Protein 9FW6 (pdb70)

Foldseek 3Di:
DALQEEEEFFWAKEFEDADEPVLCVQQVFDWPAADEDDPSCPVVVVVSVPDPRIDIHTDTLRLLLQLLLLQQLVDARNHEYEFEAEPDDSVVVNVVVSVVSRYHYQYDYDDPWHGKYWYWYHYLQITTIYTHRTRRLVRDVVSCPDVVNVVSLVNYQEYEYELNCLNRPLPSLVVSLVVNVVPLGAYAYELRGLCSLAVVVPSCVVSLLSHQEYEYELVSLQSNCVRVVNPDSDSQVSQLVSQPDHHPDVSHGHWYWYHYQQAWIWIADPNDIDTHGADDDDSVLFDHQANLRSSLSSQLVSVVSVPDDNVNSNVRSSVRSNQCRSDPHSDHDSHDDD/DDALQEEEEFFWAKEFEDADEPVLCVVQVFDWPAADEDDPSCPVVVVVSVPDPRIDIHTDTLRLLLQLLLLLLLVDARNHEYEFEAEPDPSVVVNVVVSVVSRYHYQYDYDDPWHRKYWYWYHYLQITTIYTHRTRRLVRDVVSCPDVVNVVSLVSYQEYEYELNCLNRPLPSLQVSLVVNVVPLGAYAYELRHLCSLAVVVVSCVVSLLSHQEYEYELVSLQSNCVNVVNPDSDVQVSQLVSQPDHHPDVSHGHKYWYHYVQAWIWIADPNDIDTHGADDDDSVQFPHQANLSSQLSSQLVSVVSVVDDNVNSNVRSSVRSNVCRSDDHSD

Radius of gyration: 26.55 Å; Cα contacts (8 Å, |Δi|>4): 1541; chains: 2; bounding box: 66×53×78 Å

Secondary structure (DSSP, 8-state):
-TT-EEEE----EEEEEE--HHHHHHTT--TT-EEE--GGGHHHHHHHHH-TT-EEEE--HHHHHHHHHHHHH-STTSEEEEEEEESSHHHHHHHHHHHHTT-EEEEEEESSSPPPEEEEEEETTEEEEEEE-GGGGG--HHHHHSHHHHHHHHH-SEEEE-GGGGGT-HHHHHHHHHHHHHHT-EEEEE---HHHHHHSHHHHHHHGGG-SEEEEEHHHHHHHHHHHT-----HHHHHHHHHTS--S-SSS--EEEEEETTEEEEEEETTEEEEE---PPPTTT----TTHHHHHHHHHHHHHTTT--HHHHHHHHHHHHHHHTTSSSS---SS---/--TT-EEEE----EEEEEE--HHHHHHHT--TT-EEE--GGGHHHHHHHHH-TT-EEEE--HHHHHHHHHHHHH-STTSEEEEEEEESSHHHHHHHHHHHHTT-EEEEEEESSSPPPEEEEEEETTEEEEEEE-GGGGG--HHHHHSHHHHHHHHH-SEEEE-GGGGGT-HHHHHHHHHHHHHHT-EEEEE---HHHHHHSHHHHHHHGGG-SEEEEEHHHHHHHHHHTT-----HHHHHHHHHTS--S-SSS--EEEEEETTEEEEEEETTEEEEE---PPPGGG----TTHHHHHHHHHHHHHHTT--HHHHHHHHHHHHHHHHTSSS--

Solvent-accessible surface area: 27752 Å² total; per-residue (Å²): 91,98,0,4,0,0,0,0,1,10,0,12,2,6,17,1,2,99,24,84,82,70,27,11,138,132,17,66,16,84,54,75,38,8,38,64,24,82,70,127,1,100,65,0,30,150,69,1,63,88,48,131,93,32,73,79,16,6,0,7,18,3,1,5,0,0,18,0,0,5,12,21,32,63,122,85,69,2,0,1,0,0,0,0,7,4,129,53,102,66,1,85,101,3,86,138,98,2,41,156,49,11,4,28,13,76,31,9,70,15,119,125,65,83,4,0,15,8,0,0,0,4,2,154,8,89,42,2,22,0,15,54,17,23,0,0,38,54,13,87,50,102,26,0,118,131,108,134,11,59,46,40,0,102,114,0,114,28,0,0,0,2,0,44,1,3,29,21,5,39,110,0,0,30,37,0,1,97,29,2,57,148,73,37,27,64,0,0,0,15,0,13,1,25,24,0,1,68,123,35,50,62,34,1,38,115,2,1,35,48,0,11,11,0,2,8,36,48,35,12,0,93,9,2,0,148,40,61,58,34,184,39,137,53,6,78,65,0,0,50,81,0,23,80,33,101,55,60,38,77,96,34,97,8,4,0,0,0,24,20,66,103,77,39,2,0,4,1,56,112,66,144,42,58,87,39,106,38,117,90,39,72,169,159,110,48,69,4,43,6,6,22,39,20,0,6,7,0,0,0,0,0,16,18,21,102,66,90,84,27,50,70,0,0,145,0,0,31,53,0,16,29,20,0,29,51,86,27,0,1,51,55,56,109,171,47,106,86,54,55,97,1,4,0,0,0,0,1,9,0,12,2,6,16,1,2,98,22,86,90,71,27,13,146,133,18,70,21,88,55,73,38,9,45,63,28,38,118,111,3,106,63,0,34,132,70,1,62,86,46,131,99,32,64,78,12,6,0,8,18,2,2,5,0,0,34,8,0,4,110,47,19,57,98,90,68,0,0,0,0,0,0,0,7,4,135,54,101,63,1,72,94,3,84,120,96,1,43,161,52,12,5,26,13,73,33,9,63,14,119,125,65,83,4,0,14,9,0,0,0,4,2,149,7,77,42,2,25,0,16,61,19,22,0,0,74,97,14,87,51,104,7,0,119,96,113,92,4,55,33,26,0,107,84,0,103,29,0,0,0,2,0,42,1,3,29,22,6,39,110,0,0,30,38,0,0,99,30,0,56,149,74,38,26,63,0,0,0,15,0,13,2,26,28,0,1,67,98,53,78,75,33,1,56,76,1,1,36,48,0,11,10,0,3,9,49,49,52,13,0,81,10,2,0,146,38,40,44,34,182,38,131,60,8,98,64,0,0,50,82,0,23,81,32,102,58,61,38,78,96,33,95,7,3,0,0,0,25,24,63,104,78,36,2,4,3,1,34,105,63,107,56,57,104,26,102,39,116,90,47,68,148,154,109,44,68,4,34,7,7,20,40,21,0,6,7,0,0,0,0,0,30,17,20,78,69,86,86,26,30,78,0,0,141,13,0,30,113,0,13,25,28,2,30,65,93,29,0,2,92

Structure (mmCIF, N/CA/C/O backbone):
data_9FW6
#
_entry.id   9FW6
#
_cell.length_a   50.59
_cell.length_b   93.083
_cell.length_c   131.671
_cell.angle_alpha   90
_cell.angle_beta   90
_cell.angle_gamma   90
#
_symmetry.space_group_name_H-M   'P 21 21 21'
#
loop_
_entity.id
_entity.type
_entity.pdbx_description
1 polymer 'Adenosine kinase'
2 non-polymer "ADENOSINE-5'-DIPHOSPHATE"
3 non-polymer ADENOSINE
4 non-polymer 'SODIUM ION'
5 non-polymer 1,2-ETHANEDIOL
6 water water
#
loop_
_atom_site.group_PDB
_atom_site.id
_atom_site.type_symbol
_atom_site.label_atom_id
_atom_site.label_alt_id
_atom_site.label_comp_id
_atom_site.label_asym_id
_atom_site.label_entity_id
_atom_site.label_seq_id
_atom_site.pdbx_PDB_ins_code
_atom_site.Cartn_x
_atom_site.Cartn_y
_atom_site.Cartn_z
_atom_site.occupancy
_atom_site.B_iso_or_equiv
_atom_site.auth_seq_id
_atom_site.auth_comp_id
_atom_site.auth_asym_id
_atom_site.auth_atom_id
_atom_site.pdbx_PDB_model_num
ATOM 1 N N . SER A 1 21 ? 4.025 2.219 -14.796 1 37.44 3 SER A N 1
ATOM 2 C CA . SER A 1 21 ? 2.854 1.607 -15.433 1 37.29 3 SER A CA 1
ATOM 3 C C . SER A 1 21 ? 2.081 2.697 -16.189 1 35.78 3 SER A C 1
ATOM 4 O O . SER A 1 21 ? 0.901 2.916 -15.926 1 35.29 3 SER A O 1
ATOM 11 N N . GLU A 1 22 ? 2.778 3.378 -17.135 1 34.98 4 GLU A N 1
ATOM 12 C CA . GLU A 1 22 ? 2.259 4.494 -17.94 1 34.46 4 GLU A CA 1
ATOM 13 C C . GLU A 1 22 ? 0.991 4.109 -18.7 1 32.8 4 GLU A C 1
ATOM 14 O O . GLU A 1 22 ? 0.987 3.129 -19.428 1 33.17 4 GLU A O 1
ATOM 26 N N . GLY A 1 23 ? -0.049 4.915 -18.559 1 30.69 5 GLY A N 1
ATOM 27 C CA . GLY A 1 23 ? -1.315 4.72 -19.249 1 28.96 5 GLY A CA 1
ATOM 28 C C . GLY A 1 23 ? -1.979 3.371 -19.044 1 26.17 5 GLY A C 1
ATOM 29 O O . GLY A 1 23 ? -2.781 2.98 -19.883 1 25.81 5 GLY A O 1
ATOM 33 N N . VAL A 1 24 ? -1.685 2.663 -17.924 1 23.98 6 VAL A N 1
ATOM 34 C CA . VAL A 1 24 ? -2.268 1.349 -17.632 1 22.25 6 VAL A CA 1
ATOM 35 C C . VAL A 1 24 ? -3.824 1.389 -17.613 1 20.52 6 VAL A C 1
ATOM 36 O O . VAL A 1 24 ? -4.459 0.416 -18.027 1 19.78 6 VAL A O 1
ATOM 49 N N . LEU A 1 25 ? -4.427 2.529 -17.193 1 18.88 7 LEU A N 1
ATOM 50 C CA . LEU A 1 25 ? -5.878 2.681 -17.181 1 18.25 7 LEU A CA 1
ATOM 51 C C . LEU A 1 25 ? -6.309 3.829 -18.105 1 17.67 7 LEU A C 1
ATOM 52 O O . LEU A 1 25 ? -5.826 4.947 -17.962 1 18.37 7 LEU A O 1
ATOM 68 N N . LEU A 1 26 ? -7.242 3.554 -19.019 1 16.83 8 LEU A N 1
ATOM 69 C CA . LEU A 1 26 ? -7.79 4.557 -19.93 1 18.11 8 LEU A CA 1
ATOM 70 C C . LEU A 1 26 ? -9.295 4.705 -19.672 1 16.95 8 LEU A C 1
ATOM 71 O O . LEU A 1 26 ? -9.998 3.7 -19.543 1 17.42 8 LEU A O 1
ATOM 87 N N . GLY A 1 27 ? -9.766 5.946 -19.619 1 14.02 9 GLY A N 1
ATOM 88 C CA . GLY A 1 27 ? -11.185 6.234 -19.521 1 13.89 9 GLY A CA 1
ATOM 89 C C . GLY A 1 27 ? -11.651 7.015 -20.735 1 14.39 9 GLY A C 1
ATOM 90 O O . GLY A 1 27 ? -10.879 7.773 -21.312 1 14.66 9 GLY A O 1
ATOM 94 N N . MET A 1 28 ? -12.903 6.821 -21.148 1 14.19 10 MET A N 1
ATOM 95 C CA . MET A 1 28 ? -13.483 7.542 -22.277 1 14.32 10 MET A CA 1
ATOM 96 C C . MET A 1 28 ? -14.887 7.971 -21.846 1 14.12 10 MET A C 1
ATOM 97 O O . MET A 1 28 ? -15.668 7.132 -21.422 1 13.48 10 MET A O 1
ATOM 111 N N . GLY A 1 29 ? -15.189 9.264 -21.912 1 13.64 11 GLY A N 1
ATOM 112 C CA . GLY A 1 29 ? -16.498 9.75 -21.503 1 14.51 11 GLY A CA 1
ATOM 113 C C . GLY A 1 29 ? -16.829 11.177 -21.911 1 16.26 11 GLY A C 1
ATOM 114 O O . GLY A 1 29 ? -16.277 11.71 -22.881 1 16.07 11 GLY A O 1
ATOM 118 N N . ASN A 1 30 ? -17.736 11.794 -21.146 1 16.73 12 ASN A N 1
ATOM 119 C CA . ASN A 1 30 ? -18.239 13.138 -21.361 1 18.27 12 ASN A CA 1
ATOM 120 C C . ASN A 1 30 ? -17.636 14.112 -20.332 1 19.99 12 ASN A C 1
ATOM 121 O O . ASN A 1 30 ? -18.028 14.07 -19.157 1 19.66 12 ASN A O 1
ATOM 132 N N . PRO A 1 31 ? -16.631 14.941 -20.718 1 20.49 13 PRO A N 1
ATOM 133 C CA . PRO A 1 31 ? -16.045 15.874 -19.732 1 20.54 13 PRO A CA 1
ATOM 134 C C . PRO A 1 31 ? -16.974 17.067 -19.516 1 21.04 13 PRO A C 1
ATOM 135 O O . PRO A 1 31 ? -17.201 17.841 -20.451 1 20.67 13 PRO A O 1
ATOM 146 N N . LEU A 1 32 ? -17.542 17.198 -18.318 1 21.84 14 LEU A N 1
ATOM 147 C CA . LEU A 1 32 ? -18.51 18.253 -18.024 1 23.06 14 LEU A CA 1
ATOM 148 C C . LEU A 1 32 ? -18.104 19.097 -16.843 1 24.23 14 LEU A C 1
ATOM 149 O O . LEU A 1 32 ? -17.563 18.563 -15.885 1 22.82 14 LEU A O 1
ATOM 165 N N . LEU A 1 33 ? -18.413 20.399 -16.876 1 25.91 15 LEU A N 1
ATOM 166 C CA . LEU A 1 33 ? -18.155 21.261 -15.718 1 28.05 15 LEU A CA 1
ATOM 167 C C . LEU A 1 33 ? -19.421 21.24 -14.858 1 28.48 15 LEU A C 1
ATOM 168 O O . LEU A 1 33 ? -20.5 21.57 -15.343 1 28.98 15 LEU A O 1
ATOM 184 N N . ASP A 1 34 ? -19.29 20.849 -13.599 1 28.61 16 ASP A N 1
ATOM 185 C CA . ASP A 1 34 ? -20.422 20.825 -12.681 1 29.57 16 ASP A CA 1
ATOM 186 C C . ASP A 1 34 ? -20.727 22.236 -12.143 1 31.83 16 ASP A C 1
ATOM 187 O O . ASP A 1 34 ? -19.832 22.937 -11.675 1 32.01 16 ASP A O 1
ATOM 196 N N . ILE A 1 35 ? -22 22.631 -12.24 1 33.32 17 ILE A N 1
ATOM 197 C CA . ILE A 1 35 ? -22.554 23.88 -11.736 1 35.45 17 ILE A CA 1
ATOM 198 C C . ILE A 1 35 ? -23.336 23.392 -10.52 1 36.96 17 ILE A C 1
ATOM 199 O O . ILE A 1 35 ? -24.476 22.95 -10.65 1 36.74 17 ILE A O 1
ATOM 215 N N . SER A 1 36 ? -22.674 23.373 -9.366 1 38.46 18 SER A N 1
ATOM 216 C CA . SER A 1 36 ? -23.242 22.831 -8.153 1 40.7 18 SER A CA 1
ATOM 217 C C . SER A 1 36 ? -23.792 23.878 -7.202 1 43.55 18 SER A C 1
ATOM 218 O O . SER A 1 36 ? -23.168 24.908 -6.992 1 44.08 18 SER A O 1
ATOM 226 N N . CYS A 1 37 ? -24.962 23.601 -6.607 1 45.24 19 CYS A N 1
ATOM 227 C CA . CYS A 1 37 ? -25.565 24.515 -5.661 1 47.28 19 CYS A CA 1
ATOM 228 C C . CYS A 1 37 ? -26.435 23.783 -4.646 1 48.26 19 CYS A C 1
ATOM 229 O O . CYS A 1 37 ? -27.19 22.885 -5.004 1 46.99 19 CYS A O 1
ATOM 237 N N . VAL A 1 38 ? -26.371 24.23 -3.392 1 50.31 20 VAL A N 1
ATOM 238 C CA . VAL A 1 38 ? -27.236 23.724 -2.335 1 53.15 20 VAL A CA 1
ATOM 239 C C . VAL A 1 38 ? -28.542 24.482 -2.541 1 55.55 20 VAL A C 1
ATOM 240 O O . VAL A 1 38 ? -28.548 25.71 -2.467 1 56.13 20 VAL A O 1
ATOM 253 N N . VAL A 1 39 ? -29.609 23.76 -2.913 1 56.75 21 VAL A N 1
ATOM 254 C CA . VAL A 1 39 ? -30.95 24.309 -3.147 1 59.03 21 VAL A CA 1
ATOM 255 C C . VAL A 1 39 ? -31.927 23.623 -2.119 1 61.42 21 VAL A C 1
ATOM 256 O O . VAL A 1 39 ? -31.447 23.103 -1.108 1 61.47 21 VAL A O 1
ATOM 269 N N . ASP A 1 40 ? -33.262 23.671 -2.312 1 63.28 22 ASP A N 1
ATOM 270 C CA . ASP A 1 40 ? -34.206 23.05 -1.382 1 65.7 22 ASP A CA 1
ATOM 271 C C . ASP A 1 40 ? -35.23 22.162 -2.159 1 68.03 22 ASP A C 1
ATOM 272 O O . ASP A 1 40 ? -35.079 21.969 -3.37 1 68.25 22 ASP A O 1
ATOM 281 N N . ASP A 1 41 ? -36.229 21.581 -1.462 1 69.31 23 ASP A N 1
ATOM 282 C CA . ASP A 1 41 ? -37.235 20.73 -2.098 1 70.65 23 ASP A CA 1
ATOM 283 C C . ASP A 1 41 ? -38.059 21.492 -3.149 1 71.11 23 ASP A C 1
ATOM 284 O O . ASP A 1 41 ? -38.403 20.914 -4.177 1 71.15 23 ASP A O 1
ATOM 293 N N . ALA A 1 42 ? -38.374 22.776 -2.894 1 71.43 24 ALA A N 1
ATOM 294 C CA . ALA A 1 42 ? -39.15 23.608 -3.819 1 71.82 24 ALA A CA 1
ATOM 295 C C . ALA A 1 42 ? -38.473 23.774 -5.193 1 71.74 24 ALA A C 1
ATOM 296 O O . ALA A 1 42 ? -39.174 23.754 -6.206 1 71.91 24 ALA A O 1
ATOM 303 N N . PHE A 1 43 ? -37.137 23.928 -5.25 1 71.05 25 PHE A N 1
ATOM 304 C CA . PHE A 1 43 ? -36.445 24.102 -6.535 1 70.51 25 PHE A CA 1
ATOM 305 C C . PHE A 1 43 ? -36.532 22.842 -7.417 1 70.24 25 PHE A C 1
ATOM 306 O O . PHE A 1 43 ? -36.657 22.962 -8.64 1 70.2 25 PHE A O 1
ATOM 323 N N . LEU A 1 44 ? -36.477 21.646 -6.805 1 69.81 26 LEU A N 1
ATOM 324 C CA . LEU A 1 44 ? -36.603 20.383 -7.539 1 69.97 26 LEU A CA 1
ATOM 325 C C . LEU A 1 44 ? -38.018 20.235 -8.085 1 70.05 26 LEU A C 1
ATOM 326 O O . LEU A 1 44 ? -38.185 19.809 -9.228 1 69.98 26 LEU A O 1
ATOM 342 N N . GLU A 1 45 ? -39.036 20.582 -7.266 1 70.04 27 GLU A N 1
ATOM 343 C CA . GLU A 1 45 ? -40.445 20.517 -7.66 1 70.17 27 GLU A CA 1
ATOM 344 C C . GLU A 1 45 ? -40.681 21.461 -8.836 1 69.45 27 GLU A C 1
ATOM 345 O O . GLU A 1 45 ? -41.361 21.073 -9.787 1 69.43 27 GLU A O 1
ATOM 357 N N . LYS A 1 46 ? -40.099 22.688 -8.786 1 68.73 28 LYS A N 1
ATOM 358 C CA . LYS A 1 46 ? -40.24 23.675 -9.859 1 68.21 28 LYS A CA 1
ATOM 359 C C . LYS A 1 46 ? -39.849 23.111 -11.236 1 67.56 28 LYS A C 1
ATOM 360 O O . LYS A 1 46 ? -40.609 23.276 -12.187 1 68.18 28 LYS A O 1
ATOM 379 N N . TYR A 1 47 ? -38.679 22.463 -11.357 1 66.21 29 TYR A N 1
ATOM 380 C CA . TYR A 1 47 ? -38.224 21.933 -12.648 1 65.32 29 TYR A CA 1
ATOM 381 C C . TYR A 1 47 ? -38.506 20.412 -12.862 1 63.85 29 TYR A C 1
ATOM 382 O O . TYR A 1 47 ? -37.973 19.836 -13.807 1 63.53 29 TYR A O 1
ATOM 400 N N . GLY A 1 48 ? -39.385 19.813 -12.048 1 62.82 30 GLY A N 1
ATOM 401 C CA . GLY A 1 48 ? -39.777 18.411 -12.183 1 62.05 30 GLY A CA 1
ATOM 402 C C . GLY A 1 48 ? -38.645 17.411 -12.051 1 61 30 GLY A C 1
ATOM 403 O O . GLY A 1 48 ? -38.552 16.462 -12.835 1 61.16 30 GLY A O 1
ATOM 407 N N . LEU A 1 49 ? -37.791 17.601 -11.05 1 59.68 31 LEU A N 1
ATOM 408 C CA . LEU A 1 49 ? -36.645 16.726 -10.844 1 58.85 31 LEU A CA 1
ATOM 409 C C . LEU A 1 49 ? -36.816 15.813 -9.618 1 58.18 31 LEU A C 1
ATOM 410 O O . LEU A 1 49 ? -37.709 16.028 -8.802 1 58.46 31 LEU A O 1
ATOM 426 N N . THR A 1 50 ? -36.003 14.744 -9.559 1 57.28 32 THR A N 1
ATOM 427 C CA . THR A 1 50 ? -36.004 13.703 -8.53 1 56.91 32 THR A CA 1
ATOM 428 C C . THR A 1 50 ? -34.607 13.577 -7.921 1 55.45 32 THR A C 1
ATOM 429 O O . THR A 1 50 ? -33.617 13.574 -8.656 1 55.43 32 THR A O 1
ATOM 440 N N . LEU A 1 51 ? -34.527 13.458 -6.585 1 53.83 3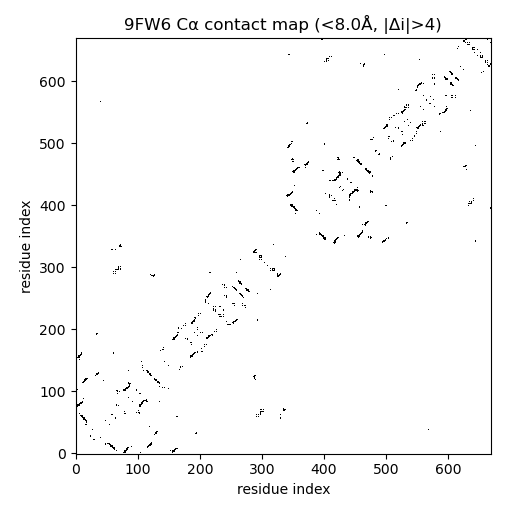3 LEU A N 1
ATOM 441 C CA . LEU A 1 51 ? -33.239 13.255 -5.914 1 52.78 33 LEU A CA 1
ATOM 442 C C . LEU A 1 51 ? -32.662 11.879 -6.281 1 50.9 33 LEU A C 1
ATOM 443 O O . LEU A 1 51 ? -33.413 10.948 -6.576 1 51.33 33 LEU A O 1
ATOM 459 N N . ASN A 1 52 ? -31.335 11.732 -6.22 1 48.75 34 ASN A N 1
ATOM 460 C CA . ASN A 1 52 ? -30.642 10.495 -6.598 1 47.19 34 ASN A CA 1
ATOM 461 C C . ASN A 1 52 ? -30.988 10.078 -8.05 1 44.65 34 ASN A C 1
ATOM 462 O O . ASN A 1 52 ? -31.078 8.878 -8.326 1 44.18 34 ASN A O 1
ATOM 473 N N . ASN A 1 53 ? -31.209 11.069 -8.969 1 42.56 35 ASN A N 1
ATOM 474 C CA . ASN A 1 53 ? -31.518 10.804 -10.373 1 41.29 35 ASN A CA 1
ATOM 475 C C . ASN A 1 53 ? -30.619 11.672 -11.286 1 39.6 35 ASN A C 1
ATOM 476 O O . ASN A 1 53 ? -30.072 12.693 -10.85 1 39.51 35 ASN A O 1
ATOM 487 N N . ALA A 1 54 ? -30.436 11.225 -12.532 1 37.84 36 ALA A N 1
ATOM 488 C CA . ALA A 1 54 ? -29.685 11.959 -13.551 1 36.94 36 ALA A CA 1
ATOM 489 C C . ALA A 1 54 ? -30.497 11.958 -14.828 1 36.39 36 ALA A C 1
ATOM 490 O O . ALA A 1 54 ? -31.063 10.937 -15.185 1 35.93 36 ALA A O 1
ATOM 497 N N . ILE A 1 55 ? -30.61 13.121 -15.487 1 36.61 37 ILE A N 1
ATOM 498 C CA . ILE A 1 55 ? -31.355 13.276 -16.742 1 37.51 37 ILE A CA 1
ATOM 499 C C . ILE A 1 55 ? -30.519 14.102 -17.735 1 38.44 37 ILE A C 1
ATOM 500 O O . ILE A 1 55 ? -29.538 14.734 -17.339 1 38.11 37 ILE A O 1
ATOM 516 N N . LEU A 1 56 ? -30.932 14.138 -19.012 1 39.58 38 LEU A N 1
ATOM 517 C CA . LEU A 1 56 ? -30.33 15.031 -19.997 1 40.87 38 LEU A CA 1
ATOM 518 C C . LEU A 1 56 ? -31.195 16.301 -20.046 1 43.05 38 LEU A C 1
ATOM 519 O O . LEU A 1 56 ? -32.425 16.221 -20.01 1 43.03 38 LEU A O 1
ATOM 535 N N . ALA A 1 57 ? -30.547 17.469 -20.105 1 45.1 39 ALA A N 1
ATOM 536 C CA . ALA A 1 57 ? -31.229 18.758 -20.125 1 47.86 39 ALA A CA 1
ATOM 537 C C . ALA A 1 57 ? -32.209 18.878 -21.268 1 50.36 39 ALA A C 1
ATOM 538 O O . ALA A 1 57 ? -31.953 18.398 -22.369 1 49.91 39 ALA A O 1
ATOM 545 N N . GLU A 1 58 ? -33.34 19.513 -20.982 1 52.99 40 GLU A N 1
ATOM 546 C CA . GLU A 1 58 ? -34.385 19.836 -21.945 1 55.8 40 GLU A CA 1
ATOM 547 C C . GLU A 1 58 ? -34.464 21.377 -22.017 1 57.74 40 GLU A C 1
ATOM 548 O O . GLU A 1 58 ? -33.846 22.07 -21.2 1 57.72 40 GLU A O 1
ATOM 560 N N . ASP A 1 59 ? -35.217 21.929 -22.984 1 59.42 41 ASP A N 1
ATOM 561 C CA . ASP A 1 59 ? -35.381 23.386 -23.092 1 61.02 41 ASP A CA 1
ATOM 562 C C . ASP A 1 59 ? -35.907 24.014 -21.781 1 61.5 41 ASP A C 1
ATOM 563 O O . ASP A 1 59 ? -35.405 25.059 -21.376 1 61.78 41 ASP A O 1
ATOM 572 N N . LYS A 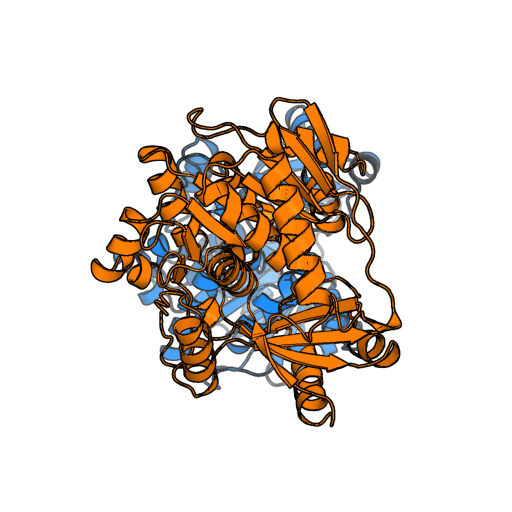1 60 ? -36.863 23.355 -21.092 1 61.53 42 LYS A N 1
ATOM 573 C CA . LYS A 1 60 ? -37.395 23.845 -19.803 1 61.91 42 LYS A CA 1
ATOM 574 C C . LYS A 1 60 ? -36.339 24.039 -18.684 1 61.31 42 LYS A C 1
ATOM 575 O O . LYS A 1 60 ? -36.642 24.681 -17.676 1 61.38 42 LYS A O 1
ATOM 594 N N . HIS A 1 61 ? -35.13 23.474 -18.844 1 60.6 43 HIS A N 1
ATOM 595 C CA . HIS A 1 61 ? -34.065 23.618 -17.86 1 60.55 43 HIS A CA 1
ATOM 596 C C . HIS A 1 61 ? -33.148 24.82 -18.119 1 60.32 43 HIS A C 1
ATOM 597 O O . HIS A 1 61 ? -32.292 25.072 -17.276 1 59.78 43 HIS A O 1
ATOM 611 N N . LEU A 1 62 ? -33.33 25.599 -19.225 1 60.47 44 LEU A N 1
ATOM 612 C CA . LEU A 1 62 ? -32.486 26.781 -19.45 1 60.75 44 LEU A CA 1
ATOM 613 C C . LEU A 1 62 ? -32.731 27.849 -18.343 1 60.36 44 LEU A C 1
ATOM 614 O O . LEU A 1 62 ? -31.742 28.358 -17.799 1 60.72 44 LEU A O 1
ATOM 630 N N . PRO A 1 63 ? -33.99 28.151 -17.906 1 59.31 45 PRO A N 1
ATOM 631 C CA . PRO A 1 63 ? -34.151 29.057 -16.754 1 58.43 45 PRO A CA 1
ATOM 632 C C . PRO A 1 63 ? -33.484 28.525 -15.477 1 56.79 45 PRO A C 1
ATOM 633 O O . PRO A 1 63 ? -33.071 29.319 -14.637 1 57.47 45 PRO A O 1
ATOM 644 N N . MET A 1 64 ? -33.399 27.207 -15.302 1 54.51 46 MET A N 1
ATOM 645 C CA . MET A 1 64 ? -32.753 26.609 -14.133 1 52.85 46 MET A CA 1
ATOM 646 C C . MET A 1 64 ? -31.27 26.959 -14.111 1 51.35 46 MET A C 1
ATOM 647 O O . MET A 1 64 ? -30.778 27.406 -13.079 1 50.93 46 MET A O 1
ATOM 661 N N . TYR A 1 65 ? -30.563 26.788 -15.243 1 50.46 47 TYR A N 1
ATOM 662 C CA . TYR A 1 65 ? -29.141 27.124 -15.307 1 49.87 47 TYR A CA 1
ATOM 663 C C . TYR A 1 65 ? -28.904 28.614 -15.041 1 50.98 47 TYR A C 1
ATOM 664 O O . TYR A 1 65 ? -27.891 28.972 -14.441 1 51.43 47 TYR A O 1
ATOM 682 N N . LYS A 1 66 ? -29.833 29.478 -15.482 1 50.87 48 LYS A N 1
ATOM 683 C CA . LYS A 1 66 ? -29.737 30.905 -15.239 1 52.25 48 LYS A CA 1
ATOM 684 C C . LYS A 1 66 ? -29.895 31.187 -13.739 1 52.9 48 LYS A C 1
ATOM 685 O O . LYS A 1 66 ? -29.148 31.998 -13.195 1 53.51 48 LYS A O 1
ATOM 704 N N . GLU A 1 67 ? -30.866 30.531 -13.078 1 52.79 49 GLU A N 1
ATOM 705 C CA . GLU A 1 67 ? -31.073 30.684 -11.637 1 53.43 49 GLU A CA 1
ATOM 706 C C . GLU A 1 67 ? -29.871 30.185 -10.835 1 53.63 49 GLU A C 1
ATOM 707 O O . GLU A 1 67 ? -29.519 30.804 -9.83 1 54.42 49 GLU A O 1
ATOM 719 N N . LEU A 1 68 ? -29.239 29.078 -11.265 1 52.55 50 LEU A N 1
ATOM 720 C CA . LEU A 1 68 ? -28.06 28.566 -10.569 1 51.92 50 LEU A CA 1
ATOM 721 C C . LEU A 1 68 ? -26.919 29.591 -10.628 1 51.5 50 LEU A C 1
ATOM 722 O O . LEU A 1 68 ? -26.275 29.837 -9.611 1 50.81 50 LEU A O 1
ATOM 738 N N . ALA A 1 69 ? -26.697 30.207 -11.806 1 51.79 51 ALA A N 1
ATOM 739 C CA . ALA A 1 69 ? -25.639 31.2 -11.996 1 52.8 51 ALA A CA 1
ATOM 740 C C . ALA A 1 69 ? -25.767 32.419 -11.066 1 53.49 51 ALA A C 1
ATOM 741 O O . ALA A 1 69 ? -24.746 32.987 -10.692 1 53.09 51 ALA A O 1
ATOM 748 N N . ALA A 1 70 ? -27.005 32.809 -10.688 1 54.28 52 ALA A N 1
ATOM 749 C CA . ALA A 1 70 ? -27.259 33.935 -9.793 1 55.37 52 ALA A CA 1
ATOM 750 C C . ALA A 1 70 ? -27.292 33.561 -8.301 1 55.84 52 ALA A C 1
ATOM 751 O O . ALA A 1 70 ? -27.403 34.462 -7.47 1 55.54 52 ALA A O 1
ATOM 758 N N . ASN A 1 71 ? -27.223 32.266 -7.947 1 56.28 53 ASN A N 1
ATOM 759 C CA . ASN A 1 71 ? -27.293 31.845 -6.551 1 57.4 53 ASN A CA 1
ATOM 760 C C . ASN A 1 71 ? -25.967 32.16 -5.85 1 57.37 53 ASN A C 1
ATOM 761 O O . ASN A 1 71 ? -24.918 31.807 -6.392 1 57.04 53 ASN A O 1
ATOM 772 N N . PRO A 1 72 ? -25.968 32.79 -4.651 1 57.46 54 PRO A N 1
ATOM 773 C CA . PRO A 1 72 ? -24.678 33.131 -4.018 1 57.42 54 PRO A CA 1
ATOM 774 C C . PRO A 1 72 ? -23.785 31.953 -3.612 1 56.44 54 PRO A C 1
ATOM 775 O O . PRO A 1 72 ? -22.573 32.15 -3.536 1 56.81 54 PRO A O 1
ATOM 786 N N . ASP A 1 73 ? -24.349 30.741 -3.395 1 54.44 55 ASP A N 1
ATOM 787 C CA . ASP A 1 73 ? -23.569 29.559 -3.006 1 53.84 55 ASP A CA 1
ATOM 788 C C . ASP A 1 73 ? -23.161 28.646 -4.178 1 51 55 ASP A C 1
ATOM 789 O O . ASP A 1 73 ? -22.625 27.571 -3.918 1 50.97 55 ASP A O 1
ATOM 798 N N . VAL A 1 74 ? -23.384 29.062 -5.442 1 48.4 56 VAL A N 1
ATOM 799 C CA . VAL A 1 74 ? -23.012 28.238 -6.606 1 46.63 56 VAL A CA 1
ATOM 800 C C . VAL A 1 74 ? -21.478 28.013 -6.651 1 45.15 56 VAL A C 1
ATOM 801 O O . VAL A 1 74 ? -20.706 28.895 -6.272 1 46.01 56 VAL A O 1
ATOM 814 N N . GLU A 1 75 ? -21.068 26.787 -7.043 1 43.51 57 GLU A N 1
ATOM 815 C CA . GLU A 1 75 ? -19.686 26.309 -7.128 1 42.13 57 GLU A CA 1
ATOM 816 C C . GLU A 1 75 ? -19.455 25.699 -8.542 1 40.05 57 GLU A C 1
ATOM 817 O O . GLU A 1 75 ? -20.338 25.015 -9.045 1 39.9 57 GLU A O 1
ATOM 829 N N . TYR A 1 76 ? -18.292 25.956 -9.176 1 38.39 58 TYR A N 1
ATOM 830 C CA . TYR A 1 76 ? -17.956 25.402 -10.482 1 37.66 58 TYR A CA 1
ATOM 831 C C . TYR A 1 76 ? -16.806 24.435 -10.211 1 36.92 58 TYR A C 1
ATOM 832 O O . TYR A 1 76 ? -15.773 24.856 -9.679 1 37.77 58 TYR A O 1
ATOM 850 N N . ILE A 1 77 ? -17.046 23.125 -10.464 1 34.59 59 ILE A N 1
ATOM 851 C CA . ILE A 1 77 ? -16.148 22.009 -10.142 1 33.46 59 ILE A CA 1
ATOM 852 C C . ILE A 1 77 ? -16.011 21.114 -11.377 1 31.99 59 ILE A C 1
ATOM 853 O O . ILE A 1 77 ? -17.018 20.83 -12.019 1 31.75 59 ILE A O 1
ATOM 869 N N . ALA A 1 78 ? -14.804 20.593 -11.675 1 30.74 60 ALA A N 1
ATOM 870 C CA . ALA A 1 78 ? -14.638 19.67 -12.804 1 29.04 60 ALA A CA 1
ATOM 871 C C . ALA A 1 78 ? -15.446 18.382 -12.511 1 26.74 60 ALA A C 1
ATOM 872 O O . ALA A 1 78 ? -15.358 17.838 -11.411 1 26.45 60 ALA A O 1
ATOM 879 N N . GLY A 1 79 ? -16.265 17.971 -13.474 1 24.78 61 GLY A N 1
ATOM 880 C CA . GLY A 1 79 ? -17.151 16.823 -13.362 1 23.16 61 GLY A CA 1
ATOM 881 C C . GLY A 1 79 ? -17.056 15.867 -14.534 1 21.01 61 GLY A C 1
ATOM 882 O O . GLY A 1 79 ? -16.023 15.778 -15.205 1 20.57 61 GLY A O 1
ATOM 886 N N . GLY A 1 80 ? -18.155 15.194 -14.81 1 20.13 62 GLY A N 1
ATOM 887 C CA . GLY A 1 80 ? -18.213 14.125 -15.806 1 19.59 62 GLY A CA 1
ATOM 888 C C . GLY A 1 80 ? -17.911 12.827 -15.075 1 19.48 62 GLY A C 1
ATOM 889 O O . GLY A 1 80 ? -16.891 12.721 -14.384 1 19.73 62 GLY A O 1
ATOM 893 N N . ALA A 1 81 ? -18.805 11.841 -15.176 1 18.57 63 ALA A N 1
ATOM 894 C CA . ALA A 1 81 ? -18.676 10.599 -14.415 1 16.92 63 ALA A CA 1
ATOM 895 C C . ALA A 1 81 ? -17.339 9.84 -14.652 1 14.66 63 ALA A C 1
ATOM 896 O O . ALA A 1 81 ? -16.627 9.582 -13.682 1 13.59 63 ALA A O 1
ATOM 903 N N . THR A 1 82 ? -16.988 9.525 -15.929 1 13.3 64 THR A N 1
ATOM 904 C CA . THR A 1 82 ? -15.743 8.834 -16.244 1 12.96 64 THR A CA 1
ATOM 905 C C . THR A 1 82 ? -14.538 9.664 -15.799 1 12.36 64 THR A C 1
ATOM 906 O O . THR A 1 82 ? -13.611 9.13 -15.188 1 11.22 64 THR A O 1
ATOM 917 N N . GLN A 1 83 ? -14.537 10.965 -16.109 1 13.32 65 GLN A N 1
ATOM 918 C CA . GLN A 1 83 ? -13.434 11.847 -15.714 1 13.96 65 GLN A CA 1
ATOM 919 C C . GLN A 1 83 ? -13.224 11.875 -14.208 1 15.02 65 GLN A C 1
ATOM 920 O O . GLN A 1 83 ? -12.075 11.859 -13.771 1 15.63 65 GLN A O 1
ATOM 934 N N . ASN A 1 84 ? -14.317 11.876 -13.4 1 15.52 66 ASN A N 1
ATOM 935 C CA . ASN A 1 84 ? -14.19 11.826 -11.946 1 16.75 66 ASN A CA 1
ATOM 936 C C . ASN A 1 84 ? -13.493 10.523 -11.517 1 17 66 ASN A C 1
ATOM 937 O O . ASN A 1 84 ? -12.574 10.553 -10.69 1 17.11 66 ASN A O 1
ATOM 948 N N . THR A 1 85 ? -13.948 9.387 -12.082 1 16.17 67 THR A N 1
ATOM 949 C CA . THR A 1 85 ? -13.401 8.051 -11.77 1 15.93 67 THR A CA 1
ATOM 950 C C . THR A 1 85 ? -11.897 8.019 -12.09 1 15.76 67 THR A C 1
ATOM 951 O O . THR A 1 85 ? -11.107 7.583 -11.252 1 15.03 67 THR A O 1
ATOM 962 N N . ILE A 1 86 ? -11.503 8.525 -13.28 1 16.14 68 ILE A N 1
ATOM 963 C CA . ILE A 1 86 ? -10.097 8.535 -13.701 1 16.52 68 ILE A CA 1
ATOM 964 C C . ILE A 1 86 ? -9.232 9.461 -12.827 1 17.5 68 ILE A C 1
ATOM 965 O O . ILE A 1 86 ? -8.08 9.119 -12.507 1 17.32 68 ILE A O 1
ATOM 981 N N . ARG A 1 87 ? -9.765 10.633 -12.473 1 18.25 69 ARG A N 1
ATOM 982 C CA . ARG A 1 87 ? -8.993 11.561 -11.626 1 19.95 69 ARG A CA 1
ATOM 983 C C . ARG A 1 87 ? -8.768 10.954 -10.232 1 20.79 69 ARG A C 1
ATOM 984 O O . ARG A 1 87 ? -7.695 11.115 -9.656 1 22.22 69 ARG A O 1
ATOM 1005 N N . ILE A 1 88 ? -9.772 10.278 -9.702 1 19.66 70 ILE A N 1
ATOM 1006 C CA . ILE A 1 88 ? -9.677 9.609 -8.411 1 20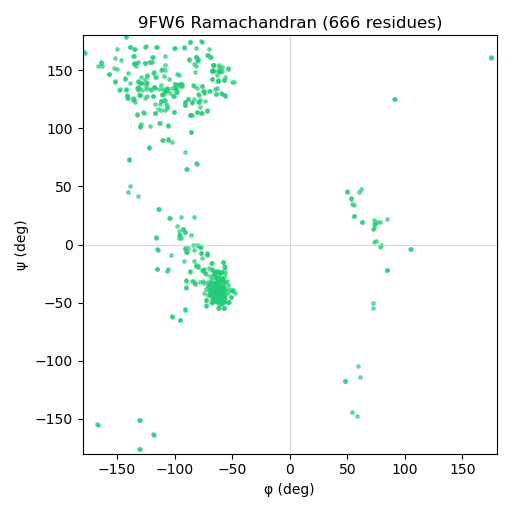.76 70 ILE A CA 1
ATOM 1007 C C . ILE A 1 88 ? -8.677 8.45 -8.464 1 20.24 70 ILE A C 1
ATOM 1008 O O . ILE A 1 88 ? -7.841 8.326 -7.561 1 20.09 70 ILE A O 1
ATOM 1024 N N . ALA A 1 89 ? -8.733 7.615 -9.523 1 20.5 71 ALA A N 1
ATOM 1025 C CA . ALA A 1 89 ? -7.815 6.488 -9.682 1 21.44 71 ALA A CA 1
ATOM 1026 C C . ALA A 1 89 ? -6.369 6.987 -9.739 1 22.39 71 ALA A C 1
ATOM 1027 O O . ALA A 1 89 ? -5.509 6.424 -9.071 1 22.4 71 ALA A O 1
ATOM 1034 N N . GLN A 1 90 ? -6.137 8.084 -10.469 1 23.17 72 GLN A N 1
ATOM 1035 C CA . GLN A 1 90 ? -4.827 8.713 -10.599 1 24.65 72 GLN A CA 1
ATOM 1036 C C . GLN A 1 90 ? -4.319 9.237 -9.244 1 26.65 72 GLN A C 1
ATOM 1037 O O . GLN A 1 90 ? -3.149 9.05 -8.913 1 26.51 72 GLN A O 1
ATOM 1051 N N . TRP A 1 91 ? -5.194 9.886 -8.462 1 27.99 73 TRP A N 1
ATOM 1052 C CA . TRP A 1 91 ? -4.855 10.375 -7.13 1 29.9 73 TRP A CA 1
ATOM 1053 C C . TRP A 1 91 ? -4.465 9.198 -6.201 1 30.07 73 TRP A C 1
ATOM 1054 O O . TRP A 1 91 ? -3.465 9.292 -5.488 1 30.31 73 TRP A O 1
ATOM 1075 N N . MET A 1 92 ? -5.214 8.089 -6.249 1 29.6 74 MET A N 1
ATOM 1076 C CA . MET A 1 92 ? -4.918 6.909 -5.429 1 30.51 74 MET A CA 1
ATOM 1077 C C . MET A 1 92 ? -3.612 6.226 -5.883 1 31.72 74 MET A C 1
ATOM 1078 O O . MET A 1 92 ? -2.85 5.759 -5.046 1 31.82 74 MET A O 1
ATOM 1092 N N . LEU A 1 93 ? -3.354 6.174 -7.202 1 32.37 75 LEU A N 1
ATOM 1093 C CA . LEU A 1 93 ? -2.132 5.556 -7.72 1 33.89 75 LEU A CA 1
ATOM 1094 C C . LEU A 1 93 ? -0.887 6.385 -7.383 1 36.78 75 LEU A C 1
ATOM 1095 O O . LEU A 1 93 ? 0.145 5.828 -7.023 1 37.41 75 LEU A O 1
ATOM 1111 N N . GLY A 1 94 ? -0.974 7.693 -7.528 1 38.54 76 GLY A N 1
ATOM 1112 C CA . GLY A 1 94 ? 0.118 8.59 -7.174 1 40.53 76 GLY A CA 1
ATOM 1113 C C . GLY A 1 94 ? 1.336 8.638 -8.078 1 42.82 76 GLY A C 1
ATOM 1114 O O . GLY A 1 94 ? 2.286 9.355 -7.764 1 43.28 76 GLY A O 1
ATOM 1118 N N . GLU A 1 95 ? 1.346 7.889 -9.197 1 44.15 77 GLU A N 1
ATOM 1119 C CA . GLU A 1 95 ? 2.468 7.892 -10.146 1 45.32 77 GLU A CA 1
ATOM 1120 C C . GLU A 1 95 ? 1.983 8.624 -11.408 1 45.12 77 GLU A C 1
ATOM 1121 O O . GLU A 1 95 ? 1.018 8.176 -12.022 1 44.82 77 GLU A O 1
ATOM 1133 N N . SER A 1 96 ? 2.59 9.782 -11.749 1 45 78 SER A N 1
ATOM 1134 C CA . SER A 1 96 ? 2.173 10.593 -12.904 1 44.99 78 SER A CA 1
ATOM 1135 C C . SER A 1 96 ? 1.99 9.784 -14.202 1 43.86 78 SER A C 1
ATOM 1136 O O . SER A 1 96 ? 2.772 8.877 -14.49 1 44.18 78 SER A O 1
ATOM 1144 N N . ASN A 1 97 ? 0.933 10.122 -14.961 1 42.18 79 ASN A N 1
ATOM 1145 C CA . ASN A 1 97 ? 0.583 9.527 -16.249 1 40.87 79 ASN A CA 1
ATOM 1146 C C . ASN A 1 97 ? 0.24 8.026 -16.203 1 37.74 79 ASN A C 1
ATOM 1147 O O . ASN A 1 97 ? 0.216 7.4 -17.26 1 37.85 79 ASN A O 1
ATOM 1158 N N . ALA A 1 98 ? -0.102 7.458 -15.02 1 34.38 80 ALA A N 1
ATOM 1159 C CA . ALA A 1 98 ? -0.593 6.082 -14.95 1 31.29 80 ALA A CA 1
ATOM 1160 C C . ALA A 1 98 ? -1.988 5.963 -15.616 1 27.47 80 ALA A C 1
ATOM 1161 O O . ALA A 1 98 ? -2.39 4.853 -15.981 1 26.77 80 ALA A O 1
ATOM 1168 N N . THR A 1 99 ? -2.729 7.089 -15.744 1 24.4 81 THR A N 1
ATOM 1169 C CA . THR A 1 99 ? -4.042 7.127 -16.351 1 22.48 81 THR A CA 1
ATOM 1170 C C . THR A 1 99 ? -4.099 8.059 -17.574 1 21.33 81 THR A C 1
ATOM 1171 O O . THR A 1 99 ? -3.333 9.02 -17.687 1 21.54 81 THR A O 1
ATOM 1182 N N . SER A 1 100 ? -5.073 7.795 -18.447 1 20.65 82 SER A N 1
ATOM 1183 C CA . SER A 1 100 ? -5.366 8.574 -19.654 1 19.98 82 SER A CA 1
ATOM 1184 C C . SER A 1 100 ? -6.875 8.779 -19.742 1 18.94 82 SER A C 1
ATOM 1185 O O . SER A 1 100 ? -7.643 7.99 -19.189 1 18.94 82 SER A O 1
ATOM 1193 N N . TYR A 1 101 ? -7.308 9.827 -20.436 1 17.88 83 TYR A N 1
ATOM 1194 C CA . TYR A 1 101 ? -8.736 10.109 -20.586 1 17.28 83 TYR A CA 1
ATOM 1195 C C . TYR A 1 101 ? -9.02 10.76 -21.915 1 16.84 83 TYR A C 1
ATOM 1196 O O . TYR A 1 101 ? -8.295 11.67 -22.308 1 16.18 83 TYR A O 1
ATOM 1214 N N . PHE A 1 102 ? -10.055 10.26 -22.621 1 16.93 84 PHE A N 1
ATOM 1215 C CA . PHE A 1 102 ? -10.537 10.805 -23.885 1 17.38 84 PHE A CA 1
ATOM 1216 C C . PHE A 1 102 ? -11.968 11.294 -23.651 1 16.27 84 PHE A C 1
ATOM 1217 O O . PHE A 1 102 ? -12.756 10.671 -22.926 1 15.16 84 PHE A O 1
ATOM 1234 N N . GLY A 1 103 ? -12.288 12.388 -24.322 1 16.1 85 GLY A N 1
ATOM 1235 C CA . GLY A 1 103 ? -13.574 13.065 -24.221 1 16.6 85 GLY A CA 1
ATOM 1236 C C . GLY A 1 103 ? -13.566 14.355 -25.023 1 17.94 85 GLY A C 1
ATOM 1237 O O . GLY A 1 103 ? -12.489 14.871 -25.323 1 17.91 85 GLY A O 1
ATOM 1241 N N . CYS A 1 104 ? -14.742 14.902 -25.366 1 18.18 86 CYS A N 1
ATOM 1242 C CA . CYS A 1 104 ? -14.813 16.093 -26.208 1 18.47 86 CYS A CA 1
ATOM 1243 C C . CYS A 1 104 ? -15.201 17.368 -25.446 1 19.41 86 CYS A C 1
ATOM 1244 O O . CYS A 1 104 ? -16.152 17.37 -24.672 1 18.73 86 CYS A O 1
ATOM 1252 N N . VAL A 1 105 ? -14.475 18.455 -25.71 1 21.17 87 VAL A N 1
ATOM 1253 C CA . VAL A 1 105 ? -14.721 19.77 -25.1 1 22.66 87 VAL A CA 1
ATOM 1254 C C . VAL A 1 105 ? -14.895 20.83 -26.222 1 24.25 87 VAL A C 1
ATOM 1255 O O . VAL A 1 105 ? -14.683 20.539 -27.404 1 23.74 87 VAL A O 1
ATOM 1268 N N . GLY A 1 106 ? -15.323 22.028 -25.834 1 26.04 88 GLY A N 1
ATOM 1269 C CA . GLY A 1 106 ? -15.433 23.169 -26.724 1 28.62 88 GLY A CA 1
ATOM 1270 C C . GLY A 1 106 ? -14.155 23.992 -26.708 1 29.55 88 GLY A C 1
ATOM 1271 O O . GLY A 1 106 ? -13.273 23.786 -25.858 1 28.35 88 GLY A O 1
ATOM 1275 N N . LYS A 1 107 ? -14.058 24.951 -27.648 1 30.92 89 LYS A N 1
ATOM 1276 C CA . LYS A 1 107 ? -12.914 25.846 -27.761 1 32.01 89 LYS A CA 1
ATOM 1277 C C . LYS A 1 107 ? -13.208 27.068 -26.904 1 33.05 89 LYS A C 1
ATOM 1278 O O . LYS A 1 107 ? -13.368 28.172 -27.422 1 33.3 89 LYS A O 1
ATOM 1297 N N . ASP A 1 108 ? -13.308 26.852 -25.583 1 33.03 90 ASP A N 1
ATOM 1298 C CA . ASP A 1 108 ? -13.661 27.89 -24.613 1 33.84 90 ASP A CA 1
ATOM 1299 C C . ASP A 1 108 ? -12.862 27.732 -23.288 1 34.38 90 ASP A C 1
ATOM 1300 O O . ASP A 1 108 ? -12.027 26.834 -23.172 1 34.44 90 ASP A O 1
ATOM 1309 N N . GLU A 1 109 ? -13.085 28.637 -22.327 1 34.64 91 GLU A N 1
ATOM 1310 C CA . GLU A 1 109 ? -12.39 28.652 -21.045 1 34.6 91 GLU A CA 1
ATOM 1311 C C . GLU A 1 109 ? -12.718 27.443 -20.175 1 34.44 91 GLU A C 1
ATOM 1312 O O . GLU A 1 109 ? -11.83 26.92 -19.501 1 34.23 91 GLU A O 1
ATOM 1324 N N . TYR A 1 110 ? -13.98 27.002 -20.168 1 34.43 92 TYR A N 1
ATOM 1325 C CA . TYR A 1 110 ? -14.389 25.836 -19.38 1 35.18 92 TYR A CA 1
ATOM 1326 C C . TYR A 1 110 ? -13.603 24.572 -19.802 1 33.93 92 TYR A C 1
ATOM 1327 O O . TYR A 1 110 ? -13.174 23.799 -18.939 1 33.62 92 TYR A O 1
ATOM 1345 N N . GLY A 1 111 ? -13.396 24.394 -21.105 1 32.65 93 GLY A N 1
ATOM 1346 C CA . GLY A 1 111 ? -12.62 23.277 -21.626 1 32.23 93 GLY A CA 1
ATOM 1347 C C . GLY A 1 111 ? -11.174 23.317 -21.169 1 31.54 93 GLY A C 1
ATOM 1348 O O . GLY A 1 111 ? -10.64 22.307 -20.703 1 30.73 93 GLY A O 1
ATOM 1352 N N . ASP A 1 112 ? -10.54 24.487 -21.256 1 31.5 94 ASP A N 1
ATOM 1353 C CA . ASP A 1 112 ? -9.15 24.638 -20.842 1 31.67 94 ASP A CA 1
ATOM 1354 C C . ASP A 1 112 ? -8.972 24.484 -19.325 1 31.4 94 ASP A C 1
ATOM 1355 O O . ASP A 1 112 ? -7.968 23.939 -18.874 1 30.06 94 ASP A O 1
ATOM 1364 N N . ARG A 1 113 ? -9.959 24.952 -18.552 1 32.21 95 ARG A N 1
ATOM 1365 C CA . ARG A 1 113 ? -9.955 24.865 -17.094 1 32.85 95 ARG A CA 1
ATOM 1366 C C . ARG A 1 113 ? -9.925 23.404 -16.623 1 31.51 95 ARG A C 1
ATOM 1367 O O . ARG A 1 113 ? -9.078 23.043 -15.806 1 30.95 95 ARG A O 1
ATOM 1388 N N . MET A 1 114 ? -10.792 22.548 -17.177 1 30.5 96 MET A N 1
ATOM 1389 C CA . MET A 1 114 ? -10.809 21.131 -16.819 1 29.99 96 MET A CA 1
ATOM 1390 C C . MET A 1 114 ? -9.533 20.453 -17.295 1 29.92 96 MET A C 1
ATOM 1391 O O . MET A 1 114 ? -8.949 19.691 -16.538 1 29.09 96 MET A O 1
ATOM 1405 N N . PHE A 1 115 ? -9.049 20.778 -18.518 1 30.26 97 PHE A N 1
ATOM 1406 C CA . PHE A 1 115 ? -7.788 20.242 -19.038 1 31.16 97 PHE A CA 1
ATOM 1407 C C . PHE A 1 115 ? -6.621 20.474 -18.056 1 31.56 97 PHE A C 1
ATOM 1408 O O . PHE A 1 115 ? -5.899 19.535 -17.731 1 30.57 97 PHE A O 1
ATOM 1425 N N . LYS A 1 116 ? -6.474 21.7 -17.575 1 32.36 98 LYS A N 1
ATOM 1426 C CA . LYS A 1 116 ? -5.382 22.122 -16.698 1 34.05 98 LYS A CA 1
ATOM 1427 C C . LYS A 1 116 ? -5.458 21.473 -15.315 1 34.87 98 LYS A C 1
ATOM 1428 O O . LYS A 1 116 ? -4.438 21.025 -14.799 1 35.42 98 LYS A O 1
ATOM 1447 N N . LEU A 1 117 ? -6.655 21.405 -14.722 1 34.63 99 LEU A N 1
ATOM 1448 C CA . LEU A 1 117 ? -6.828 20.776 -13.421 1 34.91 99 LEU A CA 1
ATOM 1449 C C . LEU A 1 117 ? -6.448 19.273 -13.47 1 33.43 99 LEU A C 1
ATOM 1450 O O . LEU A 1 117 ? -5.577 18.835 -12.723 1 32.34 99 LEU A O 1
ATOM 1466 N N . ALA A 1 118 ? -7.067 18.511 -14.384 1 33.13 100 ALA A N 1
ATOM 1467 C CA . ALA A 1 118 ? -6.825 17.085 -14.527 1 33.74 100 ALA A CA 1
ATOM 1468 C C . ALA A 1 118 ? -5.368 16.777 -14.905 1 33.72 100 ALA A C 1
ATOM 1469 O O . ALA A 1 118 ? -4.788 15.866 -14.323 1 33.78 100 ALA A O 1
ATOM 1476 N N . SER A 1 119 ? -4.765 17.544 -15.828 1 33.39 101 SER A N 1
ATOM 1477 C CA . SER A 1 119 ? -3.361 17.353 -16.2 1 34.25 101 SER A CA 1
ATOM 1478 C C . SER A 1 119 ? -2.435 17.559 -14.995 1 35.08 101 SER A C 1
ATOM 1479 O O . SER A 1 119 ? -1.535 16.746 -14.785 1 35.64 101 SER A O 1
ATOM 1487 N N . GLU A 1 120 ? -2.671 18.617 -14.183 1 34.85 102 GLU A N 1
ATOM 1488 C CA . GLU A 1 120 ? -1.873 18.879 -12.982 1 35.03 102 GLU A CA 1
ATOM 1489 C C . GLU A 1 120 ? -2.023 17.778 -11.918 1 33.84 102 GLU A C 1
ATOM 1490 O O . GLU A 1 120 ? -1.108 17.598 -11.117 1 33.75 102 GLU A O 1
ATOM 1502 N N . GLY A 1 121 ? -3.151 17.059 -11.916 1 32.86 103 GLY A N 1
ATOM 1503 C CA . GLY A 1 121 ? -3.367 15.915 -11.036 1 32.72 103 GLY A CA 1
ATOM 1504 C C . GLY A 1 121 ? -2.649 14.641 -11.48 1 32.05 103 GLY A C 1
ATOM 1505 O O . GLY A 1 121 ? -2.68 13.646 -10.753 1 33.06 103 GLY A O 1
ATOM 1509 N N . GLY A 1 122 ? -2.035 14.651 -12.668 1 30.5 104 GLY A N 1
ATOM 1510 C CA . GLY A 1 122 ? -1.291 13.532 -13.23 1 29.77 104 GLY A CA 1
ATOM 1511 C C . GLY A 1 122 ? -1.978 12.761 -14.351 1 28.97 104 GLY A C 1
ATOM 1512 O O . GLY A 1 122 ? -1.368 11.855 -14.915 1 29.79 104 GLY A O 1
ATOM 1516 N N . VAL A 1 123 ? -3.232 13.095 -14.702 1 27.12 105 VAL A N 1
ATOM 1517 C CA . VAL A 1 123 ? -3.957 12.407 -15.773 1 25.86 105 VAL A CA 1
ATOM 1518 C C . VAL A 1 123 ? -3.441 12.869 -17.151 1 25.17 105 VAL A C 1
ATOM 1519 O O . VAL A 1 123 ? -3.265 14.071 -17.371 1 24.97 105 VAL A O 1
ATOM 1532 N N . ASN A 1 124 ? -3.232 11.921 -18.084 1 24.31 106 ASN A N 1
ATOM 1533 C CA . ASN A 1 124 ? -2.822 12.253 -19.45 1 24.73 106 ASN A CA 1
ATOM 1534 C C . ASN A 1 124 ? -4.113 12.537 -20.23 1 24.33 106 ASN A C 1
ATOM 1535 O O . ASN A 1 124 ? -4.775 11.611 -20.693 1 24.16 106 ASN A O 1
ATOM 1546 N N . ILE A 1 125 ? -4.469 13.817 -20.348 1 24.08 107 ILE A N 1
ATOM 1547 C CA . ILE A 1 125 ? -5.703 14.242 -21 1 24.24 107 ILE A CA 1
ATOM 1548 C C . ILE A 1 125 ? -5.529 14.363 -22.499 1 24.39 107 ILE A C 1
ATOM 1549 O O . ILE A 1 125 ? -4.676 15.122 -22.965 1 24.35 107 ILE A O 1
ATOM 1565 N N . ARG A 1 126 ? -6.347 13.614 -23.258 1 24.15 108 ARG A N 1
ATOM 1566 C CA . ARG A 1 126 ? -6.362 13.679 -24.709 1 24.05 108 ARG A CA 1
ATOM 1567 C C . ARG A 1 126 ? -7.795 14.05 -25.118 1 22.46 108 ARG A C 1
ATOM 1568 O O . ARG A 1 126 ? -8.614 13.177 -25.43 1 21.04 108 ARG A O 1
ATOM 1589 N N . TYR A 1 127 ? -8.095 15.348 -25.094 1 21.79 109 TYR A N 1
ATOM 1590 C CA . TYR A 1 127 ? -9.424 15.819 -25.456 1 21.47 109 TYR A CA 1
ATOM 1591 C C . TYR A 1 127 ? -9.605 15.975 -26.943 1 21.83 109 TYR A C 1
ATOM 1592 O O . TYR A 1 127 ? -8.775 16.591 -27.611 1 21.9 109 TYR A O 1
ATOM 1610 N N . ASP A 1 128 ? -10.763 15.517 -27.438 1 21.5 110 ASP A N 1
ATOM 1611 C CA . ASP A 1 128 ? -11.243 15.811 -28.776 1 22.14 110 ASP A CA 1
ATOM 1612 C C . ASP A 1 128 ? -11.881 17.242 -28.613 1 22.87 110 ASP A C 1
ATOM 1613 O O . ASP A 1 128 ? -12.248 17.644 -27.49 1 22.67 110 ASP A O 1
ATOM 1622 N N . VAL A 1 129 ? -11.94 18.028 -29.687 1 23.83 111 VAL A N 1
ATOM 1623 C CA . VAL A 1 129 ? -12.542 19.381 -29.62 1 26.08 111 VAL A CA 1
ATOM 1624 C C . VAL A 1 129 ? -13.624 19.54 -30.669 1 26.99 111 VAL A C 1
ATOM 1625 O O . VAL A 1 129 ? -13.504 19.001 -31.773 1 26.95 111 VAL A O 1
ATOM 1638 N N . ASP A 1 130 ? -14.699 20.25 -30.301 1 27.7 112 ASP A N 1
ATOM 1639 C CA . ASP A 1 130 ? -15.762 20.617 -31.231 1 28.99 112 ASP A CA 1
ATOM 1640 C C . ASP A 1 130 ? -15.531 22.093 -31.577 1 30.37 112 ASP A C 1
ATOM 1641 O O . ASP A 1 130 ? -15.269 22.912 -30.689 1 30.5 112 ASP A O 1
ATOM 1650 N N . GLU A 1 131 ? -15.621 22.427 -32.86 1 31.16 113 GLU A N 1
ATOM 1651 C CA . GLU A 1 131 ? -15.361 23.781 -33.34 1 32.61 113 GLU A CA 1
ATOM 1652 C C . GLU A 1 131 ? -16.405 24.836 -32.922 1 33.08 113 GLU A C 1
ATOM 1653 O O . GLU A 1 131 ? -16.032 25.992 -32.72 1 33.15 113 GLU A O 1
ATOM 1665 N N . ASP A 1 132 ? -17.693 24.459 -32.812 1 33.1 114 ASP A N 1
ATOM 1666 C CA . ASP A 1 132 ? -18.769 25.432 -32.614 1 34.2 114 ASP A CA 1
ATOM 1667 C C . ASP A 1 132 ? -19.554 25.386 -31.324 1 33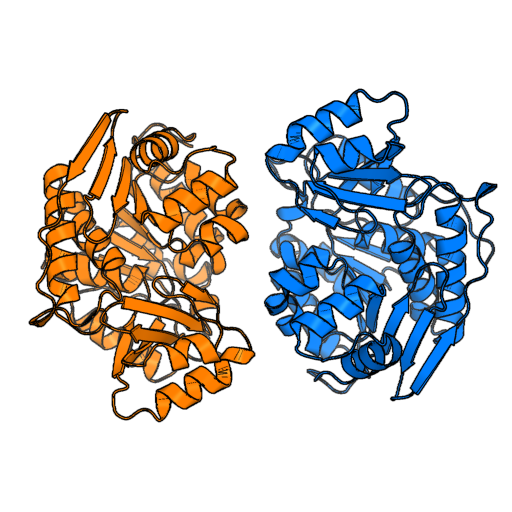.77 114 ASP A C 1
ATOM 1668 O O . ASP A 1 132 ? -20.177 26.397 -30.991 1 34.02 114 ASP A O 1
ATOM 1677 N N . LEU A 1 133 ? -19.565 24.26 -30.615 1 33.4 115 LEU A N 1
ATOM 1678 C CA . LEU A 1 133 ? -20.386 24.123 -29.416 1 33.25 115 LEU A CA 1
ATOM 1679 C C . LEU A 1 133 ? -19.603 24.401 -28.127 1 32.24 115 LEU A C 1
ATOM 1680 O O . LEU A 1 133 ? -18.42 24.071 -28.058 1 31.74 115 LEU A O 1
ATOM 1696 N N . PRO A 1 134 ? -20.237 24.981 -27.082 1 32.05 116 PRO A N 1
ATOM 1697 C CA . PRO A 1 134 ? -19.511 25.167 -25.82 1 31.49 116 PRO A CA 1
ATOM 1698 C C . PRO A 1 134 ? -19.263 23.849 -25.073 1 30.25 116 PRO A C 1
ATOM 1699 O O . PRO A 1 134 ? -19.9 22.829 -25.346 1 28.86 116 PRO A O 1
ATOM 1710 N N . THR A 1 135 ? -18.329 23.878 -24.122 1 29.71 117 THR A N 1
ATOM 1711 C CA . THR A 1 135 ? -18.007 22.73 -23.29 1 28.96 117 THR A CA 1
ATOM 1712 C C . THR A 1 135 ? -19.237 22.346 -22.469 1 29.45 117 THR A C 1
ATOM 1713 O O . THR A 1 135 ? -19.997 23.221 -22.027 1 29.03 117 THR A O 1
ATOM 1724 N N . GLY A 1 136 ? -19.44 21.039 -22.336 1 30.08 118 GLY A N 1
ATOM 1725 C CA . GLY A 1 136 ? -20.55 20.476 -21.599 1 30.19 118 GLY A CA 1
ATOM 1726 C C . GLY A 1 136 ? -20.536 20.852 -20.136 1 29.87 118 GLY A C 1
ATOM 1727 O O . GLY A 1 136 ? -19.475 21.083 -19.548 1 29.62 118 GLY A O 1
ATOM 1731 N N . THR A 1 137 ? -21.736 20.94 -19.561 1 29.72 119 THR A N 1
ATOM 1732 C CA . THR A 1 137 ? -21.967 21.307 -18.165 1 30.09 119 THR A CA 1
ATOM 1733 C C . THR A 1 137 ? -23.015 20.377 -17.536 1 30.11 119 THR A C 1
ATOM 1734 O O . THR A 1 137 ? -23.789 19.728 -18.239 1 30.11 119 THR A O 1
ATOM 1745 N N . CYS A 1 138 ? -23.062 20.352 -16.206 1 29.57 120 CYS A N 1
ATOM 1746 C CA . CYS A 1 138 ? -24.06 19.581 -15.498 1 29.51 120 CYS A CA 1
ATOM 1747 C C . CYS A 1 138 ? -24.525 20.35 -14.291 1 29.97 120 CYS A C 1
ATOM 1748 O O . CYS A 1 138 ? -23.7 20.79 -13.503 1 29.85 120 CYS A O 1
ATOM 1756 N N . GLY A 1 139 ? -25.834 20.504 -14.159 1 30.42 121 GLY A N 1
ATOM 1757 C CA . GLY A 1 139 ? -26.432 21.1 -12.983 1 32.04 121 GLY A CA 1
ATOM 1758 C C . GLY A 1 139 ? -26.458 20.031 -11.904 1 32.39 121 GLY A C 1
ATOM 1759 O O . GLY A 1 139 ? -26.938 18.915 -12.14 1 31.6 121 GLY A O 1
ATOM 1763 N N . VAL A 1 140 ? -25.827 20.324 -10.768 1 33.23 122 VAL A N 1
ATOM 1764 C CA . VAL A 1 140 ? -25.757 19.452 -9.605 1 34.63 122 VAL A CA 1
ATOM 1765 C C . VAL A 1 140 ? -26.561 20.164 -8.518 1 36.34 122 VAL A C 1
ATOM 1766 O O . VAL A 1 140 ? -26.111 21.162 -7.946 1 35.62 122 VAL A O 1
ATOM 1779 N N . LEU A 1 141 ? -27.761 19.67 -8.255 1 38.06 123 LEU A N 1
ATOM 1780 C CA . LEU A 1 141 ? -28.645 20.274 -7.27 1 40.11 123 LEU A CA 1
ATOM 1781 C C . LEU A 1 141 ? -28.546 19.473 -5.998 1 41.15 123 LEU A C 1
ATOM 1782 O O . LEU A 1 141 ? -28.911 18.298 -5.995 1 41.36 123 LEU A O 1
ATOM 1798 N N . VAL A 1 142 ? -28.011 20.085 -4.934 1 41.96 124 VAL A N 1
ATOM 1799 C CA . VAL A 1 142 ? -27.8 19.411 -3.66 1 43.9 124 VAL A CA 1
ATOM 1800 C C . VAL A 1 142 ? -28.899 19.778 -2.663 1 45.38 124 VAL A C 1
ATOM 1801 O O . VAL A 1 142 ? -29.177 20.952 -2.476 1 45.31 124 VAL A O 1
ATOM 1814 N N . VAL A 1 143 ? -29.543 18.755 -2.051 1 46.72 125 VAL A N 1
ATOM 1815 C CA . VAL A 1 143 ? -30.584 18.911 -1.038 1 48.27 125 VAL A CA 1
ATOM 1816 C C . VAL A 1 143 ? -30.233 17.955 0.109 1 50.47 125 VAL A C 1
ATOM 1817 O O . VAL A 1 143 ? -30.236 16.737 -0.078 1 50.76 125 VAL A O 1
ATOM 1830 N N . LYS A 1 144 ? -29.866 18.512 1.276 1 51.49 126 LYS A N 1
ATOM 1831 C CA . LYS A 1 144 ? -29.487 17.751 2.469 1 52.18 126 LYS A CA 1
ATOM 1832 C C . LYS A 1 144 ? -28.444 16.658 2.169 1 51.84 126 LYS A C 1
ATOM 1833 O O . LYS A 1 144 ? -28.593 15.512 2.601 1 52.4 126 LYS A O 1
ATOM 1852 N N . GLY A 1 145 ? -27.415 17.022 1.403 1 50.63 127 GLY A N 1
ATOM 1853 C CA . GLY A 1 145 ? -26.345 16.111 1.023 1 49.93 127 GLY A CA 1
ATOM 1854 C C . GLY A 1 145 ? -26.612 15.236 -0.194 1 49.38 127 GLY A C 1
ATOM 1855 O O . GLY A 1 145 ? -25.666 14.717 -0.796 1 49.12 127 GLY A O 1
ATOM 1859 N N . GLU A 1 146 ? -27.888 15.02 -0.554 1 48.16 128 GLU A N 1
ATOM 1860 C CA . GLU A 1 146 ? -28.233 14.188 -1.715 1 47.13 128 GLU A CA 1
ATOM 1861 C C . GLU A 1 146 ? -28.256 15.071 -2.982 1 45.4 128 GLU A C 1
ATOM 1862 O O . GLU A 1 146 ? -28.369 16.285 -2.86 1 45.5 128 GLU A O 1
ATOM 1874 N N . ARG A 1 147 ? -28.129 14.482 -4.187 1 43.37 129 ARG A N 1
ATOM 1875 C CA . ARG A 1 147 ? -28.042 15.289 -5.413 1 41.76 129 ARG A CA 1
ATOM 1876 C C . ARG A 1 147 ? -28.932 14.824 -6.567 1 39.6 129 ARG A C 1
ATOM 1877 O O . ARG A 1 147 ? -29.271 13.654 -6.656 1 39.66 129 ARG A O 1
ATOM 1898 N N . SER A 1 148 ? -29.267 15.772 -7.476 1 37.91 130 SER A N 1
ATOM 1899 C CA . SER A 1 148 ? -30.047 15.545 -8.697 1 36.18 130 SER A CA 1
ATOM 1900 C C . SER A 1 148 ? -29.243 16.185 -9.838 1 33.58 130 SER A C 1
ATOM 1901 O O . SER A 1 148 ? -28.855 17.344 -9.736 1 32.43 130 SER A O 1
ATOM 1909 N N . LEU A 1 149 ? -29.002 15.423 -10.91 1 31.61 131 LEU A N 1
ATOM 1910 C CA . LEU A 1 149 ? -28.136 15.821 -12.018 1 30.88 131 LEU A CA 1
ATOM 1911 C C . LEU A 1 149 ? -28.89 16.108 -13.31 1 30.12 131 LEU A C 1
ATOM 1912 O O . LEU A 1 149 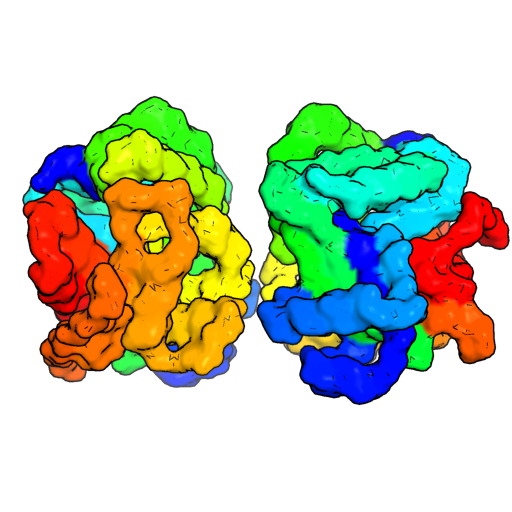? -29.747 15.328 -13.705 1 30.03 131 LEU A O 1
ATOM 1928 N N . VAL A 1 150 ? -28.557 17.237 -13.971 1 29.45 132 VAL A N 1
ATOM 1929 C CA . VAL A 1 150 ? -29.167 17.651 -15.235 1 29.45 132 VAL A CA 1
ATOM 1930 C C . VAL A 1 150 ? -28.003 17.975 -16.184 1 28.74 132 VAL A C 1
ATOM 1931 O O . VAL A 1 150 ? -27.381 19.044 -16.082 1 28.72 132 VAL A O 1
ATOM 1944 N N . ALA A 1 151 ? -27.694 17.041 -17.092 1 27.89 133 ALA A N 1
ATOM 1945 C CA . ALA A 1 151 ? -26.565 17.179 -18 1 27.74 133 ALA A CA 1
ATOM 1946 C C . ALA A 1 151 ? -26.889 17.911 -19.309 1 28.79 133 ALA A C 1
ATOM 1947 O O . ALA A 1 151 ? -27.755 17.466 -20.05 1 29.38 133 ALA A O 1
ATOM 1954 N N . ASN A 1 152 ? -26.141 18.983 -19.625 1 28.5 134 ASN A N 1
ATOM 1955 C CA . ASN A 1 152 ? -26.22 19.697 -20.903 1 29.28 134 ASN A CA 1
ATOM 1956 C C . ASN A 1 152 ? -24.891 19.356 -21.597 1 28.73 134 ASN A C 1
ATOM 1957 O O . ASN A 1 152 ? -23.877 20.035 -21.396 1 28.67 134 ASN A O 1
ATOM 1968 N N . LEU A 1 153 ? -24.891 18.264 -22.362 1 27.68 135 LEU A N 1
ATOM 1969 C CA . LEU A 1 153 ? -23.664 17.723 -22.927 1 27.72 135 LEU A CA 1
ATOM 1970 C C . LEU A 1 153 ? -22.95 18.66 -23.889 1 27.78 135 LEU A C 1
ATOM 1971 O O . LEU A 1 153 ? -21.716 18.674 -23.89 1 27.41 135 LEU A O 1
ATOM 1987 N N . SER A 1 154 ? -23.697 19.421 -24.734 1 27.5 136 SER A N 1
ATOM 1988 C CA . SER A 1 154 ? -23.11 20.367 -25.68 1 28.47 136 SER A CA 1
ATOM 1989 C C . SER A 1 154 ? -21.92 19.711 -26.5 1 27.6 136 SER A C 1
ATOM 1990 O O . SER A 1 154 ? -22.175 18.69 -27.15 1 26.5 136 SER A O 1
ATOM 1998 N N . ALA A 1 155 ? -20.648 20.197 -26.409 1 27.05 137 ALA A N 1
ATOM 1999 C CA . ALA A 1 155 ? -19.53 19.606 -27.152 1 26.63 137 ALA A CA 1
ATOM 2000 C C . ALA A 1 155 ? -19.175 18.175 -26.721 1 25.74 137 ALA A C 1
ATOM 2001 O O . ALA A 1 155 ? -18.628 17.436 -27.547 1 25.53 137 ALA A O 1
ATOM 2008 N N . ALA A 1 156 ? -19.48 17.766 -25.467 1 24.54 138 ALA A N 1
ATOM 2009 C CA . ALA A 1 156 ? -19.212 16.381 -25.05 1 25.09 138 ALA A CA 1
ATOM 2010 C C . ALA A 1 156 ? -19.98 15.366 -25.915 1 25.9 138 ALA A C 1
ATOM 2011 O O . ALA A 1 156 ? -19.495 14.249 -26.128 1 26.24 138 ALA A O 1
ATOM 2018 N N . ASN A 1 157 ? -21.166 15.752 -26.416 1 25.95 139 ASN A N 1
ATOM 2019 C CA . ASN A 1 157 ? -21.983 14.908 -27.291 1 26.79 139 ASN A CA 1
ATOM 2020 C C . ASN A 1 157 ? -21.394 14.758 -28.734 1 26.17 139 ASN A C 1
ATOM 2021 O O . ASN A 1 157 ? -21.886 13.944 -29.516 1 26.16 139 ASN A O 1
ATOM 2032 N N . LYS A 1 158 ? -20.338 15.515 -29.069 1 25.31 140 LYS A N 1
ATOM 2033 C CA . LYS A 1 158 ? -19.734 15.494 -30.392 1 24.84 140 LYS A CA 1
ATOM 2034 C C . LYS A 1 158 ? -18.415 14.738 -30.459 1 23.4 140 LYS A C 1
ATOM 2035 O O . LYS A 1 158 ? -17.663 14.955 -31.417 1 22.44 140 LYS A O 1
ATOM 2054 N N . TYR A 1 159 ? -18.144 13.797 -29.504 1 22.46 141 TYR A N 1
ATOM 2055 C CA . TYR A 1 159 ? -16.914 12.986 -29.541 1 22.1 141 TYR A CA 1
ATOM 2056 C C . TYR A 1 159 ? -16.876 12.192 -30.841 1 22.63 141 TYR A C 1
ATOM 2057 O O . TYR A 1 159 ? -17.874 11.576 -31.206 1 23 141 TYR A O 1
ATOM 2075 N N . LYS A 1 160 ? -15.743 12.256 -31.551 1 22.66 142 LYS A N 1
ATOM 2076 C CA . LYS A 1 160 ? -15.578 11.628 -32.849 1 23.09 142 LYS A CA 1
ATOM 2077 C C . LYS A 1 160 ? -14.681 10.423 -32.781 1 23.59 142 LYS A C 1
ATOM 2078 O O . LYS A 1 160 ? -13.575 10.517 -32.249 1 23.77 142 LYS A O 1
ATOM 2097 N N . ILE A 1 161 ? -15.124 9.303 -33.379 1 24.16 143 ILE A N 1
ATOM 2098 C CA . ILE A 1 161 ? -14.299 8.082 -33.467 1 25.06 143 ILE A CA 1
ATOM 2099 C C . ILE A 1 161 ? -12.967 8.385 -34.244 1 24.51 143 ILE A C 1
ATOM 2100 O O . ILE A 1 161 ? -11.974 7.7 -34.047 1 24.21 143 ILE A O 1
ATOM 2116 N N . ASP A 1 162 ? -12.953 9.43 -35.096 1 24.66 144 ASP A N 1
ATOM 2117 C CA . ASP A 1 162 ? -11.767 9.902 -35.807 1 25.35 144 ASP A CA 1
ATOM 2118 C C . ASP A 1 162 ? -10.634 10.28 -34.832 1 25.07 144 ASP A C 1
ATOM 2119 O O . ASP A 1 162 ? -9.47 10 -35.124 1 25.68 144 ASP A O 1
ATOM 2128 N N . HIS A 1 163 ? -10.973 10.918 -33.697 1 23.58 145 HIS A N 1
ATOM 2129 C CA . HIS A 1 163 ? -10.008 11.249 -32.649 1 23.53 145 HIS A CA 1
ATOM 2130 C C . HIS A 1 163 ? -9.414 9.947 -32.052 1 22.74 145 HIS A C 1
ATOM 2131 O O . HIS A 1 163 ? -8.203 9.826 -31.897 1 22.99 145 HIS A O 1
ATOM 2145 N N . LEU A 1 164 ? -10.267 8.984 -31.741 1 21.72 146 LEU A N 1
ATOM 2146 C CA . LEU A 1 164 ? -9.835 7.692 -31.18 1 21.28 146 LEU A CA 1
ATOM 2147 C C . LEU A 1 164 ? -8.849 6.971 -32.109 1 22.64 146 LEU A C 1
ATOM 2148 O O . LEU A 1 164 ? -7.84 6.455 -31.641 1 23.05 146 LEU A O 1
ATOM 2164 N N . LYS A 1 165 ? -9.119 6.976 -33.418 1 23.84 147 LYS A N 1
ATOM 2165 C CA . LYS A 1 165 ? -8.315 6.249 -34.396 1 25.5 147 LYS A CA 1
ATOM 2166 C C . LYS A 1 165 ? -7.066 6.985 -34.869 1 26.05 147 LYS A C 1
ATOM 2167 O O . LYS A 1 165 ? -6.261 6.368 -35.565 1 25.86 147 LYS A O 1
ATOM 2186 N N . LYS A 1 166 ? -6.84 8.241 -34.447 1 26.74 148 LYS A N 1
ATOM 2187 C CA . LYS A 1 166 ? -5.594 8.93 -34.806 1 27.7 148 LYS A CA 1
ATOM 2188 C C . LYS A 1 166 ? -4.404 8.183 -34.136 1 28.88 148 LYS A C 1
ATOM 2189 O O . LYS A 1 166 ? -4.55 7.771 -32.984 1 28.9 148 LYS A O 1
ATOM 2208 N N . PRO A 1 167 ? -3.29 7.899 -34.849 1 29.66 149 PRO A N 1
ATOM 2209 C CA . PRO A 1 167 ? -2.196 7.132 -34.232 1 29.5 149 PRO A CA 1
ATOM 2210 C C . PRO A 1 167 ? -1.738 7.568 -32.842 1 28.66 149 PRO A C 1
ATOM 2211 O O . PRO A 1 167 ? -1.446 6.715 -32.008 1 28.14 149 PRO A O 1
ATOM 2222 N N . GLU A 1 168 ? -1.634 8.868 -32.608 1 28.18 150 GLU A N 1
ATOM 2223 C CA . GLU A 1 168 ? -1.172 9.395 -31.324 1 27.95 150 GLU A CA 1
ATOM 2224 C C . GLU A 1 168 ? -2.141 9.106 -30.18 1 26.04 150 GLU A C 1
ATOM 2225 O O . GLU A 1 168 ? -1.678 8.969 -29.055 1 26.52 150 GLU A O 1
ATOM 2237 N N . ASN A 1 169 ? -3.459 8.976 -30.456 1 24.19 151 ASN A N 1
ATOM 2238 C CA . ASN A 1 169 ? -4.454 8.619 -29.436 1 23.29 151 ASN A CA 1
ATOM 2239 C C . ASN A 1 169 ? -4.632 7.099 -29.358 1 22.6 151 ASN A C 1
ATOM 2240 O O . ASN A 1 169 ? -4.779 6.577 -28.261 1 22.12 151 ASN A O 1
ATOM 2251 N N . TRP A 1 170 ? -4.568 6.373 -30.501 1 22.18 152 TRP A N 1
ATOM 2252 C CA . TRP A 1 170 ? -4.671 4.916 -30.475 1 21.96 152 TRP A CA 1
ATOM 2253 C C . TRP A 1 170 ? -3.52 4.308 -29.675 1 21.31 152 TRP A C 1
ATOM 2254 O O . TRP A 1 170 ? -3.745 3.327 -28.977 1 20.31 152 TRP A O 1
ATOM 2275 N N . ALA A 1 171 ? -2.311 4.927 -29.699 1 21.3 153 ALA A N 1
ATOM 2276 C CA . ALA A 1 171 ? -1.178 4.458 -28.885 1 21.91 153 ALA A CA 1
ATOM 2277 C C . ALA A 1 171 ? -1.506 4.321 -27.36 1 22.29 153 ALA A C 1
ATOM 2278 O O . ALA A 1 171 ? -0.973 3.423 -26.719 1 22.52 153 ALA A O 1
ATOM 2285 N N . PHE A 1 172 ? -2.353 5.205 -26.782 1 22.49 154 PHE A N 1
ATOM 2286 C CA . PHE A 1 172 ? -2.787 5.104 -25.374 1 23.29 154 PHE A CA 1
ATOM 2287 C C . PHE A 1 172 ? -3.807 3.982 -25.141 1 22.57 154 PHE A C 1
ATOM 2288 O O . PHE A 1 172 ? -3.91 3.5 -24.021 1 22.85 154 PHE A O 1
ATOM 2305 N N . VAL A 1 173 ? -4.51 3.529 -26.181 1 22.19 155 VAL A N 1
ATOM 2306 C CA . VAL A 1 173 ? -5.402 2.358 -26.083 1 21.43 155 VAL A CA 1
ATOM 2307 C C . VAL A 1 173 ? -4.474 1.12 -25.992 1 21.04 155 VAL A C 1
ATOM 2308 O O . VAL A 1 173 ? -4.629 0.291 -25.09 1 20.35 155 VAL A O 1
ATOM 2321 N N . GLU A 1 174 ? -3.468 1.05 -26.888 1 20.92 156 GLU A N 1
ATOM 2322 C CA . GLU A 1 174 ? -2.48 -0.03 -26.934 1 21.69 156 GLU A CA 1
ATOM 2323 C C . GLU A 1 174 ? -1.705 -0.139 -25.614 1 22.47 156 GLU A C 1
ATOM 2324 O O . GLU A 1 174 ? -1.482 -1.251 -25.144 1 23.48 156 GLU A O 1
ATOM 2336 N N . LYS A 1 175 ? -1.336 0.991 -25.008 1 22.08 157 LYS A N 1
ATOM 2337 C CA . LYS A 1 175 ? -0.61 1.007 -23.744 1 23.11 157 LYS A CA 1
ATOM 2338 C C . LYS A 1 175 ? -1.498 0.548 -22.56 1 22.65 157 LYS A C 1
ATOM 2339 O O . LYS A 1 175 ? -0.999 -0.145 -21.665 1 23.53 157 LYS A O 1
ATOM 2358 N N . ALA A 1 176 ? -2.81 0.858 -22.595 1 21.25 158 ALA A N 1
ATOM 2359 C CA . ALA A 1 176 ? -3.741 0.472 -21.54 1 21.51 158 ALA A CA 1
ATOM 2360 C C . ALA A 1 176 ? -3.992 -1.032 -21.433 1 20.75 158 ALA A C 1
ATOM 2361 O O . ALA A 1 176 ? -4.063 -1.731 -22.434 1 20.98 158 ALA A O 1
ATOM 2368 N N . LYS A 1 177 ? -4.118 -1.51 -20.203 1 20.38 159 LYS A N 1
ATOM 2369 C CA . LYS A 1 177 ? -4.508 -2.887 -19.871 1 20.27 159 LYS A CA 1
ATOM 2370 C C . LYS A 1 177 ? -5.976 -2.908 -19.357 1 19.85 159 LYS A C 1
ATOM 2371 O O . LYS A 1 177 ? -6.621 -3.962 -19.365 1 20.42 159 LYS A O 1
ATOM 2390 N N . TYR A 1 178 ? -6.486 -1.734 -18.885 1 18.76 160 TYR A N 1
ATOM 2391 C CA . TYR A 1 178 ? -7.805 -1.565 -18.318 1 17.82 160 TYR A CA 1
ATOM 2392 C C . TYR A 1 178 ? -8.43 -0.36 -18.964 1 17.09 160 TYR A C 1
ATOM 2393 O O . TYR A 1 178 ? -7.782 0.688 -19.087 1 17.18 160 TYR A O 1
ATOM 2411 N N . ILE A 1 179 ? -9.686 -0.503 -19.391 1 16.45 161 ILE A N 1
ATOM 2412 C CA . ILE A 1 179 ? -10.436 0.555 -20.062 1 16.15 161 ILE A CA 1
ATOM 2413 C C . ILE A 1 179 ? -11.791 0.659 -19.373 1 14.55 161 ILE A C 1
ATOM 2414 O O . ILE A 1 179 ? -12.459 -0.356 -19.177 1 13.74 161 ILE A O 1
ATOM 2430 N N . TYR A 1 180 ? -12.174 1.894 -18.968 1 13.49 162 TYR A N 1
ATOM 2431 C CA . TYR A 1 180 ? -13.43 2.17 -18.291 1 12.53 162 TYR A CA 1
ATOM 2432 C C . TYR A 1 180 ? -14.225 3.319 -18.939 1 13.68 162 TYR A C 1
ATOM 2433 O O . TYR A 1 180 ? -13.657 4.368 -19.259 1 14.1 162 TYR A O 1
ATOM 2451 N N . SER A 1 181 ? -15.547 3.159 -19.045 1 12.99 163 SER A N 1
ATOM 2452 C CA . SER A 1 181 ? -16.424 4.237 -19.486 1 13.17 163 SER A CA 1
ATOM 2453 C C . SER A 1 181 ? -17.698 4.146 -18.661 1 13.3 163 SER A C 1
ATOM 2454 O O . SER A 1 181 ? -18.285 3.078 -18.579 1 12.15 163 SER A O 1
ATOM 2462 N N . ALA A 1 182 ? -18.181 5.264 -18.124 1 12.63 164 ALA A N 1
ATOM 2463 C CA . ALA A 1 182 ? -19.479 5.304 -17.462 1 13.48 164 ALA A CA 1
ATOM 2464 C C . ALA A 1 182 ? -20.556 5.071 -18.557 1 14.96 164 ALA A C 1
ATOM 2465 O O . ALA A 1 182 ? -20.322 5.374 -19.731 1 14.9 164 ALA A O 1
ATOM 2472 N N . GLY A 1 183 ? -21.676 4.458 -18.181 1 16.08 165 GLY A N 1
ATOM 2473 C CA . GLY A 1 183 ? -22.764 4.173 -19.113 1 16.54 165 GLY A CA 1
ATOM 2474 C C . GLY A 1 183 ? -23.297 5.409 -19.822 1 16.06 165 GLY A C 1
ATOM 2475 O O . GLY A 1 183 ? -23.91 5.28 -20.882 1 15.67 165 GLY A O 1
ATOM 2479 N N . PHE A 1 184 ? -23.041 6.622 -19.277 1 16.26 166 PHE A N 1
ATOM 2480 C CA . PHE A 1 184 ? -23.456 7.87 -19.933 1 16.33 166 PHE A CA 1
ATOM 2481 C C . PHE A 1 184 ? -22.857 8.008 -21.332 1 16.13 166 PHE A C 1
ATOM 2482 O O . PHE A 1 184 ? -23.471 8.655 -22.183 1 17.12 166 PHE A O 1
ATOM 2499 N N . PHE A 1 185 ? -21.664 7.441 -21.575 1 15.32 167 PHE A N 1
ATOM 2500 C CA . PHE A 1 185 ? -21.047 7.551 -22.894 1 16.45 167 PHE A CA 1
ATOM 2501 C C . PHE A 1 185 ? -21.828 6.78 -23.981 1 18.85 167 PHE A C 1
ATOM 2502 O O . PHE A 1 185 ? -21.647 7.076 -25.16 1 19.17 167 PHE A O 1
ATOM 2519 N N . LEU A 1 186 ? -22.746 5.849 -23.595 1 20.31 168 LEU A N 1
ATOM 2520 C CA . LEU A 1 186 ? -23.595 5.145 -24.569 1 20.97 168 LEU A CA 1
ATOM 2521 C C . LEU A 1 186 ? -24.515 6.113 -25.334 1 21.57 168 LEU A C 1
ATOM 2522 O O . LEU A 1 186 ? -24.909 5.786 -26.452 1 22.56 168 LEU A O 1
ATOM 2538 N N . THR A 1 187 ? -24.824 7.299 -24.778 1 20.73 169 THR A N 1
ATOM 2539 C CA . THR A 1 187 ? -25.663 8.27 -25.506 1 21.07 169 THR A CA 1
ATOM 2540 C C . THR A 1 187 ? -24.845 9.053 -26.56 1 20.95 169 THR A C 1
ATOM 2541 O O . THR A 1 187 ? -25.439 9.669 -27.436 1 21.94 169 THR A O 1
ATOM 2552 N N . VAL A 1 188 ? -23.503 9.076 -26.435 1 20.24 170 VAL A N 1
ATOM 2553 C CA . VAL A 1 188 ? -22.612 9.866 -27.27 1 20.26 170 VAL A CA 1
ATOM 2554 C C . VAL A 1 188 ? -21.904 9.034 -28.363 1 20.39 170 VAL A C 1
ATOM 2555 O O . VAL A 1 188 ? -22.072 9.344 -29.537 1 20.83 170 VAL A O 1
ATOM 2568 N N . SER A 1 189 ? -21.073 8.028 -27.989 1 20.03 171 SER A N 1
ATOM 2569 C CA . SER A 1 189 ? -20.343 7.26 -28.997 1 20.07 171 SER A CA 1
ATOM 2570 C C . SER A 1 189 ? -20.307 5.769 -28.657 1 20.14 171 SER A C 1
ATOM 2571 O O . SER A 1 189 ? -19.246 5.212 -28.32 1 19.02 171 SER A O 1
ATOM 2579 N N . PRO A 1 190 ? -21.462 5.074 -28.822 1 21.17 172 PRO A N 1
ATOM 2580 C CA . PRO A 1 190 ? -21.435 3.625 -28.645 1 21.41 172 PRO A CA 1
ATOM 2581 C C . PRO A 1 190 ? -20.484 2.943 -29.65 1 20.92 172 PRO A C 1
ATOM 2582 O O . PRO A 1 190 ? -19.949 1.903 -29.313 1 20.94 172 PRO A O 1
ATOM 2593 N N . GLU A 1 191 ? -20.195 3.564 -30.823 1 20.15 173 GLU A N 1
ATOM 2594 C CA . GLU A 1 191 ? -19.259 2.973 -31.794 1 20.43 173 GLU A CA 1
ATOM 2595 C C . GLU A 1 191 ? -17.816 3.001 -31.249 1 19.9 173 GLU A C 1
ATOM 2596 O O . GLU A 1 191 ? -17.066 2.053 -31.472 1 20.31 173 GLU A O 1
ATOM 2608 N N . SER A 1 192 ? -17.416 4.081 -30.563 1 18.55 174 SER A N 1
ATOM 2609 C CA . SER A 1 192 ? -16.069 4.173 -29.973 1 18.37 174 SER A CA 1
ATOM 2610 C C . SER A 1 192 ? -15.91 3.133 -28.855 1 18.31 174 SER A C 1
ATOM 2611 O O . SER A 1 192 ? -14.85 2.515 -28.733 1 18.78 174 SER A O 1
ATOM 2619 N N . MET A 1 193 ? -16.971 2.939 -28.062 1 17.17 175 MET A N 1
ATOM 2620 C CA . MET A 1 193 ? -17.01 1.962 -26.991 1 16.71 175 MET A CA 1
ATOM 2621 C C . MET A 1 193 ? -16.874 0.566 -27.58 1 17.74 175 MET A C 1
ATOM 2622 O O . MET A 1 193 ? -16.05 -0.199 -27.098 1 18.85 175 MET A O 1
ATOM 2636 N N . MET A 1 194 ? -17.664 0.221 -28.604 1 17.73 176 MET A N 1
ATOM 2637 C CA . MET A 1 194 ? -17.543 -1.086 -29.265 1 19.31 176 MET A CA 1
ATOM 2638 C C . MET A 1 194 ? -16.123 -1.323 -29.814 1 18.91 176 MET A C 1
ATOM 2639 O O . MET A 1 194 ? -15.578 -2.397 -29.617 1 19.01 176 MET A O 1
ATOM 2653 N N . THR A 1 195 ? -15.523 -0.326 -30.463 1 18.44 177 THR A N 1
ATOM 2654 C CA . THR A 1 195 ? -14.167 -0.424 -31.03 1 18.58 177 THR A CA 1
ATOM 2655 C C . THR A 1 195 ? -13.113 -0.778 -29.969 1 17.74 177 THR A C 1
ATOM 2656 O O . THR A 1 195 ? -12.322 -1.703 -30.174 1 17.18 177 THR A O 1
ATOM 2667 N N . VAL A 1 196 ? -13.134 -0.091 -28.824 1 16.84 178 VAL A N 1
ATOM 2668 C CA . VAL A 1 196 ? -12.143 -0.347 -27.776 1 17.58 178 VAL A CA 1
ATOM 2669 C C . VAL A 1 196 ? -12.49 -1.626 -26.997 1 17.59 178 VAL A C 1
ATOM 2670 O O . VAL A 1 196 ? -11.57 -2.332 -26.572 1 17.68 178 VAL A O 1
ATOM 2683 N N . ALA A 1 197 ? -13.8 -1.95 -26.828 1 17.36 179 ALA A N 1
ATOM 2684 C CA . ALA A 1 197 ? -14.226 -3.182 -26.151 1 17.8 179 ALA A CA 1
ATOM 2685 C C . ALA A 1 197 ? -13.777 -4.405 -26.962 1 17.77 179 ALA A C 1
ATOM 2686 O O . ALA A 1 197 ? -13.277 -5.373 -26.378 1 17.79 179 ALA A O 1
ATOM 2693 N N . LYS A 1 198 ? -13.923 -4.35 -28.294 1 17.15 180 LYS A N 1
ATOM 2694 C CA . LYS A 1 198 ? -13.502 -5.45 -29.163 1 17.76 180 LYS A CA 1
ATOM 2695 C C . LYS A 1 198 ? -11.976 -5.586 -29.182 1 17.7 180 LYS A C 1
ATOM 2696 O O . LYS A 1 198 ? -11.482 -6.706 -29.23 1 17.29 180 LYS A O 1
ATOM 2715 N N . HIS A 1 199 ? -11.235 -4.464 -29.104 1 17.06 181 HIS A N 1
ATOM 2716 C CA . HIS A 1 199 ? -9.774 -4.487 -28.997 1 16.8 181 HIS A CA 1
ATOM 2717 C C . HIS A 1 199 ? -9.379 -5.202 -27.688 1 16.85 181 HIS A C 1
ATOM 2718 O O . HIS A 1 199 ? -8.445 -5.989 -27.694 1 16.34 181 HIS A O 1
ATOM 2732 N N . ALA A 1 200 ? -10.071 -4.896 -26.576 1 16.94 182 ALA A N 1
ATOM 2733 C CA . ALA A 1 200 ? -9.75 -5.481 -25.287 1 18.27 182 ALA A CA 1
ATOM 2734 C C . ALA A 1 200 ? -10 -6.994 -25.264 1 18.31 182 ALA A C 1
ATOM 2735 O O . ALA A 1 200 ? -9.191 -7.737 -24.723 1 18.64 182 ALA A O 1
ATOM 2742 N N . ALA A 1 201 ? -11.082 -7.441 -25.907 1 18.85 183 ALA A N 1
ATOM 2743 C CA . ALA A 1 201 ? -11.433 -8.864 -26.067 1 19.6 183 ALA A CA 1
ATOM 2744 C C . ALA A 1 201 ? -10.388 -9.647 -26.892 1 20.71 183 ALA A C 1
ATOM 2745 O O . ALA A 1 201 ? -10.193 -10.844 -26.673 1 22.35 183 ALA A O 1
ATOM 2752 N N . GLU A 1 202 ? -9.767 -9.005 -27.875 1 20.65 184 GLU A N 1
ATOM 2753 C CA . GLU A 1 202 ? -8.745 -9.636 -28.712 1 21.49 184 GLU A CA 1
ATOM 2754 C C . GLU A 1 202 ? -7.354 -9.654 -28.059 1 22 184 GLU A C 1
ATOM 2755 O O . GLU A 1 202 ? -6.508 -10.419 -28.499 1 22.79 184 GLU A O 1
ATOM 2767 N N . THR A 1 203 ? -7.107 -8.821 -27.033 1 21.84 185 THR A N 1
ATOM 2768 C CA . THR A 1 203 ? -5.788 -8.685 -26.423 1 22.09 185 THR A CA 1
ATOM 2769 C C . THR A 1 203 ? -5.688 -9.118 -24.948 1 22.41 185 THR A C 1
ATOM 2770 O O . THR A 1 203 ? -4.63 -8.943 -24.352 1 22.94 185 THR A O 1
ATOM 2781 N N . GLY A 1 204 ? -6.746 -9.686 -24.373 1 21.55 186 GLY A N 1
ATOM 2782 C CA . GLY A 1 204 ? -6.728 -10.104 -22.975 1 20.76 186 GLY A CA 1
ATOM 2783 C C . GLY A 1 204 ? -6.791 -8.959 -21.97 1 18.9 186 GLY A C 1
ATOM 2784 O O . GLY A 1 204 ? -6.47 -9.151 -20.793 1 19.32 186 GLY A O 1
ATOM 2788 N N . LYS A 1 205 ? -7.217 -7.768 -22.405 1 16.64 187 LYS A N 1
ATOM 2789 C CA . LYS A 1 205 ? -7.344 -6.602 -21.516 1 15.13 187 LYS A CA 1
ATOM 2790 C C . LYS A 1 205 ? -8.736 -6.632 -20.834 1 14.58 187 LYS A C 1
ATOM 2791 O O . LYS A 1 205 ? -9.557 -7.513 -21.126 1 15.18 187 LYS A O 1
ATOM 2810 N N . TYR A 1 206 ? -8.981 -5.704 -19.906 1 13.61 188 TYR A N 1
ATOM 2811 C CA . TYR A 1 206 ? -10.254 -5.614 -19.201 1 13.73 188 TYR A CA 1
ATOM 2812 C C . TYR A 1 206 ? -11.054 -4.386 -19.644 1 13.72 188 TYR A C 1
ATOM 2813 O O . TYR A 1 206 ? -10.549 -3.27 -19.573 1 13.47 188 TYR A O 1
ATOM 2831 N N . TYR A 1 207 ? -12.296 -4.606 -20.1 1 13.42 189 TYR A N 1
ATOM 2832 C CA . TYR A 1 207 ? -13.203 -3.547 -20.506 1 13.16 189 TYR A CA 1
ATOM 2833 C C . TYR A 1 207 ? -14.302 -3.458 -19.439 1 11.73 189 TYR A C 1
ATOM 2834 O O . TYR A 1 207 ? -14.843 -4.49 -19.001 1 9.79 189 TYR A O 1
ATOM 2852 N N . MET A 1 208 ? -14.597 -2.225 -18.974 1 11.7 190 MET A N 1
ATOM 2853 C CA . MET A 1 208 ? -15.461 -2.011 -17.825 1 11.69 190 MET A CA 1
ATOM 2854 C C . MET A 1 208 ? -16.343 -0.787 -17.99 1 11.9 190 MET A C 1
ATOM 2855 O O . MET A 1 208 ? -15.921 0.22 -18.567 1 11.1 190 MET A O 1
ATOM 2869 N N . ILE A 1 209 ? -17.593 -0.888 -17.506 1 11.75 191 ILE A N 1
ATOM 2870 C CA . ILE A 1 209 ? -18.557 0.209 -17.559 1 12 191 ILE A CA 1
ATOM 2871 C C . ILE A 1 209 ? -19.355 0.303 -16.251 1 12.15 191 ILE A C 1
ATOM 2872 O O . ILE A 1 209 ? -19.279 -0.597 -15.404 1 12.55 191 ILE A O 1
ATOM 2888 N N . ASN A 1 210 ? -20.126 1.385 -16.079 1 12.35 192 ASN A N 1
ATOM 2889 C CA . ASN A 1 210 ? -21.101 1.471 -15.011 1 13.43 192 ASN A CA 1
ATOM 2890 C C . ASN A 1 210 ? -22.494 1.64 -15.649 1 13.97 192 ASN A C 1
ATOM 2891 O O . ASN A 1 210 ? -22.606 1.935 -16.835 1 13.39 192 ASN A O 1
ATOM 2902 N N . LEU A 1 211 ? -23.547 1.359 -14.883 1 14.98 193 LEU A N 1
ATOM 2903 C CA . LEU A 1 211 ? -24.916 1.519 -15.366 1 16.42 193 LEU A CA 1
ATOM 2904 C C . LEU A 1 211 ? -25.309 2.99 -15.471 1 17.94 193 LEU A C 1
ATOM 2905 O O . LEU A 1 211 ? -26.205 3.322 -16.252 1 17.95 193 LEU A O 1
ATOM 2921 N N . ALA A 1 212 ? -24.661 3.873 -14.663 1 19.15 194 ALA A N 1
ATOM 2922 C CA . ALA A 1 212 ? -24.699 5.332 -14.688 1 19.97 194 ALA A CA 1
ATOM 2923 C C . ALA A 1 212 ? -25.997 5.979 -14.185 1 20.24 194 ALA A C 1
ATOM 2924 O O . ALA A 1 212 ? -25.934 6.901 -13.37 1 18.93 194 ALA A O 1
ATOM 2931 N N . ALA A 1 213 ? -27.159 5.538 -14.68 1 20.82 195 ALA A N 1
ATOM 2932 C CA . ALA A 1 213 ? -28.428 6.161 -14.31 1 21.48 195 ALA A CA 1
ATOM 2933 C C . ALA A 1 213 ? -29.595 5.287 -14.735 1 21.82 195 ALA A C 1
ATOM 2934 O O . ALA A 1 213 ? -29.475 4.593 -15.754 1 21.67 195 ALA A O 1
ATOM 2941 N N . PRO A 1 214 ? -30.767 5.369 -14.071 1 22.54 196 PRO A N 1
ATOM 2942 C CA . PRO A 1 214 ? -31.916 4.593 -14.561 1 23.13 196 PRO A CA 1
ATOM 2943 C C . PRO A 1 214 ? -32.278 4.877 -16.026 1 23.2 196 PRO A C 1
ATOM 2944 O O . PRO A 1 214 ? -32.587 3.909 -16.724 1 22.8 196 PRO A O 1
ATOM 2955 N N . PHE A 1 215 ? -32.186 6.169 -16.513 1 23.53 197 PHE A N 1
ATOM 2956 C CA . PHE A 1 215 ? -32.531 6.514 -17.912 1 23.77 197 PHE A CA 1
ATOM 2957 C C . PHE A 1 215 ? -31.636 5.762 -18.908 1 23.49 197 PHE A C 1
ATOM 2958 O O . PHE A 1 215 ? -32.122 5.408 -19.974 1 23.92 197 PHE A O 1
ATOM 2975 N N . ILE A 1 216 ? -30.361 5.473 -18.559 1 22.55 198 ILE A N 1
ATOM 2976 C CA . ILE A 1 216 ? -29.456 4.697 -19.42 1 22.34 198 ILE A CA 1
ATOM 2977 C C . ILE A 1 216 ? -29.985 3.246 -19.532 1 23.41 198 ILE A C 1
ATOM 2978 O O . ILE A 1 216 ? -30.13 2.723 -20.639 1 23.02 198 ILE A O 1
ATOM 2994 N N . CYS A 1 217 ? -30.325 2.62 -18.392 1 24.53 199 CYS A N 1
ATOM 2995 C CA . CYS A 1 217 ? -30.872 1.261 -18.375 1 25.79 199 CYS A CA 1
ATOM 2996 C C . CYS A 1 217 ? -32.219 1.156 -19.112 1 27.09 199 CYS A C 1
ATOM 2997 O O . CYS A 1 217 ? -32.525 0.088 -19.649 1 27.42 199 CYS A O 1
ATOM 3005 N N . GLN A 1 218 ? -33.029 2.231 -19.129 1 27.3 200 GLN A N 1
ATOM 3006 C CA . GLN A 1 218 ? -34.346 2.19 -19.77 1 28.98 200 GLN A CA 1
ATOM 3007 C C . GLN A 1 218 ? -34.323 2.606 -21.257 1 30.3 200 GLN A C 1
ATOM 3008 O O . GLN A 1 218 ? -34.779 1.845 -22.116 1 30.58 200 GLN A O 1
ATOM 3022 N N . PHE A 1 219 ? -33.823 3.807 -21.556 1 30.31 201 PHE A N 1
ATOM 3023 C CA . PHE A 1 219 ? -33.839 4.354 -22.904 1 31.46 201 PHE A CA 1
ATOM 3024 C C . PHE A 1 219 ? -32.649 3.947 -23.77 1 29.68 201 PHE A C 1
ATOM 3025 O O . PHE A 1 219 ? -32.757 4.003 -24.992 1 30.26 201 PHE A O 1
ATOM 3042 N N . PHE A 1 220 ? -31.522 3.579 -23.164 1 27.76 202 PHE A N 1
ATOM 3043 C CA . PHE A 1 220 ? -30.343 3.127 -23.913 1 26.58 202 PHE A CA 1
ATOM 3044 C C . PHE A 1 220 ? -30.046 1.623 -23.63 1 26.3 202 PHE A C 1
ATOM 3045 O O . PHE A 1 220 ? -28.902 1.174 -23.731 1 25.96 202 PHE A O 1
ATOM 3062 N N . LYS A 1 221 ? -31.111 0.845 -23.347 1 26.25 203 LYS A N 1
ATOM 3063 C CA . LYS A 1 221 ? -31.008 -0.59 -23.108 1 27.61 203 LYS A CA 1
ATOM 3064 C C . LYS A 1 221 ? -30.412 -1.331 -24.304 1 27.86 203 LYS A C 1
ATOM 3065 O 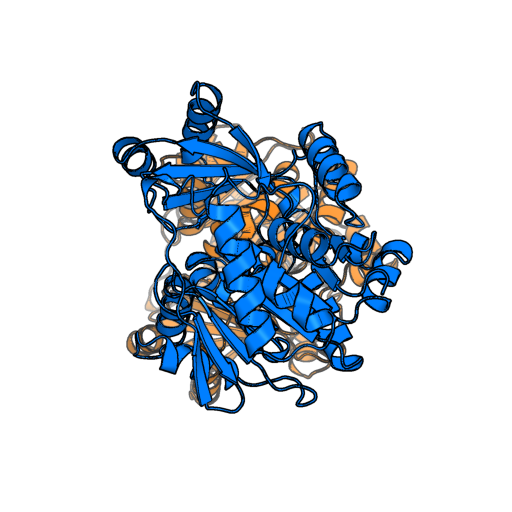O . LYS A 1 221 ? -29.698 -2.312 -24.107 1 28.66 203 LYS A O 1
ATOM 3084 N N . ASP A 1 222 ? -30.733 -0.9 -25.535 1 27.25 204 ASP A N 1
ATOM 3085 C CA . ASP A 1 222 ? -30.281 -1.61 -26.719 1 27.21 204 ASP A CA 1
ATOM 3086 C C . ASP A 1 222 ? -28.75 -1.394 -26.962 1 25.66 204 ASP A C 1
ATOM 3087 O O . ASP A 1 222 ? -28.031 -2.401 -26.957 1 25.99 204 ASP A O 1
ATOM 3096 N N . PRO A 1 223 ? -28.192 -0.153 -27.005 1 24.49 205 PRO A N 1
ATOM 3097 C CA . PRO A 1 223 ? -26.718 -0.032 -27.13 1 23.61 205 PRO A CA 1
ATOM 3098 C C . PRO A 1 223 ? -25.984 -0.608 -25.904 1 22.23 205 PRO A C 1
ATOM 3099 O O . PRO A 1 223 ? -24.881 -1.13 -26.052 1 22.15 205 PRO A O 1
ATOM 3110 N N . LEU A 1 224 ? -26.623 -0.587 -24.711 1 20.95 206 LEU A N 1
ATOM 3111 C CA . LEU A 1 224 ? -26.074 -1.185 -23.489 1 20.72 206 LEU A CA 1
ATOM 3112 C C . LEU A 1 224 ? -25.952 -2.716 -23.645 1 18.8 206 LEU A C 1
ATOM 3113 O O . LEU A 1 224 ? -24.908 -3.276 -23.303 1 17.87 206 LEU A O 1
ATOM 3129 N N . MET A 1 225 ? -27.009 -3.375 -24.176 1 18.42 207 MET A N 1
ATOM 3130 C CA . MET A 1 225 ? -26.993 -4.827 -24.38 1 18.97 207 MET A CA 1
ATOM 3131 C C . MET A 1 225 ? -26.143 -5.27 -25.581 1 18.26 207 MET A C 1
ATOM 3132 O O . MET A 1 225 ? -25.672 -6.404 -25.586 1 17.83 207 MET A O 1
ATOM 3146 N N . GLU A 1 226 ? -25.891 -4.383 -26.549 1 18.09 208 GLU A N 1
ATOM 3147 C CA . GLU A 1 226 ? -24.977 -4.696 -27.648 1 18.23 208 GLU A CA 1
ATOM 3148 C C . GLU A 1 226 ? -23.518 -4.75 -27.11 1 16.64 208 GLU A C 1
ATOM 3149 O O . GLU A 1 226 ? -22.723 -5.599 -27.54 1 16.7 208 GLU A O 1
ATOM 3161 N N . LEU A 1 227 ? -23.199 -3.883 -26.15 1 14.35 209 LEU A N 1
ATOM 3162 C CA . LEU A 1 227 ? -21.878 -3.813 -25.537 1 13.86 209 LEU A CA 1
ATOM 3163 C C . LEU A 1 227 ? -21.668 -4.803 -24.371 1 12.98 209 LEU A C 1
ATOM 3164 O O . LEU A 1 227 ? -20.525 -5.21 -24.129 1 12.6 209 LEU A O 1
ATOM 3180 N N . PHE A 1 228 ? -22.742 -5.118 -23.62 1 12.7 210 PHE A N 1
ATOM 3181 C CA . PHE A 1 228 ? -22.664 -5.941 -22.408 1 14.3 210 PHE A CA 1
ATOM 3182 C C . PHE A 1 228 ? -21.874 -7.278 -22.592 1 14.88 210 PHE A C 1
ATOM 3183 O O . PHE A 1 228 ? -21.074 -7.576 -21.702 1 15.74 210 PHE A O 1
ATOM 3200 N N . PRO A 1 229 ? -21.959 -8.045 -23.712 1 15.64 211 PRO A N 1
ATOM 3201 C CA . PRO A 1 229 ? -21.108 -9.253 -23.837 1 17.12 211 PRO A CA 1
ATOM 3202 C C . PRO A 1 229 ? -19.6 -8.987 -23.715 1 18.48 211 PRO A C 1
ATOM 3203 O O . PRO A 1 229 ? -18.839 -9.919 -23.441 1 19.53 211 PRO A O 1
ATOM 3214 N N . TYR A 1 230 ? -19.157 -7.748 -23.955 1 17.57 212 TYR A N 1
ATOM 3215 C CA . TYR A 1 230 ? -17.733 -7.405 -23.865 1 17.32 212 TYR A CA 1
ATOM 3216 C C . TYR A 1 230 ? -17.338 -6.793 -22.509 1 15.85 212 TYR A C 1
ATOM 3217 O O . TYR A 1 230 ? -16.193 -6.351 -22.354 1 15.92 212 TYR A O 1
ATOM 3235 N N . VAL A 1 231 ? -18.265 -6.739 -21.532 1 14.32 213 VAL A N 1
ATOM 3236 C CA . VAL A 1 231 ? -18.001 -6.129 -20.234 1 12.58 213 VAL A CA 1
ATOM 3237 C C . VAL A 1 231 ? -17.459 -7.161 -19.231 1 12.18 213 VAL A C 1
ATOM 3238 O O . VAL A 1 231 ? -18.139 -8.126 -18.911 1 11.81 213 VAL A O 1
ATOM 3251 N N . ASP A 1 232 ? -16.244 -6.919 -18.707 1 11.21 214 ASP A N 1
ATOM 3252 C CA . ASP A 1 232 ? -15.565 -7.758 -17.718 1 10.07 214 ASP A CA 1
ATOM 3253 C C . ASP A 1 232 ? -15.891 -7.332 -16.268 1 10.31 214 ASP A C 1
ATOM 3254 O O . ASP A 1 232 ? -15.891 -8.183 -15.376 1 10.81 214 ASP A O 1
ATOM 3263 N N . PHE A 1 233 ? -16.14 -6.027 -16.021 1 9.99 215 PHE A N 1
ATOM 3264 C CA . PHE A 1 233 ? -16.544 -5.513 -14.702 1 10.71 215 PHE A CA 1
ATOM 3265 C C . PHE A 1 233 ? -17.705 -4.566 -14.928 1 10.87 215 PHE A C 1
ATOM 3266 O O . PHE A 1 233 ? -17.587 -3.628 -15.72 1 9.87 215 PHE A O 1
ATOM 3283 N N . ILE A 1 234 ? -18.838 -4.847 -14.282 1 11.87 216 ILE A N 1
ATOM 3284 C CA . ILE A 1 234 ? -20.027 -4.005 -14.379 1 13.44 216 ILE A CA 1
ATOM 3285 C C . ILE A 1 234 ? -20.245 -3.386 -13.006 1 13.98 216 ILE A C 1
ATOM 3286 O O . ILE A 1 234 ? -20.382 -4.098 -12.019 1 13.92 216 ILE A O 1
ATOM 3302 N N . PHE A 1 235 ? -20.232 -2.054 -12.942 1 13.92 217 PHE A N 1
ATOM 3303 C CA . PHE A 1 235 ? -20.472 -1.308 -11.714 1 14.5 217 PHE A CA 1
ATOM 3304 C C . PHE A 1 235 ? -21.843 -0.607 -11.77 1 15.78 217 PHE A C 1
ATOM 3305 O O . PHE A 1 235 ? -22.367 -0.345 -12.846 1 15.34 217 PHE A O 1
ATOM 3322 N N . GLY A 1 236 ? -22.427 -0.336 -10.613 1 17.36 218 GLY A N 1
ATOM 3323 C CA . GLY A 1 236 ? -23.723 0.331 -10.551 1 19.47 218 GLY A CA 1
ATOM 3324 C C . GLY A 1 236 ? -24.195 0.563 -9.142 1 21.1 218 GLY A C 1
ATOM 3325 O O . GLY A 1 236 ? -23.639 -0.005 -8.211 1 21.58 218 GLY A O 1
ATOM 3329 N N . ASN A 1 237 ? -25.208 1.415 -8.972 1 22.07 219 ASN A N 1
ATOM 3330 C CA . ASN A 1 237 ? -25.812 1.615 -7.653 1 24.22 219 ASN A CA 1
ATOM 3331 C C . ASN A 1 237 ? -27.123 0.805 -7.599 1 25.65 219 ASN A C 1
ATOM 3332 O O . ASN A 1 237 ? -27.54 0.243 -8.618 1 26.18 219 ASN A O 1
ATOM 3343 N N . GLU A 1 238 ? -27.727 0.667 -6.413 1 26.21 220 GLU A N 1
ATOM 3344 C CA . GLU A 1 238 ? -28.939 -0.125 -6.26 1 27.18 220 GLU A CA 1
ATOM 3345 C C . GLU A 1 238 ? -30.123 0.349 -7.14 1 26.3 220 GLU A C 1
ATOM 3346 O O . GLU A 1 238 ? -30.818 -0.504 -7.681 1 26.55 220 GLU A O 1
ATOM 3358 N N . SER A 1 239 ? -30.322 1.665 -7.335 1 25.76 221 SER A N 1
ATOM 3359 C CA . SER A 1 239 ? -31.437 2.15 -8.159 1 25.64 221 SER A CA 1
ATOM 3360 C C . SER A 1 239 ? -31.24 1.785 -9.637 1 24.92 221 SER A C 1
ATOM 3361 O O . SER A 1 239 ? -32.2 1.396 -10.29 1 25.09 221 SER A O 1
ATOM 3369 N N . GLU A 1 240 ? -29.989 1.817 -10.123 1 23.44 222 GLU A N 1
ATOM 3370 C CA . GLU A 1 240 ? -29.665 1.407 -11.486 1 22.64 222 GLU A CA 1
ATOM 3371 C C . GLU A 1 240 ? -29.828 -0.092 -11.676 1 21.62 222 GLU A C 1
ATOM 3372 O O . GLU A 1 240 ? -30.372 -0.525 -12.682 1 20.43 222 GLU A O 1
ATOM 3384 N N . ALA A 1 241 ? -29.384 -0.899 -10.691 1 22.32 223 ALA A N 1
ATOM 3385 C CA . ALA A 1 241 ? -29.514 -2.35 -10.742 1 22.06 223 ALA A CA 1
ATOM 3386 C C . ALA A 1 241 ? -30.99 -2.746 -10.804 1 22.52 223 ALA A C 1
ATOM 3387 O O . ALA A 1 241 ? -31.359 -3.605 -11.608 1 22.73 223 ALA A O 1
ATOM 3394 N N . ARG A 1 242 ? -31.831 -2.076 -10.002 1 22.69 224 ARG A N 1
ATOM 3395 C CA . ARG A 1 242 ? -33.274 -2.318 -9.97 1 23.4 224 ARG A CA 1
ATOM 3396 C C . ARG A 1 242 ? -33.947 -1.83 -11.244 1 22.98 224 ARG A C 1
ATOM 3397 O O . ARG A 1 242 ? -34.892 -2.469 -11.707 1 22.69 224 ARG A O 1
ATOM 3418 N N . ALA A 1 243 ? -33.47 -0.712 -11.825 1 22.78 225 ALA A N 1
ATOM 3419 C CA . ALA A 1 243 ? -34.017 -0.221 -13.08 1 22.96 225 ALA A CA 1
ATOM 3420 C C . ALA A 1 243 ? -33.694 -1.24 -14.198 1 24.35 225 ALA A C 1
ATOM 3421 O O . ALA A 1 243 ? -34.613 -1.634 -14.922 1 24.95 225 ALA A O 1
ATOM 3428 N N . PHE A 1 244 ? -32.428 -1.769 -14.244 1 24.34 226 PHE A N 1
ATOM 3429 C CA . PHE A 1 244 ? -31.968 -2.746 -15.237 1 24.47 226 PHE A CA 1
ATOM 3430 C C . PHE A 1 244 ? -32.792 -4.015 -15.127 1 25.17 226 PHE A C 1
ATOM 3431 O O . PHE A 1 244 ? -33.231 -4.545 -16.147 1 25.19 226 PHE A O 1
ATOM 3448 N N . ALA A 1 245 ? -33.038 -4.485 -13.893 1 25.6 227 ALA A N 1
ATOM 3449 C CA . ALA A 1 245 ? -33.834 -5.691 -13.634 1 26.95 227 ALA A CA 1
ATOM 3450 C C . ALA A 1 245 ? -35.294 -5.539 -14.132 1 28.32 227 ALA A C 1
ATOM 3451 O O . ALA A 1 245 ? -35.845 -6.456 -14.734 1 28.26 227 ALA A O 1
ATOM 3458 N N . GLN A 1 246 ? -35.907 -4.391 -13.881 1 29.48 228 GLN A N 1
ATOM 3459 C CA . GLN A 1 246 ? -37.282 -4.144 -14.323 1 31.99 228 GLN A CA 1
ATOM 3460 C C . GLN A 1 246 ? -37.365 -4.129 -15.861 1 33.36 228 GLN A C 1
ATOM 3461 O O . GLN A 1 246 ? -38.313 -4.673 -16.433 1 33.53 228 GLN A O 1
ATOM 3475 N N . VAL A 1 247 ? -36.362 -3.515 -16.512 1 33.65 229 VAL A N 1
ATOM 3476 C CA . VAL A 1 247 ? -36.29 -3.416 -17.97 1 34.96 229 VAL A CA 1
ATOM 3477 C C . VAL A 1 247 ? -36.096 -4.795 -18.611 1 35.69 229 VAL A C 1
ATOM 3478 O O . VAL A 1 247 ? -36.716 -5.077 -19.645 1 36.89 229 VAL A O 1
ATOM 3491 N N . GLN A 1 248 ? -35.259 -5.641 -18.018 1 34.97 230 GLN A N 1
ATOM 3492 C CA . GLN A 1 248 ? -34.998 -6.956 -18.593 1 35.4 230 GLN A CA 1
ATOM 3493 C C . GLN A 1 248 ? -36.076 -8.007 -18.281 1 34.57 230 GLN A C 1
ATOM 3494 O O . GLN A 1 248 ? -35.964 -9.124 -18.769 1 34.87 230 GLN A O 1
ATOM 3508 N N . GLY A 1 249 ? -37.122 -7.654 -17.532 1 33.79 231 GLY A N 1
ATOM 3509 C CA . GLY A 1 249 ? -38.172 -8.597 -17.169 1 33.58 231 GLY A CA 1
ATOM 3510 C C . GLY A 1 249 ? -37.804 -9.533 -16.026 1 33.21 231 GLY A C 1
ATOM 3511 O O . GLY A 1 249 ? -38.434 -10.582 -15.862 1 32.97 231 GLY A O 1
ATOM 3515 N N . TRP A 1 250 ? -36.787 -9.168 -15.223 1 32.83 232 TRP A N 1
ATOM 3516 C CA . TRP A 1 250 ? -36.376 -9.949 -14.066 1 33.49 232 TRP A CA 1
ATOM 3517 C C . TRP A 1 250 ? -37.31 -9.476 -12.947 1 35.56 232 TRP A C 1
ATOM 3518 O O . TRP A 1 250 ? -37.252 -8.305 -12.56 1 37.14 232 TRP A O 1
ATOM 3539 N N . GLU A 1 251 ? -38.217 -10.334 -12.484 1 36.09 233 GLU A N 1
ATOM 3540 C CA . GLU A 1 251 ? -39.202 -9.946 -11.471 1 36.88 233 GLU A CA 1
ATOM 3541 C C . GLU A 1 251 ? -38.562 -10.001 -10.088 1 36.28 233 GLU A C 1
ATOM 3542 O O . GLU A 1 251 ? -38.86 -10.891 -9.3 1 36.93 233 GLU A O 1
ATOM 3554 N N . THR A 1 252 ? -37.639 -9.066 -9.816 1 35.28 234 THR A N 1
ATOM 3555 C CA . THR A 1 252 ? -36.911 -9.021 -8.553 1 34.41 234 THR A CA 1
ATOM 3556 C C . THR A 1 252 ? -36.382 -7.618 -8.264 1 33.61 234 THR A C 1
ATOM 3557 O O . THR A 1 252 ? -35.998 -6.869 -9.173 1 33.39 234 THR A O 1
ATOM 3568 N N . GLU A 1 253 ? -36.344 -7.286 -6.98 1 32.72 235 GLU A N 1
ATOM 3569 C CA . GLU A 1 253 ? -35.77 -6.047 -6.464 1 32.32 235 GLU A CA 1
ATOM 3570 C C . GLU A 1 253 ? -34.513 -6.345 -5.593 1 30.97 235 GLU A C 1
ATOM 3571 O O . GLU A 1 253 ? -33.862 -5.399 -5.152 1 31.05 235 GLU A O 1
ATOM 3583 N N . ASP A 1 254 ? -34.175 -7.643 -5.339 1 29.29 236 ASP A N 1
ATOM 3584 C CA . ASP A 1 254 ? -33.03 -8.017 -4.525 1 28.55 236 ASP A CA 1
ATOM 3585 C C . ASP A 1 254 ? -31.746 -7.732 -5.294 1 26.87 236 ASP A C 1
ATOM 3586 O O . ASP A 1 254 ? -31.482 -8.361 -6.309 1 26.69 236 ASP A O 1
ATOM 3595 N N . THR A 1 255 ? -30.94 -6.802 -4.792 1 25.99 237 THR A N 1
ATOM 3596 C CA . THR A 1 255 ? -29.676 -6.437 -5.43 1 26.38 237 THR A CA 1
ATOM 3597 C C . THR A 1 255 ? -28.653 -7.57 -5.418 1 25.45 237 THR A C 1
ATOM 3598 O O . THR A 1 255 ? -27.773 -7.568 -6.263 1 25.14 237 THR A O 1
ATOM 3609 N N . LYS A 1 256 ? -28.763 -8.524 -4.493 1 25.2 238 LYS A N 1
ATOM 3610 C CA . LYS A 1 256 ? -27.88 -9.691 -4.471 1 26.34 238 LYS A CA 1
ATOM 3611 C C . LYS A 1 256 ? -28.166 -10.581 -5.706 1 25.78 238 LYS A C 1
ATOM 3612 O O . LYS A 1 256 ? -27.242 -10.969 -6.422 1 25.21 238 LYS A O 1
ATOM 3631 N N . VAL A 1 257 ? -29.457 -10.829 -5.982 1 25.5 239 VAL A N 1
ATOM 3632 C CA . VAL A 1 257 ? -29.894 -11.623 -7.133 1 24.85 239 VAL A CA 1
ATOM 3633 C C . VAL A 1 257 ? -29.532 -10.888 -8.448 1 23.09 239 VAL A C 1
ATOM 3634 O O . VAL A 1 257 ? -29.026 -11.503 -9.388 1 22.08 239 VAL A O 1
ATOM 3647 N N . ILE A 1 258 ? -29.791 -9.577 -8.504 1 21.97 240 ILE A N 1
ATOM 3648 C CA . ILE A 1 258 ? -29.529 -8.764 -9.713 1 20.84 240 ILE A CA 1
ATOM 3649 C C . ILE A 1 258 ? -28.033 -8.781 -10.051 1 18.89 240 ILE A C 1
ATOM 3650 O O . ILE A 1 258 ? -27.681 -8.942 -11.213 1 18.31 240 ILE A O 1
ATOM 3666 N N . ALA A 1 259 ? -27.162 -8.64 -9.03 1 18.04 241 ALA A N 1
ATOM 3667 C CA . ALA A 1 259 ? -25.71 -8.681 -9.207 1 16.9 241 ALA A CA 1
ATOM 3668 C C . ALA A 1 259 ? -25.262 -10.023 -9.829 1 16.11 241 ALA A C 1
ATOM 3669 O O . ALA A 1 259 ? -24.488 -10.001 -10.782 1 15.16 241 ALA A O 1
ATOM 3676 N N . VAL A 1 260 ? -25.771 -11.172 -9.309 1 16.52 242 VAL A N 1
ATOM 3677 C CA . VAL A 1 260 ? -25.472 -12.523 -9.816 1 18.2 242 VAL A CA 1
ATOM 3678 C C . VAL A 1 260 ? -25.972 -12.654 -11.264 1 18.25 242 VAL A C 1
ATOM 3679 O O . VAL A 1 260 ? -25.238 -13.164 -12.116 1 19.46 242 VAL A O 1
ATOM 3692 N N . LYS A 1 261 ? -27.195 -12.174 -11.542 1 17.24 243 LYS A N 1
ATOM 3693 C CA . LYS A 1 261 ? -27.795 -12.234 -12.879 1 18.06 243 LYS A CA 1
ATOM 3694 C C . LYS A 1 261 ? -27.038 -11.356 -13.901 1 18.08 243 LYS A C 1
ATOM 3695 O O . LYS A 1 261 ? -26.931 -11.75 -15.064 1 18.57 243 LYS A O 1
ATOM 3714 N N . LEU A 1 262 ? -26.487 -10.218 -13.474 1 17.7 244 LEU A N 1
ATOM 3715 C CA . LEU A 1 262 ? -25.675 -9.354 -14.335 1 18.04 244 LEU A CA 1
ATOM 3716 C C . LEU A 1 262 ? -24.357 -10.051 -14.722 1 18.1 244 LEU A C 1
ATOM 3717 O O . LEU A 1 262 ? -23.936 -9.978 -15.879 1 17.31 244 LEU A O 1
ATOM 3733 N N . ALA A 1 263 ? -23.689 -10.69 -13.733 1 18.73 245 ALA A N 1
ATOM 3734 C CA . ALA A 1 263 ? -22.475 -11.462 -13.985 1 19.32 245 ALA A CA 1
ATOM 3735 C C . ALA A 1 263 ? -22.776 -12.625 -14.942 1 18.88 245 ALA A C 1
ATOM 3736 O O . ALA A 1 263 ? -21.973 -12.896 -15.828 1 18.03 245 ALA A O 1
ATOM 3743 N N . ALA A 1 264 ? -23.944 -13.282 -14.791 1 19.72 246 ALA A N 1
ATOM 3744 C CA . ALA A 1 264 ? -24.316 -14.446 -15.606 1 19.95 246 ALA A CA 1
ATOM 3745 C C . ALA A 1 264 ? -24.809 -14.16 -17.02 1 20.11 246 ALA A C 1
ATOM 3746 O O . ALA A 1 264 ? -25.056 -15.125 -17.75 1 20.74 246 ALA A O 1
ATOM 3753 N N . LEU A 1 265 ? -24.92 -12.88 -17.445 1 20.3 247 LEU A N 1
ATOM 3754 C CA . LEU A 1 265 ? -25.371 -12.591 -18.807 1 20.23 247 LEU A CA 1
ATOM 3755 C C . LEU A 1 265 ? -24.319 -13.082 -19.86 1 19.48 247 LEU A C 1
ATOM 3756 O O . LEU A 1 265 ? -23.146 -13.252 -19.509 1 18.54 247 LEU A O 1
ATOM 3772 N N . PRO A 1 266 ? -24.721 -13.396 -21.112 1 19.64 248 PRO A N 1
ATOM 3773 C CA . PRO A 1 266 ? -23.75 -13.957 -22.073 1 19.64 248 PRO A CA 1
ATOM 3774 C C . PRO A 1 266 ? -22.49 -13.133 -22.26 1 19.38 248 PRO A C 1
ATOM 3775 O O . PRO A 1 266 ? -22.543 -11.923 -22.119 1 19.89 248 PRO A O 1
ATOM 3786 N N . LYS A 1 267 ? -21.38 -13.785 -22.616 1 18.83 249 LYS A N 1
ATOM 3787 C CA . LYS A 1 267 ? -20.111 -13.119 -22.878 1 19.37 249 LYS A CA 1
ATOM 3788 C C . LYS A 1 267 ? -19.592 -13.466 -24.265 1 19.97 249 LYS A C 1
ATOM 3789 O O . LYS A 1 267 ? -19.67 -14.619 -24.697 1 21.18 249 LYS A O 1
ATOM 3808 N N . ALA A 1 268 ? -19.056 -12.465 -24.959 1 19.69 250 ALA A N 1
ATOM 3809 C CA . ALA A 1 268 ? -18.492 -12.644 -26.297 1 19.96 250 ALA A CA 1
ATOM 3810 C C . ALA A 1 268 ? -17.283 -13.601 -26.305 1 20.38 250 ALA A C 1
ATOM 3811 O O . ALA A 1 268 ? -17.081 -14.306 -27.298 1 21.83 250 ALA A O 1
ATOM 3818 N N . GLY A 1 269 ? -16.546 -13.657 -25.199 1 19.83 251 GLY A N 1
ATOM 3819 C CA . GLY A 1 269 ? -15.409 -14.55 -25.029 1 21.14 251 GLY A CA 1
ATOM 3820 C C . GLY A 1 269 ? -15.231 -14.939 -23.573 1 21.11 251 GLY A C 1
ATOM 3821 O O . GLY A 1 269 ? -15.577 -14.162 -22.689 1 21.37 251 GLY A O 1
ATOM 3825 N N . GLY A 1 270 ? -14.683 -16.123 -23.327 1 21.31 252 GLY A N 1
ATOM 3826 C CA . GLY A 1 270 ? -14.484 -16.624 -21.964 1 21.87 252 GLY A CA 1
ATOM 3827 C C . GLY A 1 270 ? -13.152 -16.303 -21.312 1 20.96 252 GLY A C 1
ATOM 3828 O O . GLY A 1 270 ? -12.826 -16.902 -20.289 1 21.32 252 GLY A O 1
ATOM 3832 N N . THR A 1 271 ? -12.347 -15.418 -21.909 1 20.02 253 THR A N 1
ATOM 3833 C CA . THR A 1 271 ? -11.032 -15.015 -21.37 1 19 253 THR A CA 1
ATOM 3834 C C . THR A 1 271 ? -11.123 -14.589 -19.913 1 16.03 253 THR A C 1
ATOM 3835 O O . THR A 1 271 ? -10.341 -15.047 -19.083 1 14.61 253 THR A O 1
ATOM 3846 N N . HIS A 1 272 ? -12.124 -13.778 -19.602 1 15.22 254 HIS A N 1
ATOM 3847 C CA . HIS A 1 272 ? -12.359 -13.349 -18.232 1 14.34 254 HIS A CA 1
ATOM 3848 C C . HIS A 1 272 ? -13.796 -13.668 -17.842 1 13.75 254 HIS A C 1
ATOM 3849 O O . HIS A 1 272 ? -14.693 -13.723 -18.693 1 13.13 254 HIS A O 1
ATOM 3863 N N . LYS A 1 273 ? -14.021 -13.791 -16.54 1 13.76 255 LYS A N 1
ATOM 3864 C CA . LYS A 1 273 ? -15.361 -13.844 -15.985 1 14.16 255 LYS A CA 1
ATOM 3865 C C . LYS A 1 273 ? -15.885 -12.363 -16.014 1 14.37 255 LYS A C 1
ATOM 3866 O O . LYS A 1 273 ? -15.129 -11.417 -16.304 1 15.16 255 LYS A O 1
ATOM 3885 N N . ARG A 1 274 ? -17.151 -12.163 -15.658 1 13.64 256 ARG A N 1
ATOM 3886 C CA . ARG A 1 274 ? -17.702 -10.846 -15.454 1 13.61 256 ARG A CA 1
ATOM 3887 C C . ARG A 1 274 ? -17.981 -10.723 -13.957 1 13.74 256 ARG A C 1
ATOM 3888 O O . ARG A 1 274 ? -18.665 -11.576 -13.389 1 14.07 256 ARG A O 1
ATOM 3909 N N . VAL A 1 275 ? -17.401 -9.704 -13.324 1 12.37 257 VAL A N 1
ATOM 3910 C CA . VAL A 1 275 ? -17.618 -9.371 -11.923 1 11.86 257 VAL A CA 1
ATOM 3911 C C . VAL A 1 275 ? -18.657 -8.221 -11.894 1 11.15 257 VAL A C 1
ATOM 3912 O O . VAL A 1 275 ? -18.552 -7.287 -12.694 1 10.06 257 VAL A O 1
ATOM 3925 N N . ALA A 1 276 ? -19.671 -8.325 -11.016 1 11.96 258 ALA A N 1
ATOM 3926 C CA . ALA A 1 276 ? -20.685 -7.288 -10.809 1 13.46 258 ALA A CA 1
ATOM 3927 C C . ALA A 1 276 ? -20.477 -6.67 -9.434 1 13.33 258 ALA A C 1
ATOM 3928 O O . ALA A 1 276 ? -20.314 -7.394 -8.449 1 12.69 258 ALA A O 1
ATOM 3935 N N . VAL A 1 277 ? -20.413 -5.331 -9.379 1 13.08 259 VAL A N 1
ATOM 3936 C CA . VAL A 1 277 ? -20.201 -4.586 -8.139 1 13.64 259 VAL A CA 1
ATOM 3937 C C . VAL A 1 277 ? -21.328 -3.566 -8.034 1 13.71 259 VAL A C 1
ATOM 3938 O O . VAL A 1 277 ? -21.417 -2.682 -8.88 1 12.54 259 VAL A O 1
ATOM 3951 N N . ILE A 1 278 ? -22.218 -3.736 -7.023 1 14.58 260 ILE A N 1
ATOM 3952 C CA . ILE A 1 278 ? -23.362 -2.866 -6.813 1 16.46 260 ILE A CA 1
ATOM 3953 C C . ILE A 1 278 ? -23.251 -2.155 -5.476 1 18.36 260 ILE A C 1
ATOM 3954 O O . ILE A 1 278 ? -23.351 -2.785 -4.426 1 18.93 260 ILE A O 1
ATOM 3970 N N . THR A 1 279 ? -23.068 -0.833 -5.516 1 19.02 261 THR A N 1
ATOM 3971 C CA . THR A 1 279 ? -23.009 -0.009 -4.311 1 20.1 261 THR A CA 1
ATOM 3972 C C . THR A 1 279 ? -24.426 0.333 -3.875 1 21.97 261 THR A C 1
ATOM 3973 O O . THR A 1 279 ? -25.349 0.341 -4.686 1 21.35 261 THR A O 1
ATOM 3984 N N . GLN A 1 280 ? -24.601 0.624 -2.588 1 23.91 262 GLN A N 1
ATOM 3985 C CA . GLN A 1 280 ? -25.919 0.913 -2.037 1 25.5 262 GLN A CA 1
ATOM 3986 C C . GLN A 1 280 ? -25.862 2.058 -0.995 1 27.11 262 GLN A C 1
ATOM 3987 O O . GLN A 1 280 ? -26.502 1.954 0.044 1 27.29 262 GLN A O 1
ATOM 4001 N N . GLY A 1 281 ? -25.153 3.141 -1.309 1 28.09 263 GLY A N 1
ATOM 4002 C CA . GLY A 1 281 ? -25.039 4.303 -0.424 1 29.21 263 GLY A CA 1
ATOM 4003 C C . GLY A 1 281 ? -24.443 3.975 0.926 1 30.14 263 GLY A C 1
ATOM 4004 O O . GLY A 1 281 ? -23.235 3.763 1.024 1 29.41 263 GLY A O 1
ATOM 4008 N N . THR A 1 282 ? -25.289 3.924 1.979 1 31.61 264 THR A N 1
ATOM 4009 C CA . THR A 1 282 ? -24.845 3.544 3.321 1 34.03 264 THR A CA 1
ATOM 4010 C C . THR A 1 282 ? -24.983 2.046 3.585 1 33.7 264 THR A C 1
ATOM 4011 O O . THR A 1 282 ? -24.418 1.564 4.571 1 33.97 264 THR A O 1
ATOM 4022 N N . ASP A 1 283 ? -25.739 1.307 2.743 1 33.46 265 ASP A N 1
ATOM 4023 C CA . ASP A 1 283 ? -25.87 -0.143 2.88 1 33.11 265 ASP A CA 1
ATOM 4024 C C . ASP A 1 283 ? -24.64 -0.835 2.236 1 31.94 265 ASP A C 1
ATOM 4025 O O . ASP A 1 283 ? -23.905 -0.179 1.49 1 32.38 265 ASP A O 1
ATOM 4034 N N . PRO A 1 284 ? -24.339 -2.112 2.551 1 30.76 266 PRO A N 1
ATOM 4035 C CA . PRO A 1 284 ? -23.099 -2.716 2.027 1 30.09 266 PRO A CA 1
ATOM 4036 C C . PRO A 1 284 ? -22.958 -2.803 0.513 1 28.35 266 PRO A C 1
ATOM 4037 O O . PRO A 1 284 ? -23.941 -2.876 -0.223 1 27.7 266 PRO A O 1
ATOM 4048 N N . THR A 1 285 ? -21.704 -2.727 0.062 1 27.24 267 THR A N 1
ATOM 4049 C CA . THR A 1 285 ? -21.366 -2.911 -1.325 1 27.33 267 THR A CA 1
ATOM 4050 C C . THR A 1 285 ? -21.491 -4.433 -1.603 1 26.08 267 THR A C 1
ATOM 4051 O O . THR A 1 285 ? -21.01 -5.269 -0.827 1 25.66 267 THR A O 1
ATOM 4062 N N . ILE A 1 286 ? -22.215 -4.775 -2.676 1 25.31 268 ILE A N 1
ATOM 4063 C CA . ILE A 1 286 ? -22.459 -6.152 -3.119 1 24.53 268 ILE A CA 1
ATOM 4064 C C . ILE A 1 286 ? -21.475 -6.478 -4.246 1 23.7 268 ILE A C 1
ATOM 4065 O O . ILE A 1 286 ? -21.351 -5.693 -5.19 1 24.1 268 ILE A O 1
ATOM 4081 N N . VAL A 1 287 ? -20.793 -7.621 -4.158 1 22.36 269 VAL A N 1
ATOM 4082 C CA . VAL A 1 287 ? -19.943 -8.138 -5.23 1 21.96 269 VAL A CA 1
ATOM 4083 C C . VAL A 1 287 ? -20.381 -9.556 -5.566 1 20.18 269 VAL A C 1
ATOM 4084 O O . VAL A 1 287 ? -20.408 -10.413 -4.671 1 18.96 269 VAL A O 1
ATOM 4097 N N . ALA A 1 288 ? -20.683 -9.819 -6.855 1 19.13 270 ALA A N 1
ATOM 4098 C CA . ALA A 1 288 ? -20.971 -11.164 -7.358 1 18.66 270 ALA A CA 1
ATOM 4099 C C . ALA A 1 288 ? -19.736 -11.582 -8.165 1 17.39 270 ALA A C 1
ATOM 4100 O O . ALA A 1 288 ? -19.356 -10.886 -9.125 1 16.21 270 ALA A O 1
ATOM 4107 N N . GLU A 1 289 ? -19.072 -12.655 -7.717 1 16.99 271 GLU A N 1
ATOM 4108 C CA . GLU A 1 289 ? -17.892 -13.216 -8.372 1 17.67 271 GLU A CA 1
ATOM 4109 C C . GLU A 1 289 ? -17.994 -14.75 -8.302 1 18.62 271 GLU A C 1
ATOM 4110 O O . GLU A 1 289 ? -18.143 -15.296 -7.2 1 19.28 271 GLU A O 1
ATOM 4122 N N . ASP A 1 290 ? -17.903 -15.438 -9.461 1 17.67 272 ASP A N 1
ATOM 4123 C CA . ASP A 1 290 ? -17.997 -16.912 -9.544 1 18.59 272 ASP A CA 1
ATOM 4124 C C . ASP A 1 290 ? -19.269 -17.469 -8.862 1 20.08 272 ASP A C 1
ATOM 4125 O O . ASP A 1 290 ? -19.241 -18.524 -8.232 1 20.25 272 ASP A O 1
ATOM 4134 N N . GLY A 1 291 ? -20.385 -16.77 -9.041 1 20.91 273 GLY A N 1
ATOM 4135 C CA . GLY A 1 291 ? -21.675 -17.196 -8.529 1 22.44 273 GLY A CA 1
ATOM 4136 C C . GLY A 1 291 ? -21.947 -16.962 -7.057 1 23.28 273 GLY A C 1
ATOM 4137 O O . GLY A 1 291 ? -23.034 -17.308 -6.601 1 23.76 273 GLY A O 1
ATOM 4141 N N . LYS A 1 292 ? -20.981 -16.415 -6.299 1 23 274 LYS A N 1
ATOM 4142 C CA . LYS A 1 292 ? -21.149 -16.137 -4.87 1 23.63 274 LYS A CA 1
ATOM 4143 C C . LYS A 1 292 ? -21.233 -14.622 -4.677 1 22.81 274 LYS A C 1
ATOM 4144 O O . LYS A 1 292 ? -20.568 -13.87 -5.383 1 23.64 274 LYS A O 1
ATOM 4163 N N . VAL A 1 293 ? -22.041 -14.195 -3.715 1 22.44 275 VAL A N 1
ATOM 4164 C CA . VAL A 1 293 ? -22.167 -12.819 -3.27 1 23.34 275 VAL A CA 1
ATOM 4165 C C . VAL A 1 293 ? -21.319 -12.597 -1.997 1 23.32 275 VAL A C 1
ATOM 4166 O O . VAL A 1 293 ? -21.427 -13.365 -1.038 1 23.43 275 VAL A O 1
ATOM 4179 N N . THR A 1 294 ? -20.51 -11.533 -1.984 1 23.29 276 THR A N 1
ATOM 4180 C CA . THR A 1 294 ? -19.797 -11.06 -0.797 1 24.42 276 THR A CA 1
ATOM 4181 C C . THR A 1 294 ? -20.261 -9.63 -0.567 1 24.98 276 THR A C 1
ATOM 4182 O O . THR A 1 294 ? -20.316 -8.836 -1.512 1 23.86 276 THR A O 1
ATOM 4193 N N . GLU A 1 295 ? -20.587 -9.298 0.694 1 26.55 277 GLU A N 1
ATOM 4194 C CA . GLU A 1 295 ? -21.054 -7.966 1.071 1 27.91 277 GLU A CA 1
ATOM 4195 C C . GLU A 1 295 ? -19.987 -7.291 1.932 1 28.76 277 GLU A C 1
ATOM 4196 O O . GLU A 1 295 ? -19.419 -7.924 2.824 1 28.75 277 GLU A O 1
ATOM 4208 N N . PHE A 1 296 ? -19.74 -6.002 1.671 1 29.51 278 PHE A N 1
ATOM 4209 C CA . PHE A 1 296 ? -18.726 -5.215 2.344 1 30.2 278 PHE A CA 1
ATOM 4210 C C . PHE A 1 296 ? -19.385 -4.021 3.012 1 31.92 278 PHE A C 1
ATOM 4211 O O . PHE A 1 296 ? -19.736 -3.068 2.32 1 31.4 278 PHE A O 1
ATOM 4228 N N . PRO A 1 297 ? -19.6 -4.05 4.347 1 33.84 279 PRO A N 1
ATOM 4229 C CA . PRO A 1 297 ? -20.254 -2.906 4.995 1 35.34 279 PRO A CA 1
ATOM 4230 C C . PRO A 1 297 ? -19.533 -1.575 4.817 1 37.85 279 PRO A C 1
ATOM 4231 O O . PRO A 1 297 ? -18.308 -1.532 4.696 1 37.88 279 PRO A O 1
ATOM 4242 N N . VAL A 1 298 ? -20.318 -0.489 4.794 1 39.8 280 VAL A N 1
ATOM 4243 C CA . VAL A 1 298 ? -19.825 0.878 4.673 1 42.11 280 VAL A CA 1
ATOM 4244 C C . VAL A 1 298 ? -19.717 1.468 6.086 1 44.66 280 VAL A C 1
ATOM 4245 O O . VAL A 1 298 ? -20.629 1.27 6.902 1 44.57 280 VAL A O 1
ATOM 4258 N N . THR A 1 299 ? -18.628 2.203 6.38 1 46.48 281 THR A N 1
ATOM 4259 C CA . THR A 1 299 ? -18.531 2.912 7.656 1 48.64 281 THR A CA 1
ATOM 4260 C C . THR A 1 299 ? -19.225 4.25 7.353 1 50.12 281 THR A C 1
ATOM 4261 O O . THR A 1 299 ? -18.732 4.977 6.48 1 49.56 281 THR A O 1
ATOM 4272 N N . PRO A 1 300 ? -20.417 4.544 7.921 1 52.22 282 PRO A N 1
ATOM 4273 C CA . PRO A 1 300 ? -21.088 5.804 7.565 1 53.99 282 PRO A CA 1
ATOM 4274 C C . PRO A 1 300 ? -20.318 7.022 8.05 1 55.73 282 PRO A C 1
ATOM 4275 O O . PRO A 1 300 ? -19.592 6.955 9.041 1 54.6 282 PRO A O 1
ATOM 4286 N N . ILE A 1 301 ? -20.45 8.12 7.318 1 58.59 283 ILE A N 1
ATOM 4287 C CA . ILE A 1 301 ? -19.809 9.385 7.659 1 61.56 283 ILE A CA 1
ATOM 4288 C C . ILE A 1 301 ? -20.841 10.188 8.466 1 64.64 283 ILE A C 1
ATOM 4289 O O . ILE A 1 301 ? -22.004 10.22 8.041 1 65.05 283 ILE A O 1
ATOM 4305 N N . PRO A 1 302 ? -20.49 10.868 9.593 1 66.31 284 PRO A N 1
ATOM 4306 C CA . PRO A 1 302 ? -21.52 11.64 10.309 1 67.39 284 PRO A CA 1
ATOM 4307 C C . PRO A 1 302 ? -22.209 12.669 9.433 1 69.22 284 PRO A C 1
ATOM 4308 O O . PRO A 1 302 ? -21.581 13.242 8.538 1 69.62 284 PRO A O 1
ATOM 4319 N N . LYS A 1 303 ? -23.523 12.863 9.664 1 70.3 285 LYS A N 1
ATOM 4320 C CA . LYS A 1 303 ? -24.328 13.829 8.899 1 71.67 285 LYS A CA 1
ATOM 4321 C C . LYS A 1 303 ? -23.701 15.239 8.95 1 71.41 285 LYS A C 1
ATOM 4322 O O . LYS A 1 303 ? -23.766 15.962 7.952 1 72.25 285 LYS A O 1
ATOM 4341 N N . GLU A 1 304 ? -23.022 15.58 10.075 1 70.26 286 GLU A N 1
ATOM 4342 C CA . GLU A 1 304 ? -22.313 16.851 10.273 1 70.01 286 GLU A CA 1
ATOM 4343 C C . GLU A 1 304 ? -21.127 16.969 9.3 1 68.43 286 GLU A C 1
ATOM 4344 O O . GLU A 1 304 ? -20.955 18.02 8.675 1 68.76 286 GLU A O 1
ATOM 4356 N N . LYS A 1 305 ? -20.321 15.89 9.159 1 66.47 287 LYS A N 1
ATOM 4357 C CA . LYS A 1 305 ? -19.156 15.862 8.255 1 64.99 287 LYS A CA 1
ATOM 4358 C C . LYS A 1 305 ? -19.504 15.709 6.761 1 62.54 287 LYS A C 1
ATOM 4359 O O . LYS A 1 305 ? -18.637 15.903 5.91 1 62.7 287 LYS A O 1
ATOM 4378 N N . LEU A 1 306 ? -20.754 15.384 6.441 1 60.16 288 LEU A N 1
ATOM 4379 C CA . LEU A 1 306 ? -21.204 15.175 5.065 1 58.61 288 LEU A CA 1
ATOM 4380 C C . LEU A 1 306 ? -21.417 16.518 4.343 1 55.7 288 LEU A C 1
ATOM 4381 O O . LEU A 1 306 ? -22.168 17.363 4.827 1 55.84 288 LEU A O 1
ATOM 4397 N N . VAL A 1 307 ? -20.751 16.711 3.195 1 53.07 289 VAL A N 1
ATOM 4398 C CA . VAL A 1 307 ? -20.927 17.906 2.371 1 50.62 289 VAL A CA 1
ATOM 4399 C C . VAL A 1 307 ? -21.969 17.493 1.305 1 47.17 289 VAL A C 1
ATOM 4400 O O . VAL A 1 307 ? -23.101 17.979 1.362 1 47.36 289 VAL A O 1
ATOM 4413 N N . ASP A 1 308 ? -21.632 16.527 0.407 1 43.73 290 ASP A N 1
ATOM 4414 C CA . ASP A 1 308 ? -22.583 16.001 -0.575 1 40.98 290 ASP A CA 1
ATOM 4415 C C . ASP A 1 308 ? -22.102 14.679 -1.191 1 38.12 290 ASP A C 1
ATOM 4416 O O . ASP A 1 308 ? -20.904 14.39 -1.227 1 37.37 290 ASP A O 1
ATOM 4425 N N . THR A 1 309 ? -23.056 13.896 -1.699 1 36.68 291 THR A N 1
ATOM 4426 C CA . THR A 1 309 ? -22.791 12.598 -2.295 1 36.15 291 THR A CA 1
ATOM 4427 C C . THR A 1 309 ? -22.587 12.666 -3.817 1 34.42 291 THR A C 1
ATOM 4428 O O . THR A 1 309 ? -22.583 11.611 -4.456 1 34.62 291 THR A O 1
ATOM 4439 N N . ASN A 1 310 ? -22.387 13.877 -4.416 1 32.56 292 ASN A N 1
ATOM 4440 C CA . ASN A 1 310 ? -22.12 13.954 -5.844 1 31.38 292 ASN A CA 1
ATOM 4441 C C . ASN A 1 310 ? -20.716 13.371 -6.059 1 29.89 292 ASN A C 1
ATOM 4442 O O . ASN A 1 310 ? -19.793 13.724 -5.316 1 30.71 292 ASN A O 1
ATOM 4453 N N . ALA A 1 311 ? -20.579 12.465 -7.045 1 27.26 293 ALA A N 1
ATOM 4454 C CA . ALA A 1 311 ? -19.335 11.759 -7.39 1 26.88 293 ALA A CA 1
ATOM 4455 C C . ALA A 1 311 ? -18.933 10.675 -6.356 1 25.74 293 ALA A C 1
ATOM 4456 O O . ALA A 1 311 ? -17.821 10.178 -6.443 1 25.78 293 ALA A O 1
ATOM 4463 N N . ALA A 1 312 ? -19.826 10.272 -5.426 1 24.91 294 ALA A N 1
ATOM 4464 C CA . ALA A 1 312 ? -19.508 9.183 -4.487 1 25.06 294 ALA A CA 1
ATOM 4465 C C . ALA A 1 312 ? -19.329 7.841 -5.252 1 22.9 294 ALA A C 1
ATOM 4466 O O . ALA A 1 312 ? -18.344 7.133 -5.031 1 22.84 294 ALA A O 1
ATOM 4473 N N . GLY A 1 313 ? -20.263 7.505 -6.145 1 20.86 295 GLY A N 1
ATOM 4474 C CA . GLY A 1 313 ? -20.162 6.282 -6.931 1 20.02 295 GLY A CA 1
ATOM 4475 C C . GLY A 1 313 ? -18.959 6.301 -7.853 1 19.11 295 GLY A C 1
ATOM 4476 O O . GLY A 1 313 ? -18.239 5.309 -7.948 1 18.84 295 GLY A O 1
ATOM 4480 N N . ASP A 1 314 ? -18.693 7.453 -8.501 1 17.91 296 ASP A N 1
ATOM 4481 C CA . ASP A 1 314 ? -17.547 7.594 -9.416 1 18.05 296 ASP A CA 1
ATOM 4482 C C . ASP A 1 314 ? -16.221 7.42 -8.684 1 17.9 296 ASP A C 1
ATOM 4483 O O . ASP A 1 314 ? -15.297 6.802 -9.233 1 17.69 296 ASP A O 1
ATOM 4492 N N . SER A 1 315 ? -16.125 7.965 -7.466 1 17.78 297 SER A N 1
ATOM 4493 C CA . SER A 1 315 ? -14.927 7.875 -6.64 1 19.41 297 SER A CA 1
ATOM 4494 C C . SER A 1 315 ? -14.778 6.486 -6.035 1 19.98 297 SER A C 1
ATOM 4495 O O . SER A 1 315 ? -13.65 6.021 -5.87 1 20.75 297 SER A O 1
ATOM 4503 N N . PHE A 1 316 ? -15.89 5.783 -5.748 1 19.06 298 PHE A N 1
ATOM 4504 C CA . PHE A 1 316 ? -15.816 4.369 -5.338 1 18.42 298 PHE A CA 1
ATOM 4505 C C . PHE A 1 316 ? -15.164 3.553 -6.486 1 17.86 298 PHE A C 1
ATOM 4506 O O . PHE A 1 316 ? -14.237 2.785 -6.232 1 17.58 298 PHE A O 1
ATOM 4523 N N . VAL A 1 317 ? -15.589 3.784 -7.739 1 17.78 299 VAL A N 1
ATOM 4524 C CA . VAL A 1 317 ? -15.025 3.066 -8.883 1 17.67 299 VAL A CA 1
ATOM 4525 C C . VAL A 1 317 ? -13.539 3.444 -9.045 1 18.45 299 VAL A C 1
ATOM 4526 O O . VAL A 1 317 ? -12.716 2.57 -9.29 1 19.06 299 VAL A O 1
ATOM 4539 N N . GLY A 1 318 ? -13.206 4.714 -8.878 1 18.71 300 GLY A N 1
ATOM 4540 C CA . GLY A 1 318 ? -11.831 5.186 -9 1 19.85 300 GLY A CA 1
ATOM 4541 C C . GLY A 1 318 ? -10.899 4.519 -8.004 1 20.96 300 GLY A C 1
ATOM 4542 O O . GLY A 1 318 ? -9.795 4.105 -8.361 1 20.99 300 GLY A O 1
ATOM 4546 N N . GLY A 1 319 ? -11.36 4.402 -6.763 1 21.65 301 GLY A N 1
ATOM 4547 C CA . GLY A 1 319 ? -10.623 3.72 -5.703 1 22.16 301 GLY A CA 1
ATOM 4548 C C . GLY A 1 319 ? -10.482 2.239 -5.963 1 21.64 301 GLY A C 1
ATOM 4549 O O . GLY A 1 319 ? -9.394 1.68 -5.808 1 22.38 301 GLY A O 1
ATOM 4553 N N . PHE A 1 320 ? -11.578 1.592 -6.384 1 20.71 302 PHE A N 1
ATOM 4554 C CA . PHE A 1 320 ? -11.602 0.161 -6.733 1 19.05 302 PHE A CA 1
ATOM 4555 C C . PHE A 1 320 ? -10.6 -0.114 -7.872 1 18.62 302 PHE A C 1
ATOM 4556 O O . PHE A 1 320 ? -9.739 -0.99 -7.728 1 18.77 302 PHE A O 1
ATOM 4573 N N . LEU A 1 321 ? -10.674 0.674 -8.967 1 17.84 303 LEU A N 1
ATOM 4574 C CA . LEU A 1 321 ? -9.788 0.497 -10.12 1 18.83 303 LEU A CA 1
ATOM 4575 C C . LEU A 1 321 ? -8.31 0.74 -9.815 1 18.86 303 LEU A C 1
ATOM 4576 O O . LEU A 1 321 ? -7.468 0.094 -10.415 1 19.5 303 LEU A O 1
ATOM 4592 N N . SER A 1 322 ? -7.98 1.642 -8.886 1 19.2 304 SER A N 1
ATOM 4593 C CA . SER A 1 322 ? -6.577 1.906 -8.541 1 19.81 304 SER A CA 1
ATOM 4594 C C . SER A 1 322 ? -5.905 0.661 -7.985 1 20.64 304 SER A C 1
ATOM 4595 O O . SER A 1 322 ? -4.744 0.402 -8.298 1 22.03 304 SER A O 1
ATOM 4603 N N . GLN A 1 323 ? -6.643 -0.157 -7.221 1 19 305 GLN A N 1
ATOM 4604 C CA . GLN A 1 323 ? -6.095 -1.385 -6.667 1 18.88 305 GLN A CA 1
ATOM 4605 C C . GLN A 1 323 ? -6.13 -2.52 -7.689 1 19.03 305 GLN A C 1
ATOM 4606 O O . GLN A 1 323 ? -5.247 -3.369 -7.685 1 20.14 305 GLN A O 1
ATOM 4620 N N . LEU A 1 324 ? -7.152 -2.546 -8.544 1 18.52 306 LEU A N 1
ATOM 4621 C CA . LEU A 1 324 ? -7.305 -3.575 -9.571 1 18.66 306 LEU A CA 1
ATOM 4622 C C . LEU A 1 324 ? -6.146 -3.55 -10.587 1 19.07 306 LEU A C 1
ATOM 4623 O O . LEU A 1 324 ? -5.644 -4.616 -10.965 1 18.03 306 LEU A O 1
ATOM 4639 N N . VAL A 1 325 ? -5.715 -2.355 -10.996 1 19.84 307 VAL A N 1
ATOM 4640 C CA . VAL A 1 325 ? -4.589 -2.188 -11.941 1 22.38 307 VAL A CA 1
ATOM 4641 C C . VAL A 1 325 ? -3.234 -2.561 -11.28 1 25.29 307 VAL A C 1
ATOM 4642 O O . VAL A 1 325 ? -2.264 -2.786 -11.998 1 26.07 307 VAL A O 1
ATOM 4655 N N . LEU A 1 326 ? -3.153 -2.577 -9.932 1 26.5 308 LEU A N 1
ATOM 4656 C CA . LEU A 1 326 ? -1.961 -3.026 -9.199 1 27.39 308 LEU A CA 1
ATOM 4657 C C . LEU A 1 326 ? -1.97 -4.547 -8.912 1 27.72 308 LEU A C 1
ATOM 4658 O O . LEU A 1 326 ? -0.988 -5.076 -8.381 1 28.23 308 LEU A O 1
ATOM 4674 N N . GLY A 1 327 ? -3.038 -5.24 -9.293 1 27.05 309 GLY A N 1
ATOM 4675 C CA . GLY A 1 327 ? -3.161 -6.676 -9.1 1 27.18 309 GLY A CA 1
ATOM 4676 C C . GLY A 1 327 ? -3.669 -7.104 -7.738 1 26.49 309 GLY A C 1
ATOM 4677 O O . GLY A 1 327 ? -3.487 -8.257 -7.373 1 26.17 309 GLY A O 1
ATOM 4681 N N . LYS A 1 328 ? -4.366 -6.219 -6.998 1 25.95 310 LYS A N 1
ATOM 4682 C CA . LYS A 1 328 ? -4.884 -6.573 -5.675 1 25.96 310 LYS A CA 1
ATOM 4683 C C . LYS A 1 328 ? -6.17 -7.394 -5.778 1 26.88 310 LYS A C 1
ATOM 4684 O O . LYS A 1 328 ? -6.855 -7.345 -6.793 1 26.57 310 LYS A O 1
ATOM 4703 N N . ASP A 1 329 ? -6.501 -8.142 -4.708 1 28.18 311 ASP A N 1
ATOM 4704 C CA . ASP A 1 329 ? -7.724 -8.932 -4.675 1 29.49 311 ASP A CA 1
ATOM 4705 C C . ASP A 1 329 ? -8.973 -8.027 -4.629 1 29.38 311 ASP A C 1
ATOM 4706 O O . ASP A 1 329 ? -8.882 -6.855 -4.26 1 29.5 311 ASP A O 1
ATOM 4715 N N . ILE A 1 330 ? -10.126 -8.591 -4.984 1 28.99 312 ILE A N 1
ATOM 4716 C CA . ILE A 1 330 ? -11.407 -7.889 -5.032 1 28.86 312 ILE A CA 1
ATOM 4717 C C . ILE A 1 330 ? -11.786 -7.266 -3.659 1 28.34 312 ILE A C 1
ATOM 4718 O O . ILE A 1 330 ? -12.271 -6.137 -3.643 1 27.41 312 ILE A O 1
ATOM 4734 N N . ALA A 1 331 ? -11.503 -7.937 -2.516 1 28.3 313 ALA A N 1
ATOM 4735 C CA . ALA A 1 331 ? -11.791 -7.347 -1.196 1 28.99 313 ALA A CA 1
ATOM 4736 C C . ALA A 1 331 ? -11.004 -6.03 -0.974 1 28.76 313 ALA A C 1
ATOM 4737 O O . ALA A 1 331 ? -11.574 -5.054 -0.48 1 28.5 313 ALA A O 1
ATOM 4744 N N . GLN A 1 332 ? -9.711 -6.001 -1.364 1 28.32 314 GLN A N 1
ATOM 4745 C CA . GLN A 1 332 ? -8.888 -4.794 -1.228 1 28.68 314 GLN A CA 1
ATOM 4746 C C . GLN A 1 332 ? -9.391 -3.685 -2.167 1 26.91 314 GLN A C 1
ATOM 4747 O O . GLN A 1 332 ? -9.343 -2.503 -1.797 1 26.94 314 GLN A O 1
ATOM 4761 N N . CYS A 1 333 ? -9.888 -4.056 -3.36 1 25.19 315 CYS A N 1
ATOM 4762 C CA . CYS A 1 333 ? -10.463 -3.106 -4.313 1 24.25 315 CYS A CA 1
ATOM 4763 C C . CYS A 1 333 ? -11.725 -2.445 -3.727 1 24.28 315 CYS A C 1
ATOM 4764 O O . CYS A 1 333 ? -11.891 -1.242 -3.86 1 24.3 315 CYS A O 1
ATOM 4772 N N . VAL A 1 334 ? -12.608 -3.229 -3.077 1 24.5 316 VAL A N 1
ATOM 4773 C CA . VAL A 1 334 ? -13.829 -2.669 -2.493 1 25.24 316 VAL A CA 1
ATOM 4774 C C . VAL A 1 334 ? -13.47 -1.76 -1.319 1 24.89 316 VAL A C 1
ATOM 4775 O O . VAL A 1 334 ? -14.028 -0.661 -1.202 1 24.61 316 VAL A O 1
ATOM 4788 N N . ARG A 1 335 ? -12.485 -2.175 -0.487 1 24.45 317 ARG A N 1
ATOM 4789 C CA . ARG A 1 335 ? -11.99 -1.387 0.655 1 25.11 317 ARG A CA 1
ATOM 4790 C C . ARG A 1 335 ? -11.445 -0.034 0.2 1 24.57 317 ARG A C 1
ATOM 4791 O O . ARG A 1 335 ? -11.696 1.003 0.834 1 24.31 317 ARG A O 1
ATOM 4812 N N . ALA A 1 336 ? -10.695 -0.037 -0.9 1 24.11 318 ALA A N 1
ATOM 4813 C CA . ALA A 1 336 ? -10.153 1.21 -1.443 1 24.2 318 ALA A CA 1
ATOM 4814 C C . ALA A 1 336 ? -11.246 2.094 -2.065 1 23.81 318 ALA A C 1
ATOM 4815 O O . ALA A 1 336 ? -11.152 3.31 -1.997 1 23.82 318 ALA A O 1
ATOM 4822 N N . GLY A 1 337 ? -12.274 1.471 -2.64 1 23.81 319 GLY A N 1
ATOM 4823 C CA . GLY A 1 337 ? -13.413 2.184 -3.189 1 24.63 319 GLY A CA 1
ATOM 4824 C C . GLY A 1 337 ? -14.226 2.888 -2.117 1 25.29 319 GLY A C 1
ATOM 4825 O O . GLY A 1 337 ? -14.581 4.058 -2.281 1 24.62 319 GLY A O 1
ATOM 4829 N N . ASN A 1 338 ? -14.55 2.171 -1.019 1 26.13 320 ASN A N 1
ATOM 4830 C CA . ASN A 1 338 ? -15.302 2.746 0.094 1 27.76 320 ASN A CA 1
ATOM 4831 C C . ASN A 1 338 ? -14.513 3.898 0.728 1 28.01 320 ASN A C 1
ATOM 4832 O O . ASN A 1 338 ? -15.11 4.919 1.083 1 27.3 320 ASN A O 1
ATOM 4843 N N . TYR A 1 339 ? -13.177 3.75 0.824 1 28.56 321 TYR A N 1
ATOM 4844 C CA . TYR A 1 339 ? -12.293 4.792 1.327 1 28.96 321 TYR A CA 1
ATOM 4845 C C . TYR A 1 339 ? -12.371 6.04 0.453 1 28.84 321 TYR A C 1
ATOM 4846 O O . TYR A 1 339 ? -12.501 7.136 0.992 1 29.09 321 TYR A O 1
ATOM 4864 N N . ALA A 1 340 ? -12.197 5.899 -0.877 1 28.18 322 ALA A N 1
ATOM 4865 C CA . ALA A 1 340 ? -12.186 7.059 -1.763 1 27.3 322 ALA A CA 1
ATOM 4866 C C . ALA A 1 340 ? -13.513 7.803 -1.723 1 26.96 322 ALA A C 1
ATOM 4867 O O . ALA A 1 340 ? -13.511 9.025 -1.573 1 26.58 322 ALA A O 1
ATOM 4874 N N . ALA A 1 341 ? -14.64 7.086 -1.758 1 26.92 323 ALA A N 1
ATOM 4875 C CA . ALA A 1 341 ? -15.952 7.714 -1.671 1 28.8 323 ALA A CA 1
ATOM 4876 C C . ALA A 1 341 ? -16.13 8.437 -0.317 1 30.9 323 ALA A C 1
ATOM 4877 O O . ALA A 1 341 ? -16.652 9.546 -0.3 1 30.6 323 ALA A O 1
ATOM 4884 N N . SER A 1 342 ? -15.666 7.831 0.811 1 32.6 324 SER A N 1
ATOM 4885 C CA . SER A 1 342 ? -15.759 8.468 2.138 1 34.79 324 SER A CA 1
ATOM 4886 C C . SER A 1 342 ? -15.025 9.822 2.169 1 35.43 324 SER A C 1
ATOM 4887 O O . SER A 1 342 ? -15.536 10.772 2.752 1 34.86 324 SER A O 1
ATOM 4895 N N . VAL A 1 343 ? -13.868 9.916 1.49 1 36.24 325 VAL A N 1
ATOM 4896 C CA . VAL A 1 343 ? -13.071 11.144 1.41 1 37.63 325 VAL A CA 1
ATOM 4897 C C . VAL A 1 343 ? -13.83 12.221 0.615 1 37.74 325 VAL A C 1
ATOM 4898 O O . VAL A 1 343 ? -13.948 13.352 1.065 1 38.31 325 VAL A O 1
ATOM 4911 N N . ILE A 1 344 ? -14.412 11.823 -0.51 1 37.27 326 ILE A N 1
ATOM 4912 C CA . ILE A 1 344 ? -15.127 12.712 -1.44 1 37.19 326 ILE A CA 1
ATOM 4913 C C . ILE A 1 344 ? -16.459 13.23 -0.915 1 37.18 326 ILE A C 1
ATOM 4914 O O . ILE A 1 344 ? -16.817 14.385 -1.213 1 37.12 326 ILE A O 1
ATOM 4930 N N . ILE A 1 345 ? -17.199 12.408 -0.154 1 37.49 327 ILE A N 1
ATOM 4931 C CA . ILE A 1 345 ? -18.468 12.87 0.401 1 39.25 327 ILE A CA 1
ATOM 4932 C C . ILE A 1 345 ? -18.223 13.894 1.552 1 40.73 327 ILE A C 1
ATOM 4933 O O . ILE A 1 345 ? -19.193 14.499 1.997 1 40.9 327 ILE A O 1
ATOM 4949 N N . GLN A 1 346 ? -16.948 14.091 2.023 1 41.84 328 GLN A N 1
ATOM 4950 C CA . GLN A 1 346 ? -16.592 15.16 2.955 1 43.56 328 GLN A CA 1
ATOM 4951 C C . GLN A 1 346 ? -16.077 16.419 2.19 1 45.61 328 GLN A C 1
ATOM 4952 O O . GLN A 1 346 ? -15.383 17.252 2.786 1 46.01 328 GLN A O 1
ATOM 4966 N N . ARG A 1 347 ? -16.472 16.576 0.901 1 46.1 329 ARG A N 1
ATOM 4967 C CA . ARG A 1 347 ? -16.126 17.727 0.063 1 47.74 329 ARG A CA 1
ATOM 4968 C C . ARG A 1 347 ? -17.253 17.971 -0.968 1 47.13 329 ARG A C 1
ATOM 4969 O O . ARG A 1 347 ? -18.185 17.163 -1.081 1 46.5 329 ARG A O 1
ATOM 4990 N N . SER A 1 348 ? -17.211 19.128 -1.65 1 46.83 330 SER A N 1
ATOM 4991 C CA . SER A 1 348 ? -18.195 19.511 -2.662 1 46.84 330 SER A CA 1
ATOM 4992 C C . SER A 1 348 ? -17.838 18.877 -4.006 1 46.01 330 SER A C 1
ATOM 4993 O O . SER A 1 348 ? -16.732 19.093 -4.505 1 46.29 330 SER A O 1
ATOM 5001 N N . GLY A 1 349 ? -18.776 18.143 -4.595 1 45.07 331 GLY A N 1
ATOM 5002 C CA . GLY A 1 349 ? -18.56 17.456 -5.867 1 44.19 331 GLY A CA 1
ATOM 5003 C C . GLY A 1 349 ? -17.407 16.479 -5.817 1 42.9 331 GLY A C 1
ATOM 5004 O O . GLY A 1 349 ? -17.14 15.891 -4.765 1 42.66 331 GLY A O 1
ATOM 5008 N N . CYS A 1 350 ? -16.699 16.318 -6.949 1 41.93 332 CYS A N 1
ATOM 5009 C CA . CYS A 1 350 ? -15.525 15.454 -7.01 1 41.62 332 CYS A CA 1
ATOM 5010 C C . CYS A 1 350 ? -14.304 16.289 -6.682 1 42.12 332 CYS A C 1
ATOM 5011 O O . CYS A 1 350 ? -13.612 16.766 -7.583 1 42.27 332 CYS A O 1
ATOM 5019 N N . THR A 1 351 ? -14.091 16.535 -5.389 1 42.33 333 THR A N 1
ATOM 5020 C CA . THR A 1 351 ? -12.95 17.308 -4.897 1 43.61 333 THR A CA 1
ATOM 5021 C C . THR A 1 351 ? -12.279 16.506 -3.799 1 44.27 333 THR A C 1
ATOM 5022 O O . THR A 1 351 ? -12.944 15.81 -3.034 1 44.03 333 THR A O 1
ATOM 5033 N N . PHE A 1 352 ? -10.954 16.602 -3.735 1 44.91 334 PHE A N 1
ATOM 5034 C CA . PHE A 1 352 ? -10.146 15.79 -2.842 1 46.17 334 PHE A CA 1
ATOM 5035 C C . PHE A 1 352 ? -8.851 16.499 -2.445 1 48.06 334 PHE A C 1
ATOM 5036 O O . PHE A 1 352 ? -8.406 17.386 -3.178 1 47.96 334 PHE A O 1
ATOM 5053 N N . PRO A 1 353 ? -8.178 16.099 -1.334 1 49.52 335 PRO A N 1
ATOM 5054 C CA . PRO A 1 353 ? -6.872 16.715 -1.035 1 50.62 335 PRO A CA 1
ATOM 5055 C C . PRO A 1 353 ? -5.803 16.253 -2.039 1 52.19 335 PRO A C 1
ATOM 5056 O O . PRO A 1 353 ? -6.039 15.326 -2.832 1 52.51 335 PRO A O 1
ATOM 5067 N N . SER A 1 354 ? -4.644 16.912 -2.04 1 52.95 336 SER A N 1
ATOM 5068 C CA . SER A 1 354 ? -3.593 16.602 -3.012 1 54.43 336 SER A CA 1
ATOM 5069 C C . SER A 1 354 ? -2.99 15.192 -2.918 1 54.71 336 SER A C 1
ATOM 5070 O O . SER A 1 354 ? -2.549 14.692 -3.95 1 54.97 336 SER A O 1
ATOM 5078 N N . LYS A 1 355 ? -2.958 14.549 -1.725 1 54.58 337 LYS A N 1
ATOM 5079 C CA . LYS A 1 355 ? -2.36 13.211 -1.584 1 54.77 337 LYS A CA 1
ATOM 5080 C C . LYS A 1 355 ? -3.18 12.264 -0.673 1 54.68 337 LYS A C 1
ATOM 5081 O O . LYS A 1 355 ? -3.689 12.704 0.354 1 54.72 337 LYS A O 1
ATOM 5100 N N . PRO A 1 356 ? -3.336 10.963 -1.036 1 54.47 338 PRO A N 1
ATOM 5101 C CA . PRO A 1 356 ? -4.121 10.039 -0.186 1 54.6 338 PRO A CA 1
ATOM 5102 C C . PRO A 1 356 ? -3.356 9.457 1.014 1 54.67 338 PRO A C 1
ATOM 5103 O O . PRO A 1 356 ? -2.137 9.589 1.092 1 54.49 338 PRO A O 1
ATOM 5114 N N . SER A 1 357 ? -4.082 8.794 1.929 1 55 339 SER A N 1
ATOM 5115 C CA . SER A 1 357 ? -3.536 8.086 3.087 1 55.77 339 SER A CA 1
ATOM 5116 C C . SER A 1 357 ? -4.304 6.757 3.256 1 55.73 339 SER A C 1
ATOM 5117 O O . SER A 1 357 ? -4.783 6.439 4.346 1 56.27 339 SER A O 1
ATOM 5125 N N . PHE A 1 358 ? -4.416 5.978 2.172 1 55.07 340 PHE A N 1
ATOM 5126 C CA . PHE A 1 358 ? -5.137 4.708 2.201 1 54.85 340 PHE A CA 1
ATOM 5127 C C . PHE A 1 358 ? -4.334 3.609 2.924 1 55.31 340 PHE A C 1
ATOM 5128 O O . PHE A 1 358 ? -3.223 3.27 2.52 1 55.49 340 PHE A O 1
ATOM 5145 N N . ALA B 1 20 ? -36.643 15.319 -67.036 1 40.63 2 ALA B N 1
ATOM 5146 C CA . ALA B 1 20 ? -36.374 14.044 -66.381 1 40.73 2 ALA B CA 1
ATOM 5147 C C . ALA B 1 20 ? -34.972 13.555 -66.767 1 40.51 2 ALA B C 1
ATOM 5148 O O . ALA B 1 20 ? -34.79 12.436 -67.248 1 41.44 2 ALA B O 1
ATOM 5150 N N . SER B 1 21 ? -33.987 14.418 -66.535 1 39.36 3 SER B N 1
ATOM 5151 C CA . SER B 1 21 ? -32.563 14.241 -66.823 1 38.39 3 SER B CA 1
ATOM 5152 C C . SER B 1 21 ? -31.965 13.067 -66.061 1 36.06 3 SER B C 1
ATOM 5153 O O . SER B 1 21 ? -32.476 12.696 -65.003 1 36 3 SER B O 1
ATOM 5160 N N . GLU B 1 22 ? -30.878 12.476 -66.605 1 34.16 4 GLU B N 1
ATOM 5161 C CA . GLU B 1 22 ? -30.2 11.344 -65.968 1 32.77 4 GLU B CA 1
ATOM 5162 C C . GLU B 1 22 ? -29.75 11.69 -64.54 1 30.25 4 GLU B C 1
ATOM 5163 O O . GLU B 1 22 ? -29.052 12.673 -64.342 1 30.55 4 GLU B O 1
ATOM 5175 N N . GLY B 1 23 ? -30.121 10.854 -63.585 1 28.41 5 GLY B N 1
ATOM 5176 C CA . GLY B 1 23 ? -29.751 11.011 -62.191 1 27.4 5 GLY B CA 1
ATOM 5177 C C . GLY B 1 23 ? -30.119 12.335 -61.55 1 26.13 5 GLY B C 1
ATOM 5178 O O . GLY B 1 23 ? -29.488 12.711 -60.566 1 27 5 GLY B O 1
ATOM 5182 N N . VAL B 1 24 ? -31.142 13.048 -62.073 1 24.27 6 VAL B N 1
ATOM 5183 C CA . VAL B 1 24 ? -31.584 14.337 -61.534 1 22.46 6 VAL B CA 1
ATOM 5184 C C . VAL B 1 24 ? -31.964 14.245 -60.025 1 20.82 6 VAL B C 1
ATOM 5185 O O . VAL B 1 24 ? -31.741 15.211 -59.289 1 20.58 6 VAL B O 1
ATOM 5198 N N . LEU B 1 25 ? -32.489 13.088 -59.563 1 19.36 7 LEU B N 1
ATOM 5199 C CA . LEU B 1 25 ? -32.832 12.888 -58.159 1 19.27 7 LEU B CA 1
ATOM 5200 C C . LEU B 1 25 ? -32.025 11.734 -57.562 1 18.5 7 LEU B C 1
ATOM 5201 O O . LEU B 1 25 ? -32.037 10.629 -58.104 1 18.82 7 LEU B O 1
ATOM 5217 N N . LEU B 1 26 ? -31.352 11.98 -56.436 1 17.38 8 LEU B N 1
ATOM 5218 C CA . LEU B 1 26 ? -30.578 10.963 -55.727 1 16.91 8 LEU B CA 1
ATOM 5219 C C . LEU B 1 26 ? -31.173 10.762 -54.331 1 17.02 8 LEU B C 1
ATOM 5220 O O . LEU B 1 26 ? -31.471 11.742 -53.639 1 17.21 8 LEU B O 1
ATOM 5236 N N . GLY B 1 27 ? -31.309 9.502 -53.924 1 16.76 9 GLY B N 1
ATOM 5237 C CA . GLY B 1 27 ? -31.725 9.164 -52.572 1 16.9 9 GLY B CA 1
ATOM 5238 C C . GLY B 1 27 ? -30.642 8.375 -51.873 1 17.06 9 GLY B C 1
ATOM 5239 O O . GLY B 1 27 ? -29.902 7.627 -52.519 1 17.28 9 GLY B O 1
ATOM 5243 N N . MET B 1 28 ? -30.518 8.542 -50.553 1 16.17 10 MET B N 1
ATOM 5244 C CA . MET B 1 28 ? -29.545 7.796 -49.758 1 16.92 10 MET B CA 1
ATOM 5245 C C . MET B 1 28 ? -30.276 7.313 -48.504 1 16.74 10 MET B C 1
ATOM 5246 O O . MET B 1 28 ? -30.872 8.123 -47.811 1 16.48 10 MET B O 1
ATOM 5260 N N . GLY B 1 29 ? -30.247 6.011 -48.236 1 16.95 11 GLY B N 1
ATOM 5261 C CA . GLY B 1 29 ? -30.935 5.47 -47.073 1 18.18 11 GLY B CA 1
ATOM 5262 C C . GLY B 1 29 ? -30.595 4.037 -46.715 1 17.71 11 GLY B C 1
ATOM 5263 O O . GLY B 1 29 ? -29.52 3.537 -47.047 1 18.39 11 GLY B O 1
ATOM 5267 N N . ASN B 1 30 ? -31.538 3.375 -46.037 1 16.81 12 ASN B N 1
ATOM 5268 C CA . ASN B 1 30 ? -31.409 2.003 -45.533 1 15.49 12 ASN B CA 1
ATOM 5269 C C . ASN B 1 30 ? -32.248 1.034 -46.387 1 15.24 12 ASN B C 1
ATOM 5270 O O . ASN B 1 30 ? -33.478 1.052 -46.283 1 15.08 12 ASN B O 1
ATOM 5281 N N . PRO B 1 31 ? -31.635 0.265 -47.314 1 15.19 13 PRO B N 1
ATOM 5282 C CA . PRO B 1 31 ? -32.437 -0.663 -48.139 1 15.98 13 PRO B CA 1
ATOM 5283 C C . PRO B 1 31 ? -32.827 -1.902 -47.323 1 16.83 13 PRO B C 1
ATOM 5284 O O . PRO B 1 31 ? -31.959 -2.673 -46.921 1 17.53 13 PRO B O 1
ATOM 5295 N N . LEU B 1 32 ? -34.119 -2.065 -47.054 1 17.22 14 LEU B N 1
ATOM 5296 C CA . LEU B 1 32 ? -34.599 -3.158 -46.217 1 17.86 14 LEU B CA 1
ATOM 5297 C C . LEU B 1 32 ? -35.629 -3.999 -46.919 1 18 14 LEU B C 1
ATOM 5298 O O . LEU B 1 32 ? -36.439 -3.459 -47.651 1 16.93 14 LEU B O 1
ATOM 5314 N N . LEU B 1 33 ? -35.643 -5.32 -46.649 1 18.6 15 LEU B N 1
ATOM 5315 C CA . LEU B 1 33 ? -36.677 -6.19 -47.196 1 18.94 15 LEU B CA 1
ATOM 5316 C C . LEU B 1 33 ? -37.805 -6.225 -46.169 1 18.63 15 LEU B C 1
ATOM 5317 O O . LEU B 1 33 ? -37.583 -6.587 -45.01 1 18.48 15 LEU B O 1
ATOM 5333 N N . ASP B 1 34 ? -39.01 -5.839 -46.584 1 18.26 16 ASP B N 1
ATOM 5334 C CA . ASP B 1 34 ? -40.168 -5.867 -45.705 1 18.06 16 ASP B CA 1
ATOM 5335 C C . ASP B 1 34 ? -40.727 -7.299 -45.576 1 18.72 16 ASP B C 1
ATOM 5336 O O . ASP B 1 34 ? -40.948 -7.979 -46.579 1 19.11 16 ASP B O 1
ATOM 5345 N N . ILE B 1 35 ? -40.917 -7.733 -44.331 1 19.07 17 ILE B N 1
ATOM 5346 C CA . ILE B 1 35 ? -41.51 -9.014 -43.947 1 20.86 17 ILE B CA 1
ATOM 5347 C C . ILE B 1 35 ? -42.891 -8.577 -43.472 1 20.68 17 ILE B C 1
ATOM 5348 O O . ILE B 1 35 ? -43.056 -8.165 -42.328 1 20.11 17 ILE B O 1
ATOM 5364 N N . SER B 1 36 ? -43.848 -8.553 -44.403 1 20.83 18 SER B N 1
ATOM 5365 C CA . SER B 1 36 ? -45.176 -8.05 -44.135 1 21.4 18 SER B CA 1
ATOM 5366 C C . SER B 1 36 ? -46.194 -9.135 -43.876 1 21.97 18 SER B C 1
ATOM 5367 O O . SER B 1 36 ? -46.208 -10.154 -44.567 1 21.52 18 SER B O 1
ATOM 5375 N N . CYS B 1 37 ? -47.061 -8.908 -42.876 1 22.46 19 CYS B N 1
ATOM 5376 C CA . CYS B 1 37 ? -48.099 -9.86 -42.558 1 23.93 19 CYS B CA 1
ATOM 5377 C C . CYS B 1 37 ? -49.309 -9.182 -41.951 1 24.47 19 CYS B C 1
ATOM 5378 O O . CYS B 1 37 ? -49.173 -8.305 -41.103 1 24.57 19 CYS B O 1
ATOM 5386 N N . VAL B 1 38 ? -50.497 -9.642 -42.347 1 24.87 20 VAL B N 1
ATOM 5387 C CA . VAL B 1 38 ? -51.747 -9.187 -41.761 1 25.5 20 VAL B CA 1
ATOM 5388 C C . VAL B 1 38 ? -51.855 -9.999 -40.467 1 25.54 20 VAL B C 1
ATOM 5389 O O . VAL B 1 38 ? -51.904 -11.224 -40.519 1 24.86 20 VAL B O 1
ATOM 5402 N N . VAL B 1 39 ? -51.775 -9.313 -39.318 1 26.17 21 VAL B N 1
ATOM 5403 C CA . VAL B 1 39 ? -51.869 -9.91 -37.979 1 27.39 21 VAL B CA 1
ATOM 5404 C C . VAL B 1 39 ? -53.132 -9.289 -37.277 1 28.55 21 VAL B C 1
ATOM 5405 O O . VAL B 1 39 ? -53.993 -8.757 -37.982 1 30.1 21 VAL B O 1
ATOM 5418 N N . ASP B 1 40 ? -53.289 -9.389 -35.948 1 27.92 22 ASP B N 1
ATOM 5419 C CA . ASP B 1 40 ? -54.448 -8.821 -35.256 1 27.93 22 ASP B CA 1
ATOM 5420 C C . ASP B 1 40 ? -53.988 -7.973 -34.03 1 27.82 22 ASP B C 1
ATOM 5421 O O . ASP B 1 40 ? -52.783 -7.753 -33.853 1 27.23 22 ASP B O 1
ATOM 5430 N N . ASP B 1 41 ? -54.94 -7.45 -33.228 1 28.66 23 ASP B N 1
ATOM 5431 C CA . ASP B 1 41 ? -54.607 -6.628 -32.06 1 29.99 23 ASP B CA 1
ATOM 5432 C C . ASP B 1 41 ? -53.791 -7.408 -31.023 1 31.06 23 ASP B C 1
ATOM 5433 O O . ASP B 1 41 ? -52.911 -6.82 -30.391 1 31.35 23 ASP B O 1
ATOM 5442 N N . ALA B 1 42 ? -54.09 -8.713 -30.834 1 31.45 24 ALA B N 1
ATOM 5443 C CA . ALA B 1 42 ? -53.381 -9.567 -29.871 1 32.06 24 ALA B CA 1
ATOM 5444 C C . ALA B 1 42 ? -51.889 -9.664 -30.184 1 31.44 24 ALA B C 1
ATOM 5445 O O . ALA B 1 42 ? -51.068 -9.622 -29.262 1 31.66 24 ALA B O 1
ATOM 5452 N N . PHE B 1 43 ? -51.545 -9.759 -31.491 1 30.25 25 PHE B N 1
ATOM 5453 C CA . PHE B 1 43 ? -50.151 -9.825 -31.928 1 29.39 25 PHE B CA 1
ATOM 5454 C C . PHE B 1 43 ? -49.368 -8.573 -31.519 1 27.8 25 PHE B C 1
ATOM 5455 O O . PHE B 1 43 ? -48.26 -8.709 -31.01 1 27.12 25 PHE B O 1
ATOM 5472 N N . LEU B 1 44 ? -49.925 -7.365 -31.751 1 27.64 26 LEU B N 1
ATOM 5473 C CA . LEU B 1 44 ? -49.25 -6.118 -31.371 1 28.36 26 LEU B CA 1
ATOM 5474 C C . LEU B 1 44 ? -49.1 -6.042 -29.861 1 28.23 26 LEU B C 1
ATOM 5475 O O . LEU B 1 44 ? -48.053 -5.614 -29.371 1 28.29 26 LEU B O 1
ATOM 5491 N N . GLU B 1 45 ? -50.169 -6.423 -29.132 1 28 27 GLU B N 1
ATOM 5492 C CA . GLU B 1 45 ? -50.206 -6.468 -27.674 1 28.56 27 GLU B CA 1
ATOM 5493 C C . GLU B 1 45 ? -49.079 -7.368 -27.101 1 29.5 27 GLU B C 1
ATOM 5494 O O . GLU B 1 45 ? -48.438 -6.98 -26.127 1 29.92 27 GLU B O 1
ATOM 5506 N N . LYS B 1 46 ? -48.856 -8.554 -27.702 1 29.68 28 LYS B N 1
ATOM 5507 C CA . LYS B 1 46 ? -47.824 -9.523 -27.294 1 30.65 28 LYS B CA 1
ATOM 5508 C C . LYS B 1 46 ? -46.416 -8.906 -27.334 1 31.18 28 LYS B C 1
ATOM 5509 O O . LYS B 1 46 ? -45.655 -9.074 -26.387 1 32 28 LYS B O 1
ATOM 5528 N N . TYR B 1 47 ? -46.07 -8.211 -28.426 1 30.65 29 TYR B N 1
ATOM 5529 C CA . TYR B 1 47 ? -44.734 -7.636 -28.587 1 31.23 29 TYR B CA 1
ATOM 5530 C C . TYR B 1 47 ? -44.603 -6.143 -28.194 1 30.47 29 TYR B C 1
ATOM 5531 O O . TYR B 1 47 ? -43.543 -5.554 -28.414 1 30.7 29 TYR B O 1
ATOM 5549 N N . GLY B 1 48 ? -45.612 -5.58 -27.531 1 29.53 30 GLY B N 1
ATOM 5550 C CA . GLY B 1 48 ? -45.568 -4.188 -27.072 1 29.63 30 GLY B CA 1
ATOM 5551 C C . GLY B 1 48 ? -45.435 -3.166 -28.185 1 29.83 30 GLY B C 1
ATOM 5552 O O . GLY B 1 48 ? -44.627 -2.231 -28.097 1 30.15 30 GLY B O 1
ATOM 5556 N N . LEU B 1 49 ? -46.268 -3.31 -29.224 1 29.13 31 LEU B N 1
ATOM 5557 C CA . LEU B 1 49 ? -46.19 -2.478 -30.41 1 28.36 31 LEU B CA 1
ATOM 5558 C C . LEU B 1 49 ? -47.372 -1.538 -30.56 1 27.49 31 LEU B C 1
ATOM 5559 O O . LEU B 1 49 ? -48.481 -1.839 -30.105 1 27.95 31 LEU B O 1
ATOM 5575 N N . THR B 1 50 ? -47.118 -0.4 -31.209 1 25.63 32 THR B N 1
ATOM 5576 C CA . THR B 1 50 ? -48.12 0.63 -31.411 1 25.37 32 THR B CA 1
ATOM 5577 C C . THR B 1 50 ? -48.37 0.783 -32.907 1 24.43 32 THR B C 1
ATOM 5578 O O . THR B 1 50 ? -47.418 0.853 -33.687 1 23.07 32 THR B O 1
ATOM 5589 N N . LEU B 1 51 ? -49.647 0.861 -33.306 1 25.05 33 LEU B N 1
ATOM 5590 C CA . LEU B 1 51 ? -50 1.083 -34.699 1 26.14 33 LEU B CA 1
ATOM 5591 C C . LEU B 1 51 ? -49.531 2.477 -35.143 1 25.92 33 LEU B C 1
ATOM 5592 O O . LEU B 1 51 ? -49.46 3.41 -34.334 1 25.98 33 LEU B O 1
ATOM 5608 N N . ASN B 1 52 ? -49.194 2.58 -36.438 1 25.71 34 ASN B N 1
ATOM 5609 C CA . ASN B 1 52 ? -48.659 3.759 -37.126 1 26.4 34 ASN B CA 1
ATOM 5610 C C . ASN B 1 52 ? -47.397 4.316 -36.423 1 26.15 34 ASN B C 1
ATOM 5611 O O . ASN B 1 52 ? -47.12 5.506 -36.46 1 26.1 34 ASN B O 1
ATOM 5622 N N . ASN B 1 53 ? -46.591 3.412 -35.862 1 25.6 35 ASN B N 1
ATOM 5623 C CA . ASN B 1 53 ? -45.318 3.72 -35.211 1 25.31 35 ASN B CA 1
ATOM 5624 C C . ASN B 1 53 ? -44.188 2.919 -35.894 1 23.65 35 ASN B C 1
ATOM 5625 O O . ASN B 1 53 ? -44.445 1.907 -36.55 1 23.46 35 ASN B O 1
ATOM 5636 N N . ALA B 1 54 ? -42.948 3.405 -35.766 1 22.52 36 ALA B N 1
ATOM 5637 C CA . ALA B 1 54 ? -41.756 2.715 -36.256 1 22.25 36 ALA B CA 1
ATOM 5638 C C . ALA B 1 54 ? -40.717 2.712 -35.158 1 21.81 36 ALA B C 1
ATOM 5639 O O . ALA B 1 54 ? -40.534 3.733 -34.493 1 21.93 36 ALA B O 1
ATOM 5646 N N . ILE B 1 55 ? -40.061 1.555 -34.936 1 21.07 37 ILE B N 1
ATOM 5647 C CA . ILE B 1 55 ? -39.01 1.403 -33.923 1 20.45 37 ILE B CA 1
ATOM 5648 C C . ILE B 1 55 ? -37.827 0.618 -34.521 1 20.22 37 ILE B C 1
ATOM 5649 O O . ILE B 1 55 ? -37.962 0.005 -35.58 1 19.85 37 ILE B O 1
ATOM 5665 N N . LEU B 1 56 ? -36.686 0.595 -33.823 1 20.51 38 LEU B N 1
ATOM 5666 C CA . LEU B 1 56 ? -35.568 -0.272 -34.185 1 21.09 38 LEU B CA 1
ATOM 5667 C C . LEU B 1 56 ? -35.706 -1.571 -33.362 1 21.13 38 LEU B C 1
ATOM 5668 O O . LEU B 1 56 ? -36.046 -1.535 -32.173 1 20.78 38 LEU B O 1
ATOM 5684 N N . ALA B 1 57 ? -35.466 -2.722 -34.009 1 20.71 39 ALA B N 1
ATOM 5685 C CA . ALA B 1 57 ? -35.591 -4.027 -33.369 1 21.92 39 ALA B CA 1
ATOM 5686 C C . ALA B 1 57 ? -34.723 -4.154 -32.14 1 23.34 39 ALA B C 1
ATOM 5687 O O . ALA B 1 57 ? -33.597 -3.659 -32.11 1 23.5 39 ALA B O 1
ATOM 5694 N N . GLU B 1 58 ? -35.266 -4.811 -31.124 1 24.76 40 GLU B N 1
ATOM 5695 C CA . GLU B 1 58 ? -34.583 -5.144 -29.885 1 26.09 40 GLU B CA 1
ATOM 5696 C C . GLU B 1 58 ? -34.499 -6.692 -29.821 1 27.23 40 GLU B C 1
ATOM 5697 O O . GLU B 1 58 ? -35.119 -7.388 -30.632 1 27.39 40 GLU B O 1
ATOM 5709 N N . ASP B 1 59 ? -33.736 -7.24 -28.871 1 28.14 41 ASP B N 1
ATOM 5710 C CA . ASP B 1 59 ? -33.636 -8.695 -28.691 1 29.44 41 ASP B CA 1
ATOM 5711 C C . ASP B 1 59 ? -35.022 -9.361 -28.528 1 29.31 41 ASP B C 1
ATOM 5712 O O . ASP B 1 59 ? -35.271 -10.392 -29.15 1 29.09 41 ASP B O 1
ATOM 5721 N N . LYS B 1 60 ? -35.939 -8.738 -27.76 1 29.66 42 LYS B N 1
ATOM 5722 C CA . LYS B 1 60 ? -37.308 -9.265 -27.571 1 30.79 42 LYS B CA 1
ATOM 5723 C C . LYS B 1 60 ? -38.13 -9.449 -28.872 1 30.13 42 LYS B C 1
ATOM 5724 O O . LYS B 1 60 ? -39.171 -10.114 -28.836 1 30.47 42 LYS B O 1
ATOM 5743 N N . HIS B 1 61 ? -37.691 -8.85 -29.993 1 28.59 43 HIS B N 1
ATOM 5744 C CA . HIS B 1 61 ? -38.381 -8.979 -31.272 1 28.01 43 HIS B CA 1
ATOM 5745 C C . HIS B 1 61 ? -37.879 -10.158 -32.118 1 27.42 43 HIS B C 1
ATOM 5746 O O . HIS B 1 61 ? -38.469 -10.399 -33.163 1 26.9 43 HIS B O 1
ATOM 5760 N N . LEU B 1 62 ? -36.835 -10.902 -31.68 1 27.52 44 LEU B N 1
ATOM 5761 C CA . LEU B 1 62 ? -36.377 -12.097 -32.422 1 28.78 44 LEU B CA 1
ATOM 5762 C C . LEU B 1 62 ? -37.522 -13.159 -32.509 1 28.71 44 LEU B C 1
ATOM 5763 O O . LEU B 1 62 ? -37.777 -13.646 -33.614 1 28.51 44 LEU B O 1
ATOM 5779 N N . PRO B 1 63 ? -38.274 -13.486 -31.417 1 28.59 45 PRO B N 1
ATOM 5780 C CA . PRO B 1 63 ? -39.415 -14.411 -31.577 1 28.21 45 PRO B CA 1
ATOM 5781 C C . PRO B 1 63 ? -40.495 -13.871 -32.531 1 26.69 45 PRO B C 1
ATOM 5782 O O . PRO B 1 63 ? -41.186 -14.655 -33.17 1 26.06 45 PRO B O 1
ATOM 5793 N N . MET B 1 64 ? -40.67 -12.526 -32.588 1 25.85 46 MET B N 1
ATOM 5794 C CA . MET B 1 64 ? -41.633 -11.882 -33.485 1 25.17 46 MET B CA 1
ATOM 5795 C C . MET B 1 64 ? -41.292 -12.193 -34.968 1 24.49 46 MET B C 1
ATOM 5796 O O . MET B 1 64 ? -42.201 -12.545 -35.714 1 23.94 46 MET B O 1
ATOM 5810 N N . TYR B 1 65 ? -40.009 -12.071 -35.379 1 23.83 47 TYR B N 1
ATOM 5811 C CA . TYR B 1 65 ? -39.583 -12.374 -36.747 1 23.98 47 TYR B CA 1
ATOM 5812 C C . TYR B 1 65 ? -39.744 -13.862 -37.081 1 24.44 47 TYR B C 1
ATOM 5813 O O . TYR B 1 65 ? -40.062 -14.202 -38.216 1 24.1 47 TYR B O 1
ATOM 5831 N N . LYS B 1 66 ? -39.53 -14.745 -36.084 1 25.16 48 LYS B N 1
ATOM 5832 C CA . LYS B 1 66 ? -39.694 -16.171 -36.268 1 25.84 48 LYS B CA 1
ATOM 5833 C C . LYS B 1 66 ? -41.175 -16.492 -36.509 1 26.17 48 LYS B C 1
ATOM 5834 O O . LYS B 1 66 ? -41.485 -17.3 -37.393 1 26.17 48 LYS B O 1
ATOM 5853 N N . GLU B 1 67 ? -42.079 -15.872 -35.722 1 25.82 49 GLU B N 1
ATOM 5854 C CA . GLU B 1 67 ? -43.52 -16.072 -35.892 1 26.56 49 GLU B CA 1
ATOM 5855 C C . GLU B 1 67 ? -44.003 -15.558 -37.243 1 26.53 49 GLU B C 1
ATOM 5856 O O . GLU B 1 67 ? -44.865 -16.196 -37.854 1 27.51 49 GLU B O 1
ATOM 5868 N N . LEU B 1 68 ? -43.462 -14.415 -37.719 1 25.4 50 LEU B N 1
ATOM 5869 C CA . LEU B 1 68 ? -43.854 -13.886 -39.019 1 25.29 50 LEU B CA 1
ATOM 5870 C C . LEU B 1 68 ? -43.485 -14.877 -40.135 1 25.03 50 LEU B C 1
ATOM 5871 O O . LEU B 1 68 ? -44.303 -15.121 -41.021 1 24.27 50 LEU B O 1
ATOM 5887 N N . ALA B 1 69 ? -42.27 -15.459 -40.069 1 25.71 51 ALA B N 1
ATOM 5888 C CA . ALA B 1 69 ? -41.793 -16.412 -41.072 1 27.52 51 ALA B CA 1
ATOM 5889 C C . ALA B 1 69 ? -42.692 -17.655 -41.208 1 28.67 51 ALA B C 1
ATOM 5890 O O . ALA B 1 69 ? -42.774 -18.217 -42.303 1 29.56 51 ALA B O 1
ATOM 5897 N N . ALA B 1 70 ? -43.355 -18.086 -40.116 1 28.35 52 ALA B N 1
ATOM 5898 C CA . ALA B 1 70 ? -44.252 -19.244 -40.124 1 28.91 52 ALA B CA 1
ATOM 5899 C C . ALA B 1 70 ? -45.719 -18.902 -40.459 1 29.33 52 ALA B C 1
ATOM 5900 O O . ALA B 1 70 ? -46.529 -19.817 -40.573 1 28.53 52 ALA B O 1
ATOM 5907 N N . ASN B 1 71 ? -46.077 -17.622 -40.585 1 30.5 53 ASN B N 1
ATOM 5908 C CA . ASN B 1 71 ? -47.462 -17.231 -40.846 1 32.32 53 ASN B CA 1
ATOM 5909 C C . ASN B 1 71 ? -47.811 -17.52 -42.31 1 34.05 53 ASN B C 1
ATOM 5910 O O . ASN B 1 71 ? -47.039 -17.124 -43.182 1 34.5 53 ASN B O 1
ATOM 5921 N N . PRO B 1 72 ? -48.957 -18.174 -42.62 1 34.46 54 PRO B N 1
ATOM 5922 C CA . PRO B 1 72 ? -49.249 -18.488 -44.03 1 34.54 54 PRO B CA 1
ATOM 5923 C C . PRO B 1 72 ? -49.455 -17.292 -44.967 1 34.65 54 PRO B C 1
ATOM 5924 O O . PRO B 1 72 ? -49.231 -17.45 -46.163 1 35.27 54 PRO B O 1
ATOM 5935 N N . ASP B 1 73 ? -49.83 -16.101 -44.447 1 33.65 55 ASP B N 1
ATOM 5936 C CA . ASP B 1 73 ? -50.047 -14.905 -45.271 1 32.88 55 ASP B CA 1
ATOM 5937 C C . ASP B 1 73 ? -48.835 -13.958 -45.351 1 30.83 55 ASP B C 1
ATOM 5938 O O . ASP B 1 73 ? -48.975 -12.874 -45.917 1 30.12 55 ASP B O 1
ATOM 5947 N N . VAL B 1 74 ? -47.655 -14.355 -44.832 1 29.51 56 VAL B N 1
ATOM 5948 C CA . VAL B 1 74 ? -46.46 -13.496 -44.886 1 28.79 56 VAL B CA 1
ATOM 5949 C C . VAL B 1 74 ? -46.042 -13.248 -46.348 1 28.22 56 VAL B C 1
ATOM 5950 O O . VAL B 1 74 ? -46.19 -14.121 -47.206 1 28.42 56 VAL B O 1
ATOM 5963 N N . GLU B 1 75 ? -45.53 -12.066 -46.622 1 27.61 57 GLU B N 1
ATOM 5964 C CA . GLU B 1 75 ? -45.063 -11.701 -47.943 1 27.22 57 GLU B CA 1
ATOM 5965 C C . GLU B 1 75 ? -43.793 -10.879 -47.791 1 25.57 57 GLU B C 1
ATOM 5966 O O . GLU B 1 75 ? -43.604 -10.171 -46.801 1 25.59 57 GLU B O 1
ATOM 5978 N N . TYR B 1 76 ? -42.908 -11.019 -48.76 1 24 58 TYR B N 1
ATOM 5979 C CA . TYR B 1 76 ? -41.598 -10.404 -48.757 1 23.52 58 TYR B CA 1
ATOM 5980 C C . TYR B 1 76 ? -41.607 -9.407 -49.918 1 23.57 58 TYR B C 1
ATOM 5981 O O . TYR B 1 76 ? -41.862 -9.797 -51.061 1 22.99 58 TYR B O 1
ATOM 5999 N N . ILE B 1 77 ? -41.459 -8.099 -49.584 1 24.14 59 ILE B N 1
ATOM 6000 C CA . ILE B 1 77 ? -41.58 -6.96 -50.498 1 24.99 59 ILE B CA 1
ATOM 6001 C C . ILE B 1 77 ? -40.373 -6.034 -50.301 1 23.7 59 ILE B C 1
ATOM 6002 O O . ILE B 1 77 ? -40.004 -5.778 -49.162 1 24.34 59 ILE B O 1
ATOM 6018 N N . ALA B 1 78 ? -39.818 -5.456 -51.375 1 22.21 60 ALA B N 1
ATOM 6019 C CA . ALA B 1 78 ? -38.715 -4.492 -51.239 1 21.33 60 ALA B CA 1
ATOM 6020 C C . ALA B 1 78 ? -39.221 -3.244 -50.48 1 19.41 60 ALA B C 1
ATOM 6021 O O . ALA B 1 78 ? -40.281 -2.713 -50.8 1 19.68 60 ALA B O 1
ATOM 6028 N N . GLY B 1 79 ? -38.485 -2.841 -49.452 1 17.76 61 GLY B N 1
ATOM 6029 C CA . GLY B 1 79 ? -38.837 -1.725 -48.578 1 16.54 61 GLY B CA 1
ATOM 6030 C C . GLY B 1 79 ? -37.704 -0.74 -48.359 1 14.68 61 GLY B C 1
ATOM 6031 O O . GLY B 1 79 ? -36.814 -0.607 -49.2 1 14.33 61 GLY B O 1
ATOM 6035 N N . GLY B 1 80 ? -37.711 -0.095 -47.205 1 13.77 62 GLY B N 1
ATOM 6036 C CA . GLY B 1 80 ? -36.785 0.981 -46.869 1 12.57 62 GLY B CA 1
ATOM 6037 C C . GLY B 1 80 ? -37.445 2.284 -47.278 1 12.63 62 GLY B C 1
ATOM 6038 O O . GLY B 1 80 ? -37.878 2.418 -48.43 1 12.42 62 GLY B O 1
ATOM 6042 N N . ALA B 1 81 ? -37.571 3.248 -46.34 1 12.33 63 ALA B N 1
ATOM 6043 C CA . ALA B 1 81 ? -38.295 4.485 -46.597 1 12.17 63 ALA B CA 1
ATOM 6044 C C . ALA B 1 81 ? -37.778 5.298 -47.81 1 11.83 63 ALA B C 1
ATOM 6045 O O . ALA B 1 81 ? -38.569 5.575 -48.719 1 12.33 63 ALA B O 1
ATOM 6052 N N . THR B 1 82 ? -36.467 5.64 -47.849 1 11.14 64 THR B N 1
ATOM 6053 C CA . THR B 1 82 ? -35.894 6.387 -48.96 1 11.91 64 THR B CA 1
ATOM 6054 C C . THR B 1 82 ? -36.029 5.597 -50.262 1 12.18 64 THR B C 1
ATOM 6055 O O . THR B 1 82 ? -36.416 6.16 -51.283 1 12.1 64 THR B O 1
ATOM 6066 N N . GLN B 1 83 ? -35.72 4.288 -50.224 1 12.74 65 GLN B N 1
ATOM 6067 C CA . GLN B 1 83 ? -35.793 3.433 -51.406 1 13.76 65 GLN B CA 1
ATOM 6068 C C . GLN B 1 83 ? -37.212 3.432 -51.988 1 13.21 65 GLN B C 1
ATOM 6069 O O . GLN B 1 83 ? -37.356 3.549 -53.192 1 13.15 65 GLN B O 1
ATOM 6083 N N . ASN B 1 84 ? -38.253 3.367 -51.127 1 12.6 66 ASN B N 1
ATOM 6084 C CA . ASN B 1 84 ? -39.643 3.406 -51.587 1 12.74 66 ASN B CA 1
ATOM 6085 C C . ASN B 1 84 ? -39.917 4.729 -52.31 1 12.77 66 ASN B C 1
ATOM 6086 O O . ASN B 1 84 ? -40.511 4.724 -53.386 1 13.06 66 ASN B O 1
ATOM 6097 N N . THR B 1 85 ? -39.505 5.863 -51.694 1 13.13 67 THR B N 1
ATOM 6098 C CA . THR B 1 85 ? -39.706 7.207 -52.252 1 13.77 67 THR B CA 1
ATOM 6099 C C . THR B 1 85 ? -39.062 7.309 -53.633 1 13.9 67 THR B C 1
ATOM 6100 O O . THR B 1 85 ? -39.698 7.768 -54.579 1 14.18 67 THR B O 1
ATOM 6111 N N . ILE B 1 86 ? -37.808 6.888 -53.735 1 14.58 68 ILE B N 1
ATOM 6112 C CA . ILE B 1 86 ? -37.099 6.921 -55.014 1 16.7 68 ILE B CA 1
ATOM 6113 C C . ILE B 1 86 ? -37.77 6.007 -56.071 1 17.67 68 ILE B C 1
ATOM 6114 O O . ILE B 1 86 ? -37.932 6.445 -57.216 1 19.07 68 ILE B O 1
ATOM 6130 N N . ARG B 1 87 ? -38.176 4.783 -55.713 1 17.57 69 ARG B N 1
ATOM 6131 C CA . ARG B 1 87 ? -38.824 3.873 -56.704 1 17.97 69 ARG B CA 1
ATOM 6132 C C . ARG B 1 87 ? -40.149 4.481 -57.227 1 17.85 69 ARG B C 1
ATOM 6133 O O . ARG B 1 87 ? -40.459 4.349 -58.407 1 18.21 69 ARG B O 1
ATOM 6154 N N . ILE B 1 88 ? -40.879 5.215 -56.373 1 18.15 70 ILE B N 1
ATOM 6155 C CA . ILE B 1 88 ? -42.141 5.842 -56.768 1 18.95 70 ILE B CA 1
ATOM 6156 C C . ILE B 1 88 ? -41.874 7.042 -57.646 1 19.03 70 ILE B C 1
ATOM 6157 O O . ILE B 1 88 ? -42.565 7.247 -58.654 1 18.18 70 ILE B O 1
ATOM 6173 N N . ALA B 1 89 ? -40.855 7.841 -57.295 1 20.05 71 ALA B N 1
ATOM 6174 C CA . ALA B 1 89 ? -40.503 9.009 -58.1 1 20.84 71 ALA B CA 1
ATOM 6175 C C . ALA B 1 89 ? -40.104 8.568 -59.517 1 21.04 71 ALA B C 1
ATOM 6176 O O . ALA B 1 89 ? -40.555 9.165 -60.48 1 20.82 71 ALA B O 1
ATOM 6183 N N . GLN B 1 90 ? -39.335 7.473 -59.614 1 21.35 72 GLN B N 1
ATOM 6184 C CA . GLN B 1 90 ? -38.901 6.891 -60.885 1 22.35 72 GLN B CA 1
ATOM 6185 C C . GLN B 1 90 ? -40.095 6.395 -61.721 1 24.24 72 GLN B C 1
ATOM 6186 O O . GLN B 1 90 ? -40.143 6.631 -62.928 1 24.47 72 GLN B O 1
ATOM 6200 N N . TRP B 1 91 ? -41.048 5.726 -61.077 1 25.53 73 TRP B N 1
ATOM 6201 C CA . TRP B 1 91 ? -42.256 5.266 -61.751 1 28.32 73 TRP B CA 1
ATOM 6202 C C . TRP B 1 91 ? -43.072 6.473 -62.296 1 27.04 73 TRP B C 1
ATOM 6203 O O . TRP B 1 91 ? -43.518 6.435 -63.441 1 26.9 73 TRP B O 1
ATOM 6224 N N . MET B 1 92 ? -43.212 7.544 -61.504 1 25.98 74 MET B N 1
ATOM 6225 C CA . MET B 1 92 ? -43.952 8.74 -61.922 1 25.8 74 MET B CA 1
ATOM 6226 C C . MET B 1 92 ? -43.219 9.478 -63.051 1 25.25 74 MET B C 1
ATOM 6227 O O . MET B 1 92 ? -43.862 9.988 -63.976 1 24.9 74 MET B O 1
ATOM 6241 N N . LEU B 1 93 ? -41.886 9.535 -62.991 1 25.23 75 LEU B N 1
ATOM 6242 C CA . LEU B 1 93 ? -41.104 10.205 -64.037 1 26.28 75 LEU B CA 1
ATOM 6243 C C . LEU B 1 93 ? -41.131 9.438 -65.361 1 27.97 75 LEU B C 1
ATOM 6244 O O . LEU B 1 93 ? -41.249 10.06 -66.419 1 29.26 75 LEU B O 1
ATOM 6260 N N . GLY B 1 94 ? -40.991 8.124 -65.303 1 28.46 76 GLY B N 1
ATOM 6261 C CA . GLY B 1 94 ? -41.078 7.289 -66.494 1 29.81 76 GLY B CA 1
ATOM 6262 C C . GLY B 1 94 ? -39.91 7.295 -67.461 1 30.63 76 GLY B C 1
ATOM 6263 O O . GLY B 1 94 ? -40.011 6.659 -68.506 1 31.62 76 GLY B O 1
ATOM 6267 N N . GLU B 1 95 ? -38.808 8.006 -67.165 1 30.19 77 GLU B N 1
ATOM 6268 C CA . GLU B 1 95 ? -37.627 7.975 -68.018 1 30.26 77 GLU B CA 1
ATOM 6269 C C . GLU B 1 95 ? -36.575 7.179 -67.279 1 30.78 77 GLU B C 1
ATOM 6270 O O . GLU B 1 95 ? -36.216 7.558 -66.168 1 30.37 77 GLU B O 1
ATOM 6282 N N . SER B 1 96 ? -36.086 6.063 -67.868 1 31.16 78 SER B N 1
ATOM 6283 C CA . SER B 1 96 ? -35.059 5.235 -67.224 1 32.1 78 SER B CA 1
ATOM 6284 C C . SER B 1 96 ? -33.843 6.04 -66.726 1 31.7 78 SER B C 1
ATOM 6285 O O . SER B 1 96 ? -33.401 6.985 -67.387 1 31.56 78 SER B O 1
ATOM 6293 N N . ASN B 1 97 ? -33.341 5.664 -65.534 1 31.23 79 ASN B N 1
ATOM 6294 C CA . ASN B 1 97 ? -32.175 6.254 -64.881 1 31.22 79 ASN B CA 1
ATOM 6295 C C . ASN B 1 97 ? -32.317 7.746 -64.505 1 28.71 79 ASN B C 1
ATOM 6296 O O . ASN B 1 97 ? -31.302 8.378 -64.221 1 28.24 79 ASN B O 1
ATOM 6307 N N . ALA B 1 98 ? -33.552 8.293 -64.423 1 26.92 80 ALA B N 1
ATOM 6308 C CA . ALA B 1 98 ? -33.746 9.654 -63.913 1 25.59 80 ALA B CA 1
ATOM 6309 C C . ALA B 1 98 ? -33.416 9.728 -62.406 1 23.75 80 ALA B C 1
ATOM 6310 O O . ALA B 1 98 ? -33.162 10.821 -61.897 1 24.08 80 ALA B O 1
ATOM 6317 N N . THR B 1 99 ? -33.457 8.58 -61.689 1 22.44 81 THR B N 1
ATOM 6318 C CA . THR B 1 99 ? -33.165 8.501 -60.272 1 21.52 81 THR B CA 1
ATOM 6319 C C . THR B 1 99 ? -31.981 7.576 -59.974 1 21.01 81 THR B C 1
ATOM 6320 O O . THR B 1 99 ? -31.694 6.629 -60.725 1 19.84 81 THR B O 1
ATOM 6331 N N . SER B 1 100 ? -31.355 7.811 -58.812 1 21.03 82 SER B N 1
ATOM 6332 C CA . SER B 1 100 ? -30.242 7.023 -58.278 1 21.12 82 SER B CA 1
ATOM 6333 C C . SER B 1 100 ? -30.499 6.766 -56.801 1 20.46 82 SER B C 1
ATOM 6334 O O . SER B 1 100 ? -31.226 7.525 -56.156 1 20.89 82 SER B O 1
ATOM 6342 N N . TYR B 1 101 ? -29.909 5.702 -56.257 1 19.38 83 TYR B N 1
ATOM 6343 C CA . TYR B 1 101 ? -30.083 5.374 -54.848 1 18.39 83 TYR B CA 1
ATOM 6344 C C . TYR B 1 101 ? -28.841 4.719 -54.289 1 18.23 83 TYR B C 1
ATOM 6345 O O . TYR B 1 101 ? -28.276 3.831 -54.936 1 18.85 83 TYR B O 1
ATOM 6363 N N . PHE B 1 102 ? -28.403 5.183 -53.104 1 18.08 84 PHE B N 1
ATOM 6364 C CA . PHE B 1 102 ? -27.27 4.634 -52.374 1 18.78 84 PHE B CA 1
ATOM 6365 C C . PHE B 1 102 ? -27.814 4.093 -51.048 1 18.45 84 PHE B C 1
ATOM 6366 O O . PHE B 1 102 ? -28.705 4.694 -50.423 1 17.77 84 PHE B O 1
ATOM 6383 N N . GLY B 1 103 ? -27.214 2.99 -50.625 1 18.45 85 GLY B N 1
ATOM 6384 C CA . GLY B 1 103 ? -27.583 2.269 -49.418 1 18.82 85 GLY B CA 1
ATOM 6385 C C . GLY B 1 103 ? -26.777 0.983 -49.288 1 19.84 85 GLY B C 1
ATOM 6386 O O . GLY B 1 103 ? -26.232 0.516 -50.284 1 20.78 85 GLY B O 1
ATOM 6390 N N . CYS B 1 104 ? -26.694 0.392 -48.085 1 19.84 86 CYS B N 1
ATOM 6391 C CA . CYS B 1 104 ? -25.869 -0.788 -47.853 1 20.44 86 CYS B CA 1
ATOM 6392 C C . CYS B 1 104 ? -26.664 -2.081 -47.687 1 20.79 86 CYS B C 1
ATOM 6393 O O . CYS B 1 104 ? -27.635 -2.134 -46.942 1 20.34 86 CYS B O 1
ATOM 6401 N N . VAL B 1 105 ? -26.214 -3.142 -48.369 1 21.73 87 VAL B N 1
ATOM 6402 C CA . VAL B 1 105 ? -26.832 -4.474 -48.307 1 22.81 87 VAL B CA 1
ATOM 6403 C C . VAL B 1 105 ? -25.759 -5.519 -47.911 1 24.37 87 VAL B C 1
ATOM 6404 O O . VAL B 1 105 ? -24.567 -5.192 -47.837 1 24.46 87 VAL B O 1
ATOM 6417 N N . GLY B 1 106 ? -26.206 -6.748 -47.62 1 24.88 88 GLY B N 1
ATOM 6418 C CA . GLY B 1 106 ? -25.34 -7.876 -47.333 1 25.93 88 GLY B CA 1
ATOM 6419 C C . GLY B 1 106 ? -25.038 -8.668 -48.598 1 27.29 88 GLY B C 1
ATOM 6420 O O . GLY B 1 106 ? -25.655 -8.449 -49.653 1 27.71 88 GLY B O 1
ATOM 6424 N N . LYS B 1 107 ? -24.082 -9.596 -48.498 1 27.65 89 LYS B N 1
ATOM 6425 C CA . LYS B 1 107 ? -23.684 -10.469 -49.602 1 29.26 89 LYS B CA 1
ATOM 6426 C C . LYS B 1 107 ? -24.564 -11.718 -49.549 1 29.55 89 LYS B C 1
ATOM 6427 O O . LYS B 1 107 ? -24.076 -12.824 -49.302 1 30.33 89 LYS B O 1
ATOM 6446 N N . ASP B 1 108 ? -25.871 -11.521 -49.762 1 29.45 90 ASP B N 1
ATOM 6447 C CA . ASP B 1 108 ? -26.875 -12.57 -49.681 1 30.03 90 ASP B CA 1
ATOM 6448 C C . ASP B 1 108 ? -27.974 -12.404 -50.769 1 31.24 90 ASP B C 1
ATOM 6449 O O . ASP B 1 108 ? -27.914 -11.487 -51.589 1 30.96 90 ASP B O 1
ATOM 6458 N N . GLU B 1 109 ? -28.934 -13.341 -50.807 1 32.45 91 GLU B N 1
ATOM 6459 C CA . GLU B 1 109 ? -30.02 -13.349 -51.787 1 33.53 91 GLU B CA 1
ATOM 6460 C C . GLU B 1 109 ? -30.967 -12.164 -51.635 1 34.07 91 GLU B C 1
ATOM 6461 O O . GLU B 1 109 ? -31.427 -11.628 -52.644 1 34.84 91 GLU B O 1
ATOM 6473 N N . TYR B 1 110 ? -31.274 -11.759 -50.392 1 34.16 92 TYR B N 1
ATOM 6474 C CA . TYR B 1 110 ? -32.157 -10.614 -50.145 1 34.78 92 TYR B CA 1
ATOM 6475 C C . TYR B 1 110 ? -31.596 -9.324 -50.779 1 33.12 92 TYR B C 1
ATOM 6476 O O . TYR B 1 110 ? -32.353 -8.55 -51.376 1 33.17 92 TYR B O 1
ATOM 6494 N N . GLY B 1 111 ? -30.287 -9.12 -50.67 1 31.98 93 GLY B N 1
ATOM 6495 C CA . GLY B 1 111 ? -29.632 -7.966 -51.271 1 32.51 93 GLY B CA 1
ATOM 6496 C C . GLY B 1 111 ? -29.743 -7.96 -52.787 1 32.85 93 GLY B C 1
ATOM 6497 O O . GLY B 1 111 ? -30.102 -6.946 -53.389 1 32.78 93 GLY B O 1
ATOM 6501 N N . ASP B 1 112 ? -29.477 -9.113 -53.418 1 33.77 94 ASP B N 1
ATOM 6502 C CA . ASP B 1 112 ? -29.557 -9.216 -54.875 1 34.98 94 ASP B CA 1
ATOM 6503 C C . ASP B 1 112 ? -30.997 -9.088 -55.398 1 34.67 94 ASP B C 1
ATOM 6504 O O . ASP B 1 112 ? -31.222 -8.505 -56.456 1 33.86 94 ASP B O 1
ATOM 6513 N N . ARG B 1 113 ? -31.961 -9.615 -54.632 1 34.89 95 ARG B N 1
ATOM 6514 C CA . ARG B 1 113 ? -33.384 -9.539 -54.968 1 35.7 95 ARG B CA 1
ATOM 6515 C C . ARG B 1 113 ? -33.879 -8.076 -55.065 1 34.74 95 ARG B C 1
ATOM 6516 O O . ARG B 1 113 ? -34.5 -7.703 -56.067 1 34.63 95 ARG B O 1
ATOM 6537 N N . MET B 1 114 ? -33.554 -7.243 -54.061 1 34.21 96 MET B N 1
ATOM 6538 C CA . MET B 1 114 ? -33.946 -5.833 -54.085 1 34.33 96 MET B CA 1
ATOM 6539 C C . MET B 1 114 ? -33.218 -5.098 -55.197 1 33.82 96 MET B C 1
ATOM 6540 O O . MET B 1 114 ? -33.842 -4.319 -55.92 1 33.89 96 MET B O 1
ATOM 6554 N N . PHE B 1 115 ? -31.914 -5.38 -55.391 1 33.73 97 PHE B N 1
ATOM 6555 C CA . PHE B 1 115 ? -31.143 -4.774 -56.482 1 34.04 97 PHE B CA 1
ATOM 6556 C C . PHE B 1 115 ? -31.831 -4.969 -57.844 1 35.29 97 PHE B C 1
ATOM 6557 O O . PHE B 1 115 ? -32.015 -3.995 -58.58 1 35.69 97 PHE B O 1
ATOM 6574 N N . LYS B 1 116 ? -32.242 -6.227 -58.146 1 35.83 98 LYS B N 1
ATOM 6575 C CA . LYS B 1 116 ? -32.836 -6.579 -59.442 1 37.02 98 LYS B CA 1
ATOM 6576 C C . LYS B 1 116 ? -34.197 -5.935 -59.644 1 38.12 98 LYS B C 1
ATOM 6577 O O . LYS B 1 116 ? -34.468 -5.436 -60.736 1 38.71 98 LYS B O 1
ATOM 6596 N N . LEU B 1 117 ? -35.052 -5.944 -58.616 1 38.68 99 LEU B N 1
ATOM 6597 C CA . LEU B 1 117 ? -36.372 -5.337 -58.726 1 40.84 99 LEU B CA 1
ATOM 6598 C C . LEU B 1 117 ? -36.275 -3.806 -59.023 1 42 99 LEU B C 1
ATOM 6599 O O . LEU B 1 117 ? -36.826 -3.338 -60.029 1 42.22 99 LEU B O 1
ATOM 6615 N N . ALA B 1 118 ? -35.546 -3.055 -58.177 1 42.26 100 ALA B N 1
ATOM 6616 C CA . ALA B 1 118 ? -35.397 -1.608 -58.329 1 42.98 100 ALA B CA 1
ATOM 6617 C C . ALA B 1 118 ? -34.709 -1.232 -59.647 1 43.87 100 ALA B C 1
ATOM 6618 O O . ALA B 1 118 ? -35.162 -0.294 -60.313 1 44.55 100 ALA B O 1
ATOM 6625 N N . SER B 1 119 ? -33.657 -1.969 -60.053 1 43.39 101 SER B N 1
ATOM 6626 C CA . SER B 1 119 ? -32.981 -1.706 -61.327 1 43.78 101 SER B CA 1
ATOM 6627 C C . SER B 1 119 ? -33.943 -1.879 -62.507 1 44.21 101 SER B C 1
ATOM 6628 O O . SER B 1 119 ? -33.96 -1.031 -63.399 1 44.63 101 SER B O 1
ATOM 6636 N N . GLU B 1 120 ? -34.763 -2.954 -62.505 1 43.73 102 GLU B N 1
ATOM 6637 C CA . GLU B 1 120 ? -35.75 -3.193 -63.568 1 43.16 102 GLU B CA 1
ATOM 6638 C C . GLU B 1 120 ? -36.849 -2.116 -63.611 1 40.68 102 GLU B C 1
ATOM 6639 O O . GLU B 1 120 ? -37.423 -1.893 -64.676 1 40.95 102 GLU B O 1
ATOM 6651 N N . GLY B 1 121 ? -37.111 -1.442 -62.483 1 38.37 103 GLY B N 1
ATOM 6652 C CA . GLY B 1 121 ? -38.038 -0.311 -62.43 1 36.09 103 GLY B CA 1
ATOM 6653 C C . GLY B 1 121 ? -37.478 1.001 -62.992 1 33.45 103 GLY B C 1
ATOM 6654 O O . GLY B 1 121 ? -38.215 1.987 -63.111 1 33.14 103 GLY B O 1
ATOM 6658 N N . GLY B 1 122 ? -36.179 1.02 -63.324 1 31.37 104 GLY B N 1
ATOM 6659 C CA . GLY B 1 122 ? -35.487 2.171 -63.882 1 30.1 104 GLY B CA 1
ATOM 6660 C C . GLY B 1 122 ? -34.565 2.923 -62.931 1 28.49 104 GLY B C 1
ATOM 6661 O O . GLY B 1 122 ? -33.888 3.856 -63.367 1 28.8 104 GLY B O 1
ATOM 6665 N N . VAL B 1 123 ? -34.504 2.543 -61.644 1 26.85 105 VAL B N 1
ATOM 6666 C CA . VAL B 1 123 ? -33.634 3.215 -60.668 1 26.19 105 VAL B CA 1
ATOM 6667 C C . VAL B 1 123 ? -32.173 2.783 -60.87 1 26.21 105 VAL B C 1
ATOM 6668 O O . VAL B 1 123 ? -31.903 1.599 -61.029 1 26.89 105 VAL B O 1
ATOM 6681 N N . ASN B 1 124 ? -31.232 3.739 -60.827 1 25.94 106 ASN B N 1
ATOM 6682 C CA . ASN B 1 124 ? -29.808 3.427 -60.925 1 26.31 106 ASN B CA 1
ATOM 6683 C C . ASN B 1 124 ? -29.338 3.105 -59.505 1 24.97 106 ASN B C 1
ATOM 6684 O O . ASN B 1 124 ? -29.052 4.009 -58.725 1 24.15 106 ASN B O 1
ATOM 6695 N N . ILE B 1 125 ? -29.286 1.816 -59.171 1 24.8 107 ILE B N 1
ATOM 6696 C CA . ILE B 1 125 ? -28.922 1.351 -57.837 1 25.31 107 ILE B CA 1
ATOM 6697 C C . ILE B 1 125 ? -27.421 1.251 -57.673 1 25.67 107 ILE B C 1
ATOM 6698 O O . ILE B 1 125 ? -26.766 0.532 -58.424 1 25.26 107 ILE B O 1
ATOM 6714 N N . ARG B 1 126 ? -26.879 1.965 -56.68 1 26.11 108 ARG B N 1
ATOM 6715 C CA . ARG B 1 126 ? -25.466 1.913 -56.34 1 26.83 108 ARG B CA 1
ATOM 6716 C C . ARG B 1 126 ? -25.385 1.491 -54.871 1 24.94 108 ARG B C 1
ATOM 6717 O O . ARG B 1 126 ? -25.301 2.335 -53.971 1 24.48 108 ARG B O 1
ATOM 6738 N N . TYR B 1 127 ? -25.448 0.179 -54.633 1 23.9 109 TYR B N 1
ATOM 6739 C CA . TYR B 1 127 ? -25.384 -0.333 -53.266 1 23.95 109 TYR B CA 1
ATOM 6740 C C . TYR B 1 127 ? -23.969 -0.495 -52.759 1 24.07 109 TYR B C 1
ATOM 6741 O O . TYR B 1 127 ? -23.121 -1.071 -53.443 1 24.21 109 TYR B O 1
ATOM 6759 N N . ASP B 1 128 ? -23.757 -0.1 -51.513 1 24.24 110 ASP B N 1
ATOM 6760 C CA . ASP B 1 128 ? -22.57 -0.407 -50.734 1 24.9 110 ASP B CA 1
ATOM 6761 C C . ASP B 1 128 ? -22.828 -1.844 -50.215 1 25.41 110 ASP B C 1
ATOM 6762 O O . ASP B 1 128 ? -23.983 -2.288 -50.15 1 25.08 110 ASP B O 1
ATOM 6771 N N . VAL B 1 129 ? -21.772 -2.572 -49.858 1 25.92 111 VAL B N 1
ATOM 6772 C CA . VAL B 1 129 ? -21.912 -3.961 -49.418 1 27.03 111 VAL B CA 1
ATOM 6773 C C . VAL B 1 129 ? -21.145 -4.195 -48.118 1 27.66 111 VAL B C 1
ATOM 6774 O O . VAL B 1 129 ? -20.004 -3.75 -48.004 1 28.74 111 VAL B O 1
ATOM 6787 N N . ASP B 1 130 ? -21.765 -4.888 -47.143 1 27.11 112 ASP B N 1
ATOM 6788 C CA . ASP B 1 130 ? -21.1 -5.271 -45.898 1 27.77 112 ASP B CA 1
ATOM 6789 C C . ASP B 1 130 ? -20.671 -6.732 -46.081 1 29.1 112 ASP B C 1
ATOM 6790 O O . ASP B 1 130 ? -21.453 -7.549 -46.568 1 28.63 112 ASP B O 1
ATOM 6799 N N . GLU B 1 131 ? -19.436 -7.048 -45.7 1 30.97 113 GLU B N 1
ATOM 6800 C CA . GLU B 1 131 ? -18.876 -8.386 -45.869 1 33.41 113 GLU B CA 1
ATOM 6801 C C . GLU B 1 131 ? -19.494 -9.471 -44.97 1 34.69 113 GLU B C 1
ATOM 6802 O O . GLU B 1 131 ? -19.576 -10.629 -45.399 1 35.64 113 GLU B O 1
ATOM 6814 N N . ASP B 1 132 ? -19.903 -9.128 -43.736 1 34.6 114 ASP B N 1
ATOM 6815 C CA . ASP B 1 132 ? -20.319 -10.137 -42.757 1 34.91 114 ASP B CA 1
ATOM 6816 C C . ASP B 1 132 ? -21.765 -10.138 -42.293 1 34.25 114 ASP B C 1
ATOM 6817 O O . ASP B 1 132 ? -22.203 -11.168 -41.773 1 35.67 114 ASP B O 1
ATOM 6826 N N . LEU B 1 133 ? -22.488 -9.04 -42.434 1 32.15 115 LEU B N 1
ATOM 6827 C CA . LEU B 1 133 ? -23.849 -8.947 -41.915 1 31.15 115 LEU B CA 1
ATOM 6828 C C . LEU B 1 133 ? -24.917 -9.219 -42.984 1 29.22 115 LEU B C 1
ATOM 6829 O O . LEU B 1 133 ? -24.718 -8.854 -44.142 1 28.14 115 LEU B O 1
ATOM 6845 N N . PRO B 1 134 ? -26.07 -9.828 -42.624 1 28.45 116 PRO B N 1
ATOM 6846 C CA . PRO B 1 134 ? -27.126 -10.009 -43.628 1 27.59 116 PRO B CA 1
ATOM 6847 C C . PRO B 1 134 ? -27.819 -8.703 -44.007 1 25.88 116 PRO B C 1
ATOM 6848 O O . PRO B 1 134 ? -27.726 -7.697 -43.293 1 26.09 116 PRO B O 1
ATOM 6859 N N . THR B 1 135 ? -28.522 -8.717 -45.14 1 24.26 117 THR B N 1
ATOM 6860 C CA . THR B 1 135 ? -29.283 -7.561 -45.616 1 23.41 117 THR B CA 1
ATOM 6861 C C . THR B 1 135 ? -30.371 -7.22 -44.599 1 22.3 117 THR B C 1
ATOM 6862 O O . THR B 1 135 ? -30.96 -8.123 -43.987 1 22.29 117 THR B O 1
ATOM 6873 N N . GLY B 1 136 ? -30.576 -5.926 -44.388 1 20.67 118 GLY B N 1
ATOM 6874 C CA . GLY B 1 136 ? -31.558 -5.411 -43.464 1 20.31 118 GLY B CA 1
ATOM 6875 C C . GLY B 1 136 ? -32.967 -5.794 -43.831 1 19.94 118 GLY B C 1
ATOM 6876 O O . GLY B 1 136 ? -33.287 -5.99 -45.008 1 19.74 118 GLY B O 1
ATOM 6880 N N . THR B 1 137 ? -33.807 -5.93 -42.796 1 19.21 119 THR B N 1
ATOM 6881 C CA . THR B 1 137 ? -35.205 -6.322 -42.915 1 18.32 119 THR B CA 1
ATOM 6882 C C . THR B 1 137 ? -36.085 -5.431 -42.018 1 16.81 119 THR B C 1
ATOM 6883 O O . THR B 1 137 ? -35.599 -4.813 -41.073 1 15.75 119 THR B O 1
ATOM 6894 N N . CYS B 1 138 ? -37.384 -5.428 -42.285 1 16.7 120 CYS B N 1
ATOM 6895 C CA . CYS B 1 138 ? -38.329 -4.703 -41.465 1 17.68 120 CYS B CA 1
ATOM 6896 C C . CYS B 1 138 ? -39.593 -5.496 -41.323 1 18.01 120 CYS B C 1
ATOM 6897 O O . CYS B 1 138 ? -40.151 -5.929 -42.323 1 19.15 120 CYS B O 1
ATOM 6905 N N . GLY B 1 139 ? -40.037 -5.686 -40.096 1 17.55 121 GLY B N 1
ATOM 6906 C CA . GLY B 1 139 ? -41.304 -6.328 -39.813 1 18.18 121 GLY B CA 1
ATOM 6907 C C . GLY B 1 139 ? -42.38 -5.286 -40.02 1 17.42 121 GLY B C 1
ATOM 6908 O O . GLY B 1 139 ? -42.292 -4.181 -39.46 1 17.53 121 GLY B O 1
ATOM 6912 N N . VAL B 1 140 ? -43.324 -5.583 -40.91 1 17.72 122 VAL B N 1
ATOM 6913 C CA . VAL B 1 140 ? -44.456 -4.728 -41.242 1 19.16 122 VAL B CA 1
ATOM 6914 C C . VAL B 1 140 ? -45.686 -5.487 -40.752 1 19.99 122 VAL B C 1
ATOM 6915 O O . VAL B 1 140 ? -46.098 -6.481 -41.364 1 20.17 122 VAL B O 1
ATOM 6928 N N . LEU B 1 141 ? -46.249 -5.044 -39.642 1 20.31 123 LEU B N 1
ATOM 6929 C CA . LEU B 1 141 ? -47.406 -5.707 -39.049 1 22.04 123 LEU B CA 1
ATOM 6930 C C . LEU B 1 141 ? -48.633 -4.932 -39.433 1 22.96 123 LEU B C 1
ATOM 6931 O O . LEU B 1 141 ? -48.764 -3.77 -39.038 1 23.17 123 LEU B O 1
ATOM 6947 N N . VAL B 1 142 ? -49.516 -5.545 -40.233 1 22.77 124 VAL B N 1
ATOM 6948 C CA . VAL B 1 142 ? -50.714 -4.88 -40.732 1 24.1 124 VAL B CA 1
ATOM 6949 C C . VAL B 1 142 ? -51.942 -5.31 -39.93 1 25.5 124 VAL B C 1
ATOM 6950 O O . VAL B 1 142 ? -52.161 -6.503 -39.747 1 25.36 124 VAL B O 1
ATOM 6963 N N . VAL B 1 143 ? -52.715 -4.326 -39.417 1 26.7 125 VAL B N 1
ATOM 6964 C CA . VAL B 1 143 ? -53.956 -4.539 -38.669 1 27.58 125 VAL B CA 1
ATOM 6965 C C . VAL B 1 143 ? -55 -3.592 -39.261 1 27.86 125 VAL B C 1
ATOM 6966 O O . VAL B 1 143 ? -54.841 -2.374 -39.174 1 27.75 125 VAL B O 1
ATOM 6979 N N . LYS B 1 144 ? -56.021 -4.152 -39.934 1 28.6 126 LYS B N 1
ATOM 6980 C CA . LYS B 1 144 ? -57.103 -3.399 -40.577 1 29.83 126 LYS B CA 1
ATOM 6981 C C . LYS B 1 144 ? -56.581 -2.258 -41.463 1 30.18 126 LYS B C 1
ATOM 6982 O O . LYS B 1 144 ? -57.062 -1.129 -41.378 1 30.61 126 LYS B O 1
ATOM 7001 N N . GLY B 1 145 ? -55.572 -2.565 -42.275 1 29.99 127 GLY B N 1
ATOM 7002 C CA . GLY B 1 145 ? -54.954 -1.601 -43.174 1 30.2 127 GLY B CA 1
ATOM 7003 C C . GLY B 1 145 ? -53.867 -0.726 -42.579 1 30.45 127 GLY B C 1
ATOM 7004 O O . GLY B 1 145 ? -53.067 -0.151 -43.325 1 31.28 127 GLY B O 1
ATOM 7008 N N . GLU B 1 146 ? -53.844 -0.558 -41.252 1 29.43 128 GLU B N 1
ATOM 7009 C CA . GLU B 1 146 ? -52.828 0.283 -40.597 1 28.54 128 GLU B CA 1
ATOM 7010 C C . GLU B 1 146 ? -51.585 -0.573 -40.298 1 27.26 128 GLU B C 1
ATOM 7011 O O . GLU B 1 146 ? -51.701 -1.796 -40.261 1 27 128 GLU B O 1
ATOM 7023 N N . ARG B 1 147 ? -50.405 0.043 -40.103 1 26.09 129 ARG B N 1
ATOM 7024 C CA . ARG B 1 147 ? -49.174 -0.739 -39.912 1 25.53 129 ARG B CA 1
ATOM 7025 C C . ARG B 1 147 ? -48.282 -0.29 -38.759 1 23 129 ARG B C 1
ATOM 7026 O O . ARG B 1 147 ? -48.293 0.859 -38.378 1 22.39 129 ARG B O 1
ATOM 7047 N N . SER B 1 148 ? -47.505 -1.216 -38.221 1 21.98 130 SER B N 1
ATOM 7048 C CA . SER B 1 148 ? -46.494 -0.984 -37.193 1 21.38 130 SER B CA 1
ATOM 7049 C C . SER B 1 148 ? -45.175 -1.551 -37.765 1 20.17 130 SER B C 1
ATOM 7050 O O . SER B 1 148 ? -45.182 -2.644 -38.352 1 20.55 130 SER B O 1
ATOM 7058 N N . LEU B 1 149 ? -44.073 -0.788 -37.657 1 19.12 131 LEU B N 1
ATOM 7059 C CA . LEU B 1 149 ? -42.776 -1.131 -38.245 1 19.11 131 LEU B CA 1
ATOM 7060 C C . LEU B 1 149 ? -41.701 -1.419 -37.206 1 18.77 131 LEU B C 1
ATOM 7061 O O . LEU B 1 149 ? -41.539 -0.655 -36.26 1 18.24 131 LEU B O 1
ATOM 7077 N N . VAL B 1 150 ? -40.949 -2.518 -37.405 1 18.65 132 VAL B N 1
ATOM 7078 C CA . VAL B 1 150 ? -39.855 -2.927 -36.525 1 19.13 132 VAL B CA 1
ATOM 7079 C C . VAL B 1 150 ? -38.644 -3.202 -37.432 1 18.89 132 VAL B C 1
ATOM 7080 O O . VAL B 1 150 ? -38.581 -4.242 -38.099 1 19.11 132 VAL B O 1
ATOM 7093 N N . ALA B 1 151 ? -37.713 -2.252 -37.485 1 18.41 133 ALA B N 1
ATOM 7094 C CA . ALA B 1 151 ? -36.551 -2.343 -38.367 1 18.98 133 ALA B CA 1
ATOM 7095 C C . ALA B 1 151 ? -35.344 -3.067 -37.759 1 19.45 133 ALA B C 1
ATOM 7096 O O . ALA B 1 151 ? -34.841 -2.636 -36.731 1 19.89 133 ALA B O 1
ATOM 7103 N N . ASN B 1 152 ? -34.834 -4.102 -38.444 1 19.59 134 ASN B N 1
ATOM 7104 C CA . ASN B 1 152 ? -33.594 -4.803 -38.083 1 21.17 134 ASN B CA 1
ATOM 7105 C C . ASN B 1 152 ? -32.613 -4.42 -39.201 1 21.45 134 ASN B C 1
ATOM 7106 O O . ASN B 1 152 ? -32.559 -5.066 -40.256 1 21.5 134 ASN B O 1
ATOM 7117 N N . LEU B 1 153 ? -31.892 -3.33 -38.994 1 21.78 135 LEU B N 1
ATOM 7118 C CA . LEU B 1 153 ? -31.061 -2.742 -40.041 1 22.6 135 LEU B CA 1
ATOM 7119 C C . LEU B 1 153 ? -29.937 -3.641 -40.534 1 22.31 135 LEU B C 1
ATOM 7120 O O . LEU B 1 153 ? -29.648 -3.625 -41.726 1 20.78 135 LEU B O 1
ATOM 7136 N N . SER B 1 154 ? -29.284 -4.414 -39.638 1 23.59 136 SER B N 1
ATOM 7137 C CA . SER B 1 154 ? -28.203 -5.337 -40.018 1 24.74 136 SER B CA 1
ATOM 7138 C C . SER B 1 154 ? -27.14 -4.628 -40.971 1 23.82 136 SER B C 1
ATOM 7139 O O . SER B 1 154 ? -26.592 -3.613 -40.545 1 24.02 136 SER B O 1
ATOM 7147 N N . ALA B 1 155 ? -26.928 -5.068 -42.242 1 23.12 137 ALA B N 1
ATOM 7148 C CA . ALA B 1 155 ? -25.957 -4.435 -43.142 1 22.53 137 ALA B CA 1
ATOM 7149 C C . ALA B 1 155 ? -26.323 -3.004 -43.546 1 21.74 137 ALA B C 1
ATOM 7150 O O . ALA B 1 155 ? -25.411 -2.244 -43.868 1 21.42 137 ALA B O 1
ATOM 7157 N N . ALA B 1 156 ? -27.615 -2.617 -43.523 1 21.75 138 ALA B N 1
ATOM 7158 C CA . ALA B 1 156 ? -27.994 -1.232 -43.843 1 21.98 138 ALA B CA 1
ATOM 7159 C C . ALA B 1 156 ? -27.353 -0.229 -42.864 1 22.08 138 ALA B C 1
ATOM 7160 O O . ALA B 1 156 ? -27.054 0.897 -43.256 1 22.08 138 ALA B O 1
ATOM 7167 N N . ASN B 1 157 ? -27.134 -0.645 -41.605 1 22.29 139 ASN B N 1
ATOM 7168 C CA . ASN B 1 157 ? -26.484 0.177 -40.583 1 22.81 139 ASN B CA 1
ATOM 7169 C C . ASN B 1 157 ? -24.947 0.362 -40.819 1 23.11 139 ASN B C 1
ATOM 7170 O O . ASN B 1 157 ? -24.31 1.159 -40.128 1 22.54 139 ASN B O 1
ATOM 7181 N N . LYS B 1 158 ? -24.365 -0.35 -41.799 1 24.02 140 LYS B N 1
ATOM 7182 C CA . LYS B 1 158 ? -22.937 -0.29 -42.08 1 25.35 140 LYS B CA 1
ATOM 7183 C C . LYS B 1 158 ? -22.59 0.509 -43.33 1 25.72 140 LYS B C 1
ATOM 7184 O O . LYS B 1 158 ? -21.49 0.317 -43.866 1 26.93 140 LYS B O 1
ATOM 7203 N N . TYR B 1 159 ? -23.474 1.435 -43.781 1 24.53 141 TYR B N 1
ATOM 7204 C CA . TYR B 1 159 ? -23.178 2.29 -44.949 1 24.03 141 TYR B CA 1
ATOM 7205 C C . TYR B 1 159 ? -21.918 3.098 -44.673 1 24.65 141 TYR B C 1
ATOM 7206 O O . TYR B 1 159 ? -21.795 3.684 -43.601 1 24.64 141 TYR B O 1
ATOM 7224 N N . LYS B 1 160 ? -20.973 3.067 -45.615 1 25.35 142 LYS B N 1
ATOM 7225 C CA . LYS B 1 160 ? -19.681 3.718 -45.475 1 26.68 142 LYS B CA 1
ATOM 7226 C C . LYS B 1 160 ? -19.589 4.956 -46.334 1 28.02 142 LYS B C 1
ATOM 7227 O O . LYS B 1 160 ? -19.883 4.892 -47.531 1 28.43 142 LYS B O 1
ATOM 7246 N N . ILE B 1 161 ? -19.112 6.066 -45.755 1 28.48 143 ILE B N 1
ATOM 7247 C CA . ILE B 1 161 ? -18.867 7.309 -46.508 1 29.37 143 ILE B CA 1
ATOM 7248 C C . ILE B 1 161 ? -17.845 7.051 -47.672 1 29.69 143 ILE B C 1
ATOM 7249 O O . ILE B 1 161 ? -17.852 7.769 -48.666 1 29.72 143 ILE B O 1
ATOM 7265 N N . ASP B 1 162 ? -17.001 6.008 -47.547 1 29.88 144 ASP B N 1
ATOM 7266 C CA . ASP B 1 162 ? -16.073 5.571 -48.588 1 30.77 144 ASP B CA 1
ATOM 7267 C C . ASP B 1 162 ? -16.821 5.225 -49.902 1 29.24 144 ASP B C 1
ATOM 7268 O O . ASP B 1 162 ? -16.32 5.542 -50.977 1 29.31 144 ASP B O 1
ATOM 7277 N N . HIS B 1 163 ? -18.019 4.602 -49.819 1 27.59 145 HIS B N 1
ATOM 7278 C CA . HIS B 1 163 ? -18.864 4.32 -50.998 1 26.51 145 HIS B CA 1
ATOM 7279 C C . HIS B 1 163 ? -19.305 5.645 -51.665 1 26.24 145 HIS B C 1
ATOM 7280 O O . HIS B 1 163 ? -19.19 5.795 -52.876 1 25.43 145 HIS B O 1
ATOM 7294 N N . LEU B 1 164 ? -19.798 6.601 -50.868 1 26.63 146 LEU B N 1
ATOM 7295 C CA . LEU B 1 164 ? -20.224 7.904 -51.375 1 27.48 146 LEU B CA 1
ATOM 7296 C C . LEU B 1 164 ? -19.093 8.647 -52.111 1 28.08 146 LEU B C 1
ATOM 7297 O O . LEU B 1 164 ? -19.338 9.267 -53.147 1 28.27 146 LEU B O 1
ATOM 7313 N N . LYS B 1 165 ? -17.872 8.601 -51.566 1 28.16 147 LYS B N 1
ATOM 7314 C CA . LYS B 1 165 ? -16.744 9.335 -52.124 1 28.96 147 LYS B CA 1
ATOM 7315 C C . LYS B 1 165 ? -16.019 8.609 -53.265 1 29.77 147 LYS B C 1
ATOM 7316 O O . LYS B 1 165 ? -15.12 9.212 -53.851 1 30.38 147 LYS B O 1
ATOM 7335 N N . LYS B 1 166 ? -16.443 7.373 -53.66 1 29.73 148 LYS B N 1
ATOM 7336 C CA . LYS B 1 166 ? -15.823 6.691 -54.812 1 30.44 148 LYS B CA 1
ATOM 7337 C C . LYS B 1 166 ? -16.083 7.549 -56.074 1 30.57 148 LYS B C 1
ATOM 7338 O O . LYS B 1 166 ? -17.213 8.018 -56.216 1 29.9 148 LYS B O 1
ATOM 7357 N N . PRO B 1 167 ? -15.094 7.813 -56.963 1 31.02 149 PRO B N 1
ATOM 7358 C CA . PRO B 1 167 ? -15.378 8.669 -58.136 1 31.6 149 PRO B CA 1
ATOM 7359 C C . PRO B 1 167 ? -16.619 8.292 -58.95 1 31.94 149 PRO B C 1
ATOM 7360 O O . PRO B 1 167 ? -17.344 9.181 -59.379 1 32.76 149 PRO B O 1
ATOM 7371 N N . GLU B 1 168 ? -16.864 7.006 -59.144 1 31.55 150 GLU B N 1
ATOM 7372 C CA . GLU B 1 168 ? -18.016 6.526 -59.91 1 31.5 150 GLU B CA 1
ATOM 7373 C C . GLU B 1 168 ? -19.374 6.767 -59.207 1 31.15 150 GLU B C 1
ATOM 7374 O O . GLU B 1 168 ? -20.383 6.884 -59.891 1 31.36 150 GLU B O 1
ATOM 7386 N N . ASN B 1 169 ? -19.402 6.831 -57.865 1 30.07 151 ASN B N 1
ATOM 7387 C CA . ASN B 1 169 ? -20.633 7.115 -57.121 1 29.26 151 ASN B CA 1
ATOM 7388 C C . ASN B 1 169 ? -20.773 8.624 -56.92 1 29.18 151 ASN B C 1
ATOM 7389 O O . ASN B 1 169 ? -21.887 9.163 -57.038 1 29.12 151 ASN B O 1
ATOM 7400 N N . TRP B 1 170 ? -19.648 9.336 -56.676 1 28.49 152 TRP B N 1
ATOM 7401 C CA . TRP B 1 170 ? -19.71 10.784 -56.532 1 28.29 152 TRP B CA 1
ATOM 7402 C C . TRP B 1 170 ? -20.22 11.443 -57.828 1 27.87 152 TRP B C 1
ATOM 7403 O O . TRP B 1 170 ? -20.936 12.43 -57.73 1 27.65 152 TRP B O 1
ATOM 7424 N N . ALA B 1 171 ? -19.975 10.817 -59.02 1 27.57 153 ALA B N 1
ATOM 7425 C CA . ALA B 1 171 ? -20.507 11.276 -60.31 1 27.7 153 ALA B CA 1
ATOM 7426 C C . ALA B 1 171 ? -22.028 11.46 -60.232 1 27.48 153 ALA B C 1
ATOM 7427 O O . ALA B 1 171 ? -22.561 12.42 -60.775 1 27.58 153 ALA B O 1
ATOM 7434 N N . PHE B 1 172 ? -22.713 10.556 -59.52 1 27.19 154 PHE B N 1
ATOM 7435 C CA . PHE B 1 172 ? -24.162 10.629 -59.388 1 27.17 154 PHE B CA 1
ATOM 7436 C C . PHE B 1 172 ? -24.623 11.714 -58.41 1 25.8 154 PHE B C 1
ATOM 7437 O O . PHE B 1 172 ? -25.745 12.189 -58.542 1 26.12 154 PHE B O 1
ATOM 7454 N N . VAL B 1 173 ? -23.768 12.15 -57.477 1 24.05 155 VAL B N 1
ATOM 7455 C CA . VAL B 1 173 ? -24.079 13.283 -56.595 1 24.07 155 VAL B CA 1
ATOM 7456 C C . VAL B 1 173 ? -23.977 14.556 -57.488 1 24.24 155 VAL B C 1
ATOM 7457 O O . VAL B 1 173 ? -24.9 15.366 -57.521 1 23.79 155 VAL B O 1
ATOM 7470 N N . GLU B 1 174 ? -22.876 14.667 -58.264 1 24.7 156 GLU B N 1
ATOM 7471 C CA . GLU B 1 174 ? -22.632 15.77 -59.189 1 25.98 156 GLU B CA 1
ATOM 7472 C C . GLU B 1 174 ? -23.756 15.898 -60.238 1 26.08 156 GLU B C 1
ATOM 7473 O O . GLU B 1 174 ? -24.18 17.014 -60.509 1 25.95 156 GLU B O 1
ATOM 7485 N N . LYS B 1 175 ? -24.244 14.771 -60.813 1 26.51 157 LYS B N 1
ATOM 7486 C CA . LYS B 1 175 ? -25.367 14.776 -61.771 1 27.24 157 LYS B CA 1
ATOM 7487 C C . LYS B 1 175 ? -26.695 15.224 -61.123 1 26.97 157 LYS B C 1
ATOM 7488 O O . LYS B 1 175 ? -27.533 15.829 -61.796 1 27.46 157 LYS B O 1
ATOM 7507 N N . ALA B 1 176 ? -26.917 14.867 -59.85 1 25.85 158 ALA B N 1
ATOM 7508 C CA . ALA B 1 176 ? -28.157 15.208 -59.171 1 24.92 158 ALA B CA 1
ATOM 7509 C C . ALA B 1 176 ? -28.34 16.698 -58.92 1 23.97 158 ALA B C 1
ATOM 7510 O O . ALA B 1 176 ? -27.391 17.413 -58.624 1 23.41 158 ALA B O 1
ATOM 7517 N N . LYS B 1 177 ? -29.574 17.158 -59.056 1 23 159 LYS B N 1
ATOM 7518 C CA . LYS B 1 177 ? -30.008 18.511 -58.716 1 23.07 159 LYS B CA 1
ATOM 7519 C C . LYS B 1 177 ? -30.854 18.471 -57.401 1 22.13 159 LYS B C 1
ATOM 7520 O O . LYS B 1 177 ? -30.996 19.491 -56.733 1 21.68 159 LYS B O 1
ATOM 7539 N N . TYR B 1 178 ? -31.45 17.309 -57.064 1 21.16 160 TYR B N 1
ATOM 7540 C CA . TYR B 1 178 ? -32.292 17.08 -55.893 1 21.11 160 TYR B CA 1
ATOM 7541 C C . TYR B 1 178 ? -31.758 15.857 -55.177 1 19.48 160 TYR B C 1
ATOM 7542 O O . TYR B 1 178 ? -31.487 14.843 -55.831 1 19.39 160 TYR B O 1
ATOM 7560 N N . ILE B 1 179 ? -31.6 15.948 -53.84 1 17.97 161 ILE B N 1
ATOM 7561 C CA . ILE B 1 179 ? -31.1 14.87 -52.992 1 17.41 161 ILE B CA 1
ATOM 7562 C C . ILE B 1 179 ? -32.077 14.716 -51.829 1 15.99 161 ILE B C 1
ATOM 7563 O O . ILE B 1 179 ? -32.431 15.717 -51.193 1 16.16 161 ILE B O 1
ATOM 7579 N N . TYR B 1 180 ? -32.534 13.471 -51.583 1 14.5 162 TYR B N 1
ATOM 7580 C CA . TYR B 1 180 ? -33.472 13.152 -50.521 1 13.25 162 TYR B CA 1
ATOM 7581 C C . TYR B 1 180 ? -33.012 11.976 -49.644 1 12.66 162 TYR B C 1
ATOM 7582 O O . TYR B 1 180 ? -32.569 10.952 -50.159 1 12.1 162 TYR B O 1
ATOM 7600 N N . SER B 1 181 ? -33.214 12.091 -48.326 1 11.43 163 SER B N 1
ATOM 7601 C CA . SER B 1 181 ? -32.972 10.99 -47.408 1 11.64 163 SER B CA 1
ATOM 7602 C C . SER B 1 181 ? -34.061 11.032 -46.355 1 12.42 163 SER B C 1
ATOM 7603 O O . SER B 1 181 ? -34.29 12.083 -45.758 1 12.87 163 SER B O 1
ATOM 7611 N N . ALA B 1 182 ? -34.676 9.893 -46.042 1 13.05 164 ALA B N 1
ATOM 7612 C CA . ALA B 1 182 ? -35.624 9.809 -44.935 1 13.06 164 ALA B CA 1
ATOM 7613 C C . ALA B 1 182 ? -34.808 10.012 -43.636 1 14.02 164 ALA B C 1
ATOM 7614 O O . ALA B 1 182 ? -33.604 9.718 -43.612 1 13.57 164 ALA B O 1
ATOM 7621 N N . GLY B 1 183 ? -35.436 10.586 -42.609 1 14.78 165 GLY B N 1
ATOM 7622 C CA . GLY B 1 183 ? -34.773 10.841 -41.335 1 15.42 165 GLY B CA 1
ATOM 7623 C C . GLY B 1 183 ? -34.187 9.59 -40.692 1 14.56 165 GLY B C 1
ATOM 7624 O O . GLY B 1 183 ? -33.294 9.707 -39.852 1 13.74 165 GLY B O 1
ATOM 7628 N N . PHE B 1 184 ? -34.639 8.382 -41.108 1 14.7 166 PHE B N 1
ATOM 7629 C CA . PHE B 1 184 ? -34.087 7.114 -40.593 1 15.17 166 PHE B CA 1
ATOM 7630 C C . PHE B 1 184 ? -32.59 7 -40.867 1 14.86 166 PHE B C 1
ATOM 7631 O O . PHE B 1 184 ? -31.898 6.327 -40.105 1 14.38 166 PHE B O 1
ATOM 7648 N N . PHE B 1 185 ? -32.085 7.623 -41.951 1 14.14 167 PHE B N 1
ATOM 7649 C CA . PHE B 1 185 ? -30.661 7.535 -42.259 1 15.49 167 PHE B CA 1
ATOM 7650 C C . PHE B 1 185 ? -29.789 8.291 -41.232 1 15.81 167 PHE B C 1
ATOM 7651 O O . PHE B 1 185 ? -28.595 8 -41.149 1 15.75 167 PHE B O 1
ATOM 7668 N N . LEU B 1 186 ? -30.383 9.189 -40.392 1 15.61 168 LEU B N 1
ATOM 7669 C CA . LEU B 1 186 ? -29.636 9.864 -39.329 1 16.06 168 LEU B CA 1
ATOM 7670 C C . LEU B 1 186 ? -29.089 8.879 -38.299 1 16.45 168 LEU B C 1
ATOM 7671 O O . LEU B 1 186 ? -28.095 9.196 -37.665 1 16.62 168 LEU B O 1
ATOM 7687 N N . THR B 1 187 ? -29.682 7.663 -38.157 1 16.64 169 THR B N 1
ATOM 7688 C CA . THR B 1 187 ? -29.152 6.673 -37.208 1 17.12 169 THR B CA 1
ATOM 7689 C C . THR B 1 187 ? -27.935 5.923 -37.79 1 18.38 169 THR B C 1
ATOM 7690 O O . THR B 1 187 ? -27.221 5.273 -37.032 1 18.92 169 THR B O 1
ATOM 7701 N N . VAL B 1 188 ? -27.749 5.947 -39.121 1 18.06 170 VAL B N 1
ATOM 7702 C CA . VAL B 1 188 ? -26.722 5.195 -39.824 1 18.63 170 VAL B CA 1
ATOM 7703 C C . VAL B 1 188 ? -25.505 6.052 -40.237 1 20.14 170 VAL B C 1
ATOM 7704 O O . VAL B 1 188 ? -24.391 5.737 -39.816 1 20.48 170 VAL B O 1
ATOM 7717 N N . SER B 1 189 ? -25.694 7.097 -41.101 1 20.41 171 SER B N 1
ATOM 7718 C CA . SER B 1 189 ? -24.567 7.898 -41.56 1 20.84 171 SER B CA 1
ATOM 7719 C C . SER B 1 189 ? -24.904 9.382 -41.625 1 21.52 171 SER B C 1
ATOM 7720 O O . SER B 1 189 ? -25.002 9.979 -42.719 1 21.31 171 SER B O 1
ATOM 7728 N N . PRO B 1 190 ? -25.012 10.04 -40.446 1 21.29 172 PRO B N 1
ATOM 7729 C CA . PRO B 1 190 ? -25.199 11.493 -40.469 1 21.09 172 PRO B CA 1
ATOM 7730 C C . PRO B 1 190 ? -24.016 12.214 -41.151 1 20.92 172 PRO B C 1
ATOM 7731 O O . PRO B 1 190 ? -24.235 13.278 -41.713 1 20.05 172 PRO B O 1
ATOM 7742 N N . GLU B 1 191 ? -22.797 11.609 -41.185 1 20.95 173 GLU B N 1
ATOM 7743 C CA . GLU B 1 191 ? -21.645 12.232 -41.865 1 21.82 173 GLU B CA 1
ATOM 7744 C C . GLU B 1 191 ? -21.857 12.25 -43.395 1 21.57 173 GLU B C 1
ATOM 7745 O O . GLU B 1 191 ? -21.476 13.215 -44.047 1 22.15 173 GLU B O 1
ATOM 7757 N N . SER B 1 192 ? -22.429 11.18 -43.971 1 21.05 174 SER B N 1
ATOM 7758 C CA . SER B 1 192 ? -22.704 11.138 -45.411 1 20.75 174 SER B CA 1
ATOM 7759 C C . SER B 1 192 ? -23.777 12.186 -45.775 1 19.96 174 SER B C 1
ATOM 7760 O O . SER B 1 192 ? -23.662 12.856 -46.809 1 19.57 174 SER B O 1
ATOM 7768 N N . MET B 1 193 ? -24.82 12.301 -44.927 1 19.28 175 MET B N 1
ATOM 7769 C CA . MET B 1 193 ? -25.918 13.268 -45.096 1 19.54 175 MET B CA 1
ATOM 7770 C C . MET B 1 193 ? -25.382 14.69 -45.1 1 20.02 175 MET B C 1
ATOM 7771 O O . MET B 1 193 ? -25.742 15.474 -45.989 1 18.9 175 MET B O 1
ATOM 7785 N N . MET B 1 194 ? -24.493 15.017 -44.121 1 20.75 176 MET B N 1
ATOM 7786 C CA . MET B 1 194 ? -23.877 16.341 -43.994 1 21.56 176 MET B CA 1
ATOM 7787 C C . MET B 1 194 ? -22.983 16.65 -45.214 1 21.61 176 MET B C 1
ATOM 7788 O O . MET B 1 194 ? -23.048 17.762 -45.733 1 21.55 176 MET B O 1
ATOM 7802 N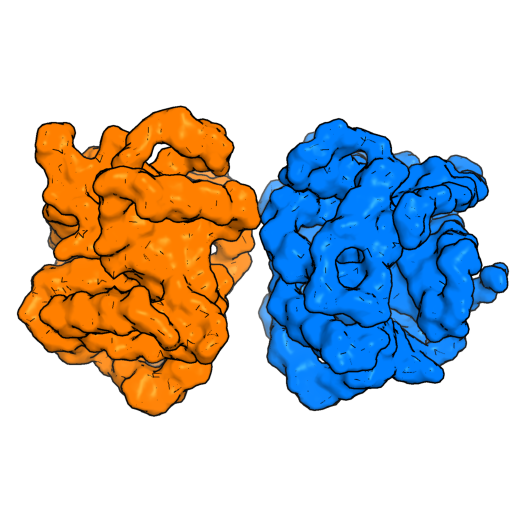 N . THR B 1 195 ? -22.169 15.671 -45.676 1 21.4 177 THR B N 1
ATOM 7803 C CA . THR B 1 195 ? -21.3 15.821 -46.858 1 21.19 177 THR B CA 1
ATOM 7804 C C . THR B 1 195 ? -22.108 16.201 -48.103 1 20.45 177 THR B C 1
ATOM 7805 O O . THR B 1 195 ? -21.744 17.162 -48.792 1 20.05 177 THR B O 1
ATOM 7816 N N . VAL B 1 196 ? -23.213 15.47 -48.393 1 20.22 178 VAL B N 1
ATOM 7817 C CA . VAL B 1 196 ? -24.022 15.814 -49.579 1 20.24 178 VAL B CA 1
ATOM 7818 C C . VAL B 1 196 ? -24.859 17.092 -49.341 1 18.83 178 VAL B C 1
ATOM 7819 O O . VAL B 1 196 ? -25.06 17.85 -50.287 1 18.3 178 VAL B O 1
ATOM 7832 N N . ALA B 1 197 ? -25.326 17.344 -48.109 1 18.08 179 ALA B N 1
ATOM 7833 C CA . ALA B 1 197 ? -26.099 18.555 -47.814 1 18.17 179 ALA B CA 1
ATOM 7834 C C . ALA B 1 197 ? -25.226 19.797 -48.034 1 18.22 179 ALA B C 1
ATOM 7835 O O . ALA B 1 197 ? -25.695 20.777 -48.623 1 18.37 179 ALA B O 1
ATOM 7842 N N . LYS B 1 198 ? -23.957 19.748 -47.589 1 18.14 180 LYS B N 1
ATOM 7843 C CA . LYS B 1 198 ? -23.033 20.867 -47.772 1 19.42 180 LYS B CA 1
ATOM 7844 C C . LYS B 1 198 ? -22.665 21.045 -49.25 1 19.6 180 LYS B C 1
ATOM 7845 O O . LYS B 1 198 ? -22.519 22.184 -49.687 1 19.24 180 LYS B O 1
ATOM 7864 N N . HIS B 1 199 ? -22.554 19.941 -50.019 1 19.86 181 HIS B N 1
ATOM 7865 C CA . HIS B 1 199 ? -22.327 20.006 -51.467 1 20.8 181 HIS B CA 1
ATOM 7866 C C . HIS B 1 199 ? -23.514 20.712 -52.131 1 20.74 181 HIS B C 1
ATOM 7867 O O . HIS B 1 199 ? -23.306 21.53 -53.022 1 20.77 181 HIS B O 1
ATOM 7881 N N . ALA B 1 200 ? -24.752 20.377 -51.716 1 20.76 182 ALA B N 1
ATOM 7882 C CA . ALA B 1 200 ? -25.948 20.964 -52.306 1 21.79 182 ALA B CA 1
ATOM 7883 C C . ALA B 1 200 ? -26.044 22.469 -52.03 1 21.5 182 ALA B C 1
ATOM 7884 O O . ALA B 1 200 ? -26.404 23.224 -52.92 1 21.21 182 ALA B O 1
ATOM 7891 N N . ALA B 1 201 ? -25.67 22.892 -50.818 1 21.44 183 ALA B N 1
ATOM 7892 C CA . ALA B 1 201 ? -25.625 24.302 -50.407 1 22.45 183 ALA B CA 1
ATOM 7893 C C . ALA B 1 201 ? -24.597 25.126 -51.213 1 24 183 ALA B C 1
ATOM 7894 O O . ALA B 1 201 ? -24.805 26.317 -51.44 1 24.49 183 ALA B O 1
ATOM 7901 N N . GLU B 1 202 ? -23.481 24.509 -51.611 1 24.71 184 GLU B N 1
ATOM 7902 C CA . GLU B 1 202 ? -22.448 25.178 -52.399 1 25.84 184 GLU B CA 1
ATOM 7903 C C . GLU B 1 202 ? -22.77 25.234 -53.902 1 26.44 184 GLU B C 1
ATOM 7904 O O . GLU B 1 202 ? -22.151 26.027 -54.606 1 26.52 184 GLU B O 1
ATOM 7916 N N . THR B 1 203 ? -23.697 24.392 -54.399 1 25.98 185 THR B N 1
ATOM 7917 C CA . THR B 1 203 ? -23.994 24.292 -55.822 1 26.05 185 THR B CA 1
ATOM 7918 C C . THR B 1 203 ? -25.421 24.699 -56.239 1 26.34 185 THR B C 1
ATOM 7919 O O . THR B 1 203 ? -25.766 24.52 -57.404 1 27.1 185 THR B O 1
ATOM 7930 N N . GLY B 1 204 ? -26.234 25.222 -55.328 1 25.68 186 GLY B N 1
ATOM 7931 C CA . GLY B 1 204 ? -27.603 25.615 -55.663 1 25.52 186 GLY B CA 1
ATOM 7932 C C . GLY B 1 204 ? -28.578 24.47 -55.859 1 24.63 186 GLY B C 1
ATOM 7933 O O . GLY B 1 204 ? -29.649 24.654 -56.449 1 25.43 186 GLY B O 1
ATOM 7937 N N . LYS B 1 205 ? -28.227 23.269 -55.363 1 22.66 187 LYS B N 1
ATOM 7938 C CA . LYS B 1 205 ? -29.099 22.101 -55.463 1 20.35 187 LYS B CA 1
ATOM 7939 C C . LYS B 1 205 ? -30.08 22.082 -54.268 1 17.24 187 LYS B C 1
ATOM 7940 O O . LYS B 1 205 ? -29.995 22.938 -53.378 1 15.76 187 LYS B O 1
ATOM 7959 N N . TYR B 1 206 ? -31.025 21.145 -54.265 1 15.79 188 TYR B N 1
ATOM 7960 C CA . TYR B 1 206 ? -32.004 21.013 -53.19 1 15.38 188 TYR B CA 1
ATOM 7961 C C . TYR B 1 206 ? -31.732 19.778 -52.339 1 13.69 188 TYR B C 1
ATOM 7962 O O . TYR B 1 206 ? -31.653 18.672 -52.871 1 12.93 188 TYR B O 1
ATOM 7980 N N . TYR B 1 207 ? -31.577 19.971 -51.017 1 12.53 189 TYR B N 1
ATOM 7981 C CA . TYR B 1 207 ? -31.371 18.89 -50.075 1 12.67 189 TYR B CA 1
ATOM 7982 C C . TYR B 1 207 ? -32.66 18.753 -49.253 1 11.63 189 TYR B C 1
ATOM 7983 O O . TYR B 1 207 ? -33.222 19.768 -48.792 1 12.01 189 TYR B O 1
ATOM 8001 N N . MET B 1 208 ? -33.154 17.515 -49.103 1 10.52 190 MET B N 1
ATOM 8002 C CA . MET B 1 208 ? -34.47 17.262 -48.529 1 10.47 190 MET B CA 1
ATOM 8003 C C . MET B 1 208 ? -34.485 16.006 -47.666 1 10.92 190 MET B C 1
ATOM 8004 O O . MET B 1 208 ? -33.808 15.02 -47.98 1 10.44 190 MET B O 1
ATOM 8018 N N . ILE B 1 209 ? -35.246 16.056 -46.562 1 10.31 191 ILE B N 1
ATOM 8019 C CA . ILE B 1 209 ? -35.397 14.936 -45.648 1 10.27 191 ILE B CA 1
ATOM 8020 C C . ILE B 1 209 ? -36.854 14.804 -45.18 1 10.36 191 ILE B C 1
ATOM 8021 O O . ILE B 1 209 ? -37.674 15.69 -45.423 1 10.26 191 ILE B O 1
ATOM 8037 N N . ASN B 1 210 ? -37.179 13.69 -44.491 1 10.36 192 ASN B N 1
ATOM 8038 C CA . ASN B 1 210 ? -38.441 13.564 -43.791 1 10.42 192 ASN B CA 1
ATOM 8039 C C . ASN B 1 210 ? -38.13 13.355 -42.3 1 11.23 192 ASN B C 1
ATOM 8040 O O . ASN B 1 210 ? -36.988 13.07 -41.927 1 10.82 192 ASN B O 1
ATOM 8051 N N . LEU B 1 211 ? -39.122 13.597 -41.437 1 12.55 193 LEU B N 1
ATOM 8052 C CA . LEU B 1 211 ? -38.946 13.404 -39.998 1 14.43 193 LEU B CA 1
ATOM 8053 C C . LEU B 1 211 ? -38.919 11.919 -39.627 1 14.89 193 LEU B C 1
ATOM 8054 O O . LEU B 1 211 ? -38.343 11.564 -38.599 1 14.81 193 LEU B O 1
ATOM 8070 N N . ALA B 1 212 ? -39.545 11.055 -40.466 1 15.89 194 ALA B N 1
ATOM 8071 C CA . ALA B 1 212 ? -39.505 9.594 -40.469 1 16.46 194 ALA B CA 1
ATOM 8072 C C . ALA B 1 212 ? -40.275 8.904 -39.32 1 18 194 ALA B C 1
ATOM 8073 O O . ALA B 1 212 ? -41.056 7.987 -39.591 1 18.94 194 ALA B O 1
ATOM 8080 N N . ALA B 1 213 ? -39.995 9.247 -38.056 1 18.48 195 ALA B N 1
ATOM 8081 C CA . ALA B 1 213 ? -40.621 8.604 -36.898 1 19.92 195 ALA B CA 1
ATOM 8082 C C . ALA B 1 213 ? -40.434 9.456 -35.63 1 21.54 195 ALA B C 1
ATOM 8083 O O . ALA B 1 213 ? -39.398 10.119 -35.522 1 21.32 195 ALA B O 1
ATOM 8090 N N . PRO B 1 214 ? -41.329 9.363 -34.612 1 22.25 196 PRO B N 1
ATOM 8091 C CA . PRO B 1 214 ? -41.096 10.127 -33.379 1 22.77 196 PRO B CA 1
ATOM 8092 C C . PRO B 1 214 ? -39.749 9.811 -32.714 1 22.4 196 PRO B C 1
ATOM 8093 O O . PRO B 1 214 ? -39.127 10.743 -32.23 1 22.02 196 PRO B O 1
ATOM 8104 N N . PHE B 1 215 ? -39.267 8.544 -32.731 1 22.3 197 PHE B N 1
ATOM 8105 C CA . PHE B 1 215 ? -37.96 8.227 -32.109 1 22.02 197 PHE B CA 1
ATOM 8106 C C . PHE B 1 215 ? -36.813 8.989 -32.792 1 21.65 197 PHE B C 1
ATOM 8107 O O . PHE B 1 215 ? -35.811 9.275 -32.129 1 22.1 197 PHE B O 1
ATOM 8124 N N . ILE B 1 216 ? -36.961 9.332 -34.09 1 20.36 198 ILE B N 1
ATOM 8125 C CA . ILE B 1 216 ? -35.944 10.139 -34.77 1 19.93 198 ILE B CA 1
ATOM 8126 C C . ILE B 1 216 ? -35.962 11.57 -34.18 1 20.37 198 ILE B C 1
ATOM 8127 O O . ILE B 1 216 ? -34.915 12.088 -33.775 1 19.45 198 ILE B O 1
ATOM 8143 N N . CYS B 1 217 ? -37.152 12.186 -34.08 1 21.55 199 CYS B N 1
ATOM 8144 C CA . CYS B 1 217 ? -37.305 13.533 -33.508 1 22.56 199 CYS B CA 1
ATOM 8145 C C . CYS B 1 217 ? -36.876 13.604 -32.043 1 23.37 199 CYS B C 1
ATOM 8146 O O . CYS B 1 217 ? -36.421 14.659 -31.6 1 22.86 199 CYS B O 1
ATOM 8154 N N . GLN B 1 218 ? -37.03 12.506 -31.271 1 24.03 200 GLN B N 1
ATOM 8155 C CA . GLN B 1 218 ? -36.693 12.517 -29.841 1 24.83 200 GLN B CA 1
ATOM 8156 C C . GLN B 1 218 ? -35.234 12.097 -29.546 1 26.15 200 GLN B C 1
ATOM 8157 O O . GLN B 1 218 ? -34.501 12.84 -28.895 1 27.04 200 GLN B O 1
ATOM 8171 N N . PHE B 1 219 ? -34.825 10.911 -30.006 1 26.66 201 PHE B N 1
ATOM 8172 C CA . PHE B 1 219 ? -33.508 10.357 -29.711 1 27.55 201 PHE B CA 1
ATOM 8173 C C . PHE B 1 219 ? -32.402 10.795 -30.673 1 25.17 201 PHE B C 1
ATOM 8174 O O . PHE B 1 219 ? -31.228 10.733 -30.305 1 24.88 201 PHE B O 1
ATOM 8191 N N . PHE B 1 220 ? -32.752 11.208 -31.892 1 23.28 202 PHE B N 1
ATOM 8192 C CA . PHE B 1 220 ? -31.765 11.696 -32.862 1 22.81 202 PHE B CA 1
ATOM 8193 C C . PHE B 1 220 ? -31.983 13.21 -33.17 1 22.5 202 PHE B C 1
ATOM 8194 O O . PHE B 1 220 ? -31.63 13.703 -34.247 1 21.2 202 PHE B O 1
ATOM 8211 N N . LYS B 1 221 ? -32.501 13.952 -32.171 1 22.83 203 LYS B N 1
ATOM 8212 C CA . LYS B 1 221 ? -32.727 15.383 -32.281 1 23.39 203 LYS B CA 1
ATOM 8213 C C . LYS B 1 221 ? -31.448 16.157 -32.578 1 22.75 203 LYS B C 1
ATOM 8214 O O . LYS B 1 221 ? -31.512 17.172 -33.28 1 22.8 203 LYS B O 1
ATOM 8233 N N . ASP B 1 222 ? -30.311 15.733 -32.008 1 22.14 204 ASP B N 1
ATOM 8234 C CA . ASP B 1 222 ? -29.079 16.491 -32.159 1 23.07 204 ASP B CA 1
ATOM 8235 C C . ASP B 1 222 ? -28.506 16.353 -33.603 1 21.77 204 ASP B C 1
ATOM 8236 O O . ASP B 1 222 ? -28.386 17.399 -34.258 1 21.83 204 ASP B O 1
ATOM 8245 N N . PRO B 1 223 ? -28.275 15.152 -34.204 1 21.32 205 PRO B N 1
ATOM 8246 C CA . PRO B 1 223 ? -27.843 15.128 -35.616 1 20.64 205 PRO B CA 1
ATOM 8247 C C . PRO B 1 223 ? -28.911 15.726 -36.54 1 20.1 205 PRO B C 1
ATOM 8248 O O . PRO B 1 223 ? -28.546 16.392 -37.522 1 19.39 205 PRO B O 1
ATOM 8259 N N . LEU B 1 224 ? -30.226 15.565 -36.195 1 19.55 206 LEU B N 1
ATOM 8260 C CA . LEU B 1 224 ? -31.314 16.161 -36.977 1 19.26 206 LEU B CA 1
ATOM 8261 C C . LEU B 1 224 ? -31.168 17.7 -37.011 1 19.72 206 LEU B C 1
ATOM 8262 O O . LEU B 1 224 ? -31.292 18.303 -38.09 1 19.16 206 LEU B O 1
ATOM 8278 N N . MET B 1 225 ? -30.904 18.335 -35.843 1 19.49 207 MET B N 1
ATOM 8279 C CA . MET B 1 225 ? -30.74 19.79 -35.765 1 20.11 207 MET B CA 1
ATOM 8280 C C . MET B 1 225 ? -29.395 20.287 -36.319 1 20.29 207 MET B C 1
ATOM 8281 O O . MET B 1 225 ? -29.321 21.44 -36.767 1 19.48 207 MET B O 1
ATOM 8295 N N . GLU B 1 226 ? -28.367 19.431 -36.369 1 20.5 208 GLU B N 1
ATOM 8296 C CA . GLU B 1 226 ? -27.101 19.798 -37.007 1 21.32 208 GLU B CA 1
ATOM 8297 C C . GLU B 1 226 ? -27.309 19.874 -38.546 1 20.05 208 GLU B C 1
ATOM 8298 O O . GLU B 1 226 ? -26.731 20.73 -39.207 1 19.6 208 GLU B O 1
ATOM 8310 N N . LEU B 1 227 ? -28.151 18.989 -39.092 1 18.8 209 LEU B N 1
ATOM 8311 C CA . LEU B 1 227 ? -28.453 18.947 -40.514 1 17.88 209 LEU B CA 1
ATOM 8312 C C . LEU B 1 227 ? -29.565 19.927 -40.955 1 15.9 209 LEU B C 1
ATOM 8313 O O . LEU B 1 227 ? -29.55 20.376 -42.105 1 15.39 209 LEU B O 1
ATOM 8329 N N . PHE B 1 228 ? -30.543 20.204 -40.071 1 14.54 210 PHE B N 1
ATOM 8330 C CA . PHE B 1 228 ? -31.721 21.007 -40.393 1 15.19 210 PHE B CA 1
ATOM 8331 C C . PHE B 1 228 ? -31.4 22.368 -41.079 1 15.8 210 PHE B C 1
ATOM 8332 O O . PHE B 1 228 ? -32.094 22.7 -42.049 1 15.47 210 PHE B O 1
ATOM 8349 N N . PRO B 1 229 ? -30.338 23.125 -40.701 1 16.22 211 PRO B N 1
ATOM 8350 C CA . PRO B 1 229 ? -30.042 24.368 -41.434 1 16 211 PRO B CA 1
ATOM 8351 C C . PRO B 1 229 ? -29.838 24.172 -42.936 1 14.72 211 PRO B C 1
ATOM 8352 O O . PRO B 1 229 ? -30.059 25.131 -43.689 1 13.85 211 PRO B O 1
ATOM 8363 N N . TYR B 1 230 ? -29.444 22.953 -43.389 1 13.65 212 TYR B N 1
ATOM 8364 C CA . TYR B 1 230 ? -29.204 22.647 -44.812 1 14.24 212 TYR B CA 1
ATOM 8365 C C . TYR B 1 230 ? -30.426 22.03 -45.519 1 14.05 212 TYR B C 1
ATOM 8366 O O . TYR B 1 230 ? -30.313 21.636 -46.678 1 13.81 212 TYR B O 1
ATOM 8384 N N . VAL B 1 231 ? -31.587 21.946 -44.84 1 13.82 213 VAL B N 1
ATOM 8385 C CA . VAL B 1 231 ? -32.788 21.324 -45.41 1 13.81 213 VAL B CA 1
ATOM 8386 C C . VAL B 1 231 ? -33.662 22.353 -46.131 1 12.72 213 VAL B C 1
ATOM 8387 O O . VAL B 1 231 ? -34.145 23.298 -45.514 1 12.92 213 VAL B O 1
ATOM 8400 N N . ASP B 1 232 ? -33.888 22.141 -47.432 1 12.07 214 ASP B N 1
ATOM 8401 C CA . ASP B 1 232 ? -34.713 22.993 -48.304 1 11.4 214 ASP B CA 1
ATOM 8402 C C . ASP B 1 232 ? -36.192 22.549 -48.322 1 11.42 214 ASP B C 1
ATOM 8403 O O . ASP B 1 232 ? -37.075 23.381 -48.505 1 10.94 214 ASP B O 1
ATOM 8412 N N . PHE B 1 233 ? -36.466 21.232 -48.149 1 12.23 215 PHE B N 1
ATOM 8413 C CA . PHE B 1 233 ? -37.835 20.703 -48.069 1 13.4 215 PHE B CA 1
ATOM 8414 C C . PHE B 1 233 ? -37.864 19.701 -46.916 1 14.61 215 PHE B C 1
ATOM 8415 O O . PHE B 1 233 ? -37.039 18.78 -46.884 1 14.81 215 PHE B O 1
ATOM 8432 N N . ILE B 1 234 ? -38.798 19.898 -45.962 1 14.54 216 ILE B N 1
ATOM 8433 C CA . ILE B 1 234 ? -38.966 19.032 -44.803 1 14.21 216 ILE B CA 1
ATOM 8434 C C . ILE B 1 234 ? -40.365 18.436 -44.924 1 15.61 216 ILE B C 1
ATOM 8435 O O . ILE B 1 234 ? -41.358 19.163 -45.017 1 15.84 216 ILE B O 1
ATOM 8451 N N . PHE B 1 235 ? -40.413 17.101 -44.974 1 16.31 217 PHE B N 1
ATOM 8452 C CA . PHE B 1 235 ? -41.608 16.273 -45.075 1 16.58 217 PHE B CA 1
ATOM 8453 C C . PHE B 1 235 ? -41.824 15.575 -43.735 1 17.73 217 PHE B C 1
ATOM 8454 O O . PHE B 1 235 ? -40.872 15.269 -43.02 1 17.43 217 PHE B O 1
ATOM 8471 N N . GLY B 1 236 ? -43.071 15.304 -43.416 1 18.66 218 GLY B N 1
ATOM 8472 C CA . GLY B 1 236 ? -43.406 14.589 -42.193 1 19.9 218 GLY B CA 1
ATOM 8473 C C . GLY B 1 236 ? -44.889 14.34 -42.051 1 21.28 218 GLY B C 1
ATOM 8474 O O . GLY B 1 236 ? -45.69 14.924 -42.78 1 21.06 218 GLY B O 1
ATOM 8478 N N . ASN B 1 237 ? -45.264 13.44 -41.141 1 22.41 219 ASN B N 1
ATOM 8479 C CA . ASN B 1 237 ? -46.681 13.206 -40.856 1 23.97 219 ASN B CA 1
ATOM 8480 C C . ASN B 1 237 ? -47.033 13.979 -39.562 1 24.41 219 ASN B C 1
ATOM 8481 O O . ASN B 1 237 ? -46.142 14.536 -38.91 1 24.24 219 ASN B O 1
ATOM 8492 N N . GLU B 1 238 ? -48.327 14.085 -39.239 1 24.92 220 GLU B N 1
ATOM 8493 C CA . GLU B 1 238 ? -48.757 14.85 -38.071 1 25.49 220 GLU B CA 1
ATOM 8494 C C . GLU B 1 238 ? -48.158 14.357 -36.731 1 25.43 220 GLU B C 1
ATOM 8495 O O . GLU B 1 238 ? -47.812 15.206 -35.902 1 24.93 220 GLU B O 1
ATOM 8507 N N . SER B 1 239 ? -47.988 13.031 -36.53 1 25.31 221 SER B N 1
ATOM 8508 C CA . SER B 1 239 ? -47.429 12.537 -35.263 1 26.01 221 SER B CA 1
ATOM 8509 C C . SER B 1 239 ? -45.952 12.933 -35.098 1 26.06 221 SER B C 1
ATOM 8510 O O . SER B 1 239 ? -45.559 13.338 -34.006 1 26.37 221 SER B O 1
ATOM 8518 N N . GLU B 1 240 ? -45.165 12.907 -36.189 1 25.4 222 GLU B N 1
ATOM 8519 C CA . GLU B 1 240 ? -43.762 13.323 -36.147 1 25.4 222 GLU B CA 1
ATOM 8520 C C . GLU B 1 240 ? -43.654 14.842 -35.958 1 25.87 222 GLU B C 1
ATOM 8521 O O . GLU B 1 240 ? -42.749 15.285 -35.25 1 26.18 222 GLU B O 1
ATOM 8533 N N . ALA B 1 241 ? -44.537 15.64 -36.61 1 25.26 223 ALA B N 1
ATOM 8534 C CA . ALA B 1 241 ? -44.536 17.098 -36.443 1 25.93 223 ALA B CA 1
ATOM 8535 C C . ALA B 1 241 ? -44.801 17.479 -34.976 1 25.7 223 ALA B C 1
ATOM 8536 O O . ALA B 1 241 ? -44.093 18.326 -34.435 1 25.45 223 ALA B O 1
ATOM 8543 N N . ARG B 1 242 ? -45.786 16.84 -34.323 1 25.74 224 ARG B N 1
ATOM 8544 C CA . ARG B 1 242 ? -46.093 17.122 -32.913 1 26.26 224 ARG B CA 1
ATOM 8545 C C . ARG B 1 242 ? -44.958 16.642 -31.989 1 25.27 224 ARG B C 1
ATOM 8546 O O . ARG B 1 242 ? -44.643 17.327 -31.008 1 25.08 224 ARG B O 1
ATOM 8567 N N . ALA B 1 243 ? -44.312 15.52 -32.328 1 24.01 225 ALA B N 1
ATOM 8568 C CA . ALA B 1 243 ? -43.175 15.005 -31.556 1 24.57 225 ALA B CA 1
ATOM 8569 C C . ALA B 1 243 ? -41.997 15.974 -31.637 1 24.31 225 ALA B C 1
ATOM 8570 O O . ALA B 1 243 ? -41.363 16.244 -30.615 1 24.08 225 ALA B O 1
ATOM 8577 N N . PHE B 1 244 ? -41.721 16.512 -32.849 1 23.9 226 PHE B N 1
ATOM 8578 C CA . PHE B 1 244 ? -40.661 17.494 -33.069 1 24.13 226 PHE B CA 1
ATOM 8579 C C . PHE B 1 244 ? -40.97 18.757 -32.271 1 25.77 226 PHE B C 1
ATOM 8580 O O . PHE B 1 244 ? -40.075 19.299 -31.617 1 26.29 226 PHE B O 1
ATOM 8597 N N . ALA B 1 245 ? -42.223 19.235 -32.35 1 26.7 227 ALA B N 1
ATOM 8598 C CA . ALA B 1 245 ? -42.67 20.412 -31.605 1 28.81 227 ALA B CA 1
ATOM 8599 C C . ALA B 1 245 ? -42.469 20.237 -30.088 1 31.02 227 ALA B C 1
ATOM 8600 O O . ALA B 1 245 ? -42.017 21.187 -29.449 1 31.71 227 ALA B O 1
ATOM 8607 N N . GLN B 1 246 ? -42.842 19.058 -29.509 1 32.46 228 GLN B N 1
ATOM 8608 C CA . GLN B 1 246 ? -42.694 18.786 -28.072 1 35.21 228 GLN B CA 1
ATOM 8609 C C . GLN B 1 246 ? -41.21 18.798 -27.668 1 36.57 228 GLN B C 1
ATOM 8610 O O . GLN B 1 246 ? -40.857 19.344 -26.624 1 36.64 228 GLN B O 1
ATOM 8624 N N . VAL B 1 247 ? -40.353 18.211 -28.505 1 37.42 229 VAL B N 1
ATOM 8625 C CA . VAL B 1 247 ? -38.91 18.13 -28.274 1 38.78 229 VAL B CA 1
ATOM 8626 C C . VAL B 1 247 ? -38.265 19.543 -28.345 1 39.97 229 VAL B C 1
ATOM 8627 O O . VAL B 1 247 ? -37.384 19.835 -27.537 1 41.1 229 VAL B O 1
ATOM 8640 N N . GLN B 1 248 ? -38.724 20.433 -29.269 1 39.36 230 GLN B N 1
ATOM 8641 C CA . GLN B 1 248 ? -38.197 21.808 -29.39 1 39.64 230 GLN B CA 1
ATOM 8642 C C . GLN B 1 248 ? -38.751 22.805 -28.347 1 39.19 230 GLN B C 1
ATOM 8643 O O . GLN B 1 248 ? -38.354 23.972 -28.361 1 38.87 230 GLN B O 1
ATOM 8657 N N . GLY B 1 249 ? -39.648 22.368 -27.465 1 39.03 231 GLY B N 1
ATOM 8658 C CA . GLY B 1 249 ? -40.255 23.26 -26.484 1 39.25 231 GLY B CA 1
ATOM 8659 C C . GLY B 1 249 ? -41.328 24.178 -27.055 1 39.48 231 GLY B C 1
ATOM 8660 O O . GLY B 1 249 ? -41.663 25.206 -26.448 1 39.14 231 GLY B O 1
ATOM 8664 N N . TRP B 1 250 ? -41.88 23.825 -28.232 1 39.45 232 TRP B N 1
ATOM 8665 C CA . TRP B 1 250 ? -42.951 24.588 -28.866 1 39.87 232 TRP B CA 1
ATOM 8666 C C . TRP B 1 250 ? -44.229 24.042 -28.222 1 41.7 232 TRP B C 1
ATOM 8667 O O . TRP B 1 250 ? -44.547 22.863 -28.406 1 43.04 232 TRP B O 1
ATOM 8688 N N . GLU B 1 251 ? -44.916 24.842 -27.42 1 41.82 233 GLU B N 1
ATOM 8689 C CA . GLU B 1 251 ? -46.107 24.382 -26.696 1 42.28 233 GLU B CA 1
ATOM 8690 C C . GLU B 1 251 ? -47.32 24.403 -27.618 1 41.64 233 GLU B C 1
ATOM 8691 O O . GLU B 1 251 ? -48.203 25.247 -27.462 1 42.32 233 GLU B O 1
ATOM 8703 N N . THR B 1 252 ? -47.342 23.507 -28.617 1 40.45 234 THR B N 1
ATOM 8704 C CA . THR B 1 252 ? -48.405 23.462 -29.613 1 39.84 234 THR B CA 1
ATOM 8705 C C . THR B 1 252 ? -48.52 22.091 -30.262 1 38.95 234 THR B C 1
ATOM 8706 O O . THR B 1 252 ? -47.525 21.392 -30.463 1 38.83 234 THR B O 1
ATOM 8717 N N . GLU B 1 253 ? -49.753 21.727 -30.606 1 37.99 235 GLU B N 1
ATOM 8718 C CA . GLU B 1 253 ? -50.089 20.52 -31.349 1 37.48 235 GLU B CA 1
ATOM 8719 C C . GLU B 1 253 ? -50.693 20.872 -32.74 1 36.03 235 GLU B C 1
ATOM 8720 O O . GLU B 1 253 ? -50.955 19.952 -33.521 1 36.09 235 GLU B O 1
ATOM 8732 N N . ASP B 1 254 ? -50.899 22.178 -33.061 1 34.59 236 ASP B N 1
ATOM 8733 C CA . ASP B 1 254 ? -51.458 22.608 -34.335 1 33.63 236 ASP B CA 1
ATOM 8734 C C . ASP B 1 254 ? -50.415 22.405 -35.436 1 31.98 236 ASP B C 1
ATOM 8735 O O . ASP B 1 254 ? -49.381 23.062 -35.429 1 31.67 236 ASP B O 1
ATOM 8744 N N . THR B 1 255 ? -50.708 21.519 -36.397 1 30.77 237 THR B N 1
ATOM 8745 C CA . THR B 1 255 ? -49.8 21.223 -37.498 1 30.03 237 THR B CA 1
ATOM 8746 C C . THR B 1 255 ? -49.613 22.477 -38.397 1 28.3 237 THR B C 1
ATOM 8747 O O . THR B 1 255 ? -48.526 22.679 -38.919 1 27.28 237 THR B O 1
ATOM 8758 N N . LYS B 1 256 ? -50.644 23.322 -38.539 1 27.84 238 LYS B N 1
ATOM 8759 C CA . LYS B 1 256 ? -50.534 24.6 -39.279 1 28.06 238 LYS B CA 1
ATOM 8760 C C . LYS B 1 256 ? -49.399 25.481 -38.706 1 27.09 238 LYS B C 1
ATOM 8761 O O . LYS B 1 256 ? -48.599 26.016 -39.463 1 27.13 238 LYS B O 1
ATOM 8780 N N . VAL B 1 257 ? -49.329 25.61 -37.377 1 26.7 239 VAL B N 1
ATOM 8781 C CA . VAL B 1 257 ? -48.313 26.412 -36.665 1 26 239 VAL B CA 1
ATOM 8782 C C . VAL B 1 257 ? -46.94 25.721 -36.754 1 24.43 239 VAL B C 1
ATOM 8783 O O . VAL B 1 257 ? -45.922 26.376 -37.007 1 23.74 239 VAL B O 1
ATOM 8796 N N . ILE B 1 258 ? -46.929 24.393 -36.553 1 23.29 240 ILE B N 1
ATOM 8797 C CA . ILE B 1 258 ? -45.706 23.597 -36.599 1 22.47 240 ILE B CA 1
ATOM 8798 C C . ILE B 1 258 ? -45.062 23.698 -37.997 1 22.02 240 ILE B C 1
ATOM 8799 O O . ILE B 1 258 ? -43.849 23.857 -38.087 1 21.64 240 ILE B O 1
ATOM 8815 N N . ALA B 1 259 ? -45.862 23.653 -39.071 1 21.86 241 ALA B N 1
ATOM 8816 C CA . ALA B 1 259 ? -45.326 23.751 -40.439 1 22.21 241 ALA B CA 1
ATOM 8817 C C . ALA B 1 259 ? -44.636 25.096 -40.666 1 21.76 241 ALA B C 1
ATOM 8818 O O . ALA B 1 259 ? -43.534 25.156 -41.21 1 20.95 241 ALA B O 1
ATOM 8825 N N . VAL B 1 260 ? -45.266 26.179 -40.197 1 22.43 242 VAL B N 1
ATOM 8826 C CA . VAL B 1 260 ? -44.716 27.526 -40.329 1 22.54 242 VAL B CA 1
ATOM 8827 C C . VAL B 1 260 ? -43.414 27.649 -39.519 1 21.13 242 VAL B C 1
ATOM 8828 O O . VAL B 1 260 ? -42.423 28.176 -40.033 1 19.68 242 VAL B O 1
ATOM 8841 N N . LYS B 1 261 ? -43.412 27.114 -38.281 1 20.79 243 LYS B N 1
ATOM 8842 C CA . LYS B 1 261 ? -42.241 27.153 -37.4 1 20.51 243 LYS B CA 1
ATOM 8843 C C . LYS B 1 261 ? -41.064 26.291 -37.935 1 19.39 243 LYS B C 1
ATOM 8844 O O . LYS B 1 261 ? -39.905 26.686 -37.761 1 19.71 243 LYS B O 1
ATOM 8863 N N . LEU B 1 262 ? -41.359 25.161 -38.625 1 17.3 244 LEU B N 1
ATOM 8864 C CA . LEU B 1 262 ? -40.336 24.318 -39.226 1 15.53 244 LEU B CA 1
ATOM 8865 C C . LEU B 1 262 ? -39.661 25.09 -40.368 1 15.21 244 LEU B C 1
ATOM 8866 O O . LEU B 1 262 ? -38.434 25.128 -40.463 1 15.04 244 LEU B O 1
ATOM 8882 N N . ALA B 1 263 ? -40.472 25.711 -41.227 1 14.68 245 ALA B N 1
ATOM 8883 C CA . ALA B 1 263 ? -39.959 26.518 -42.332 1 15.3 245 ALA B CA 1
ATOM 8884 C C . ALA B 1 263 ? -39.108 27.692 -41.808 1 15.73 245 ALA B C 1
ATOM 8885 O O . ALA B 1 263 ? -38.063 27.983 -42.389 1 15.13 245 ALA B O 1
ATOM 8892 N N . ALA B 1 264 ? -39.53 28.322 -40.69 1 15.87 246 ALA B N 1
ATOM 8893 C CA . ALA B 1 264 ? -38.84 29.477 -40.114 1 17.42 246 ALA B CA 1
ATOM 8894 C C . ALA B 1 264 ? -37.562 29.186 -39.319 1 17.83 246 ALA B C 1
ATOM 8895 O O . ALA B 1 264 ? -36.932 30.156 -38.883 1 17.79 246 ALA B O 1
ATOM 8902 N N . LEU B 1 265 ? -37.157 27.915 -39.142 1 18.28 247 LEU B N 1
ATOM 8903 C CA . LEU B 1 265 ? -35.93 27.625 -38.401 1 18.85 247 LEU B CA 1
ATOM 8904 C C . LEU B 1 265 ? -34.685 28.166 -39.182 1 18.91 247 LEU B C 1
ATOM 8905 O O . LEU B 1 265 ? -34.768 28.365 -40.396 1 16.86 247 LEU B O 1
ATOM 8921 N N . PRO B 1 266 ? -33.555 28.477 -38.502 1 20.11 248 PRO B N 1
ATOM 8922 C CA . PRO B 1 266 ? -32.407 29.052 -39.221 1 19.95 248 PRO B CA 1
ATOM 8923 C C . PRO B 1 266 ? -31.926 28.244 -40.419 1 19.22 248 PRO B C 1
ATOM 8924 O O . PRO B 1 266 ? -32.061 27.021 -40.416 1 18.31 248 PRO B O 1
ATOM 8935 N N . LYS B 1 267 ? -31.346 28.934 -41.422 1 18.65 249 LYS B N 1
ATOM 8936 C CA . LYS B 1 267 ? -30.795 28.294 -42.609 1 19.28 249 LYS B CA 1
ATOM 8937 C C . LYS B 1 267 ? -29.335 28.66 -42.796 1 19.45 249 LYS B C 1
ATOM 8938 O O . LYS B 1 267 ? -28.949 29.811 -42.605 1 20.34 249 LYS B O 1
ATOM 8957 N N . ALA B 1 268 ? -28.522 27.677 -43.179 1 18.91 250 ALA B N 1
ATOM 8958 C CA . ALA B 1 268 ? -27.098 27.882 -43.432 1 19.49 250 ALA B CA 1
ATOM 8959 C C . ALA B 1 268 ? -26.833 28.857 -44.606 1 19 250 ALA B C 1
ATOM 8960 O O . ALA B 1 268 ? -25.811 29.538 -44.616 1 20.27 250 ALA B O 1
ATOM 8967 N N . GLY B 1 269 ? -27.755 28.933 -45.553 1 17.43 251 GLY B N 1
ATOM 8968 C CA . GLY B 1 269 ? -27.676 29.854 -46.676 1 17.44 251 GLY B CA 1
ATOM 8969 C C . GLY B 1 269 ? -29.058 30.217 -47.181 1 17.15 251 GLY B C 1
ATOM 8970 O O . GLY B 1 269 ? -29.987 29.414 -47.06 1 16.98 251 GLY B O 1
ATOM 8974 N N . GLY B 1 270 ? -29.195 31.408 -47.76 1 17.41 252 GLY B N 1
ATOM 8975 C CA . GLY B 1 270 ? -30.478 31.895 -48.258 1 17.76 252 GLY B CA 1
ATOM 8976 C C . GLY B 1 270 ? -30.811 31.586 -49.699 1 17.8 252 GLY B C 1
ATOM 8977 O O . GLY B 1 270 ? -31.757 32.156 -50.245 1 18.68 252 GLY B O 1
ATOM 8981 N N . THR B 1 271 ? -30.028 30.713 -50.36 1 16.94 253 THR B N 1
ATOM 8982 C CA . THR B 1 271 ? -30.249 30.342 -51.764 1 16.62 253 THR B CA 1
ATOM 8983 C C . THR B 1 271 ? -31.688 29.905 -52.02 1 15.89 253 THR B C 1
ATOM 8984 O O . THR B 1 271 ? -32.331 30.355 -52.973 1 15.27 253 THR B O 1
ATOM 8995 N N . HIS B 1 272 ? -32.205 29.064 -51.127 1 15.73 254 HIS B N 1
ATOM 8996 C CA . HIS B 1 272 ? -33.583 28.618 -51.211 1 16 254 HIS B CA 1
ATOM 8997 C C . HIS B 1 272 ? -34.293 28.897 -49.898 1 15.18 254 HIS B C 1
ATOM 8998 O O . HIS B 1 272 ? -33.668 28.943 -48.833 1 16.13 254 HIS B O 1
ATOM 9012 N N . LYS B 1 273 ? -35.615 29.004 -49.97 1 13.47 255 LYS B N 1
ATOM 9013 C CA . LYS B 1 273 ? -36.45 29.042 -48.784 1 13.25 255 LYS B CA 1
ATOM 9014 C C . LYS B 1 273 ? -36.521 27.558 -48.281 1 13.34 255 LYS B C 1
ATOM 9015 O O . LYS B 1 273 ? -36.07 26.622 -48.968 1 12.68 255 LYS B O 1
ATOM 9034 N N . ARG B 1 274 ? -37.148 27.336 -47.132 1 13.82 256 ARG B N 1
ATOM 9035 C CA . ARG B 1 274 ? -37.449 25.999 -46.66 1 13.49 256 ARG B CA 1
ATOM 9036 C C . ARG B 1 274 ? -38.969 25.863 -46.723 1 13.09 256 ARG B C 1
ATOM 9037 O O . ARG B 1 274 ? -39.688 26.68 -46.157 1 11.65 256 ARG B O 1
ATOM 9058 N N . VAL B 1 275 ? -39.444 24.855 -47.444 1 13.35 257 VAL B N 1
ATOM 9059 C CA . VAL B 1 275 ? -40.856 24.51 -47.547 1 14.11 257 VAL B CA 1
ATOM 9060 C C . VAL B 1 275 ? -41.105 23.323 -46.56 1 14.5 257 VAL B C 1
ATOM 9061 O O . VAL B 1 275 ? -40.289 22.389 -46.5 1 14.15 257 VAL B O 1
ATOM 9074 N N . ALA B 1 276 ? -42.197 23.402 -45.768 1 14.31 258 ALA B N 1
ATOM 9075 C CA . ALA B 1 276 ? -42.614 22.344 -44.844 1 15.5 258 ALA B CA 1
ATOM 9076 C C . ALA B 1 276 ? -43.907 21.727 -45.368 1 16.46 258 ALA B C 1
ATOM 9077 O O . ALA B 1 276 ? -44.836 22.445 -45.726 1 15.27 258 ALA B O 1
ATOM 9084 N N . VAL B 1 277 ? -43.928 20.385 -45.488 1 18.02 259 VAL B N 1
ATOM 9085 C CA . VAL B 1 277 ? -45.076 19.636 -46 1 19.07 259 VAL B CA 1
ATOM 9086 C C . VAL B 1 277 ? -45.406 18.558 -44.957 1 20.85 259 VAL B C 1
ATOM 9087 O O . VAL B 1 277 ? -44.589 17.674 -44.704 1 19.52 259 VAL B O 1
ATOM 9100 N N . ILE B 1 278 ? -46.588 18.681 -44.318 1 22.67 260 ILE B N 1
ATOM 9101 C CA . ILE B 1 278 ? -47.034 17.761 -43.285 1 24.49 260 ILE B CA 1
ATOM 9102 C C . ILE B 1 278 ? -48.305 17.035 -43.718 1 26.49 260 ILE B C 1
ATOM 9103 O O . ILE B 1 278 ? -49.364 17.664 -43.83 1 27.23 260 ILE B O 1
ATOM 9119 N N . THR B 1 279 ? -48.196 15.714 -43.934 1 26.47 261 THR B N 1
ATOM 9120 C CA . THR B 1 279 ? -49.336 14.874 -44.293 1 28.55 261 THR B CA 1
ATOM 9121 C C . THR B 1 279 ? -50.086 14.496 -43.023 1 30.22 261 THR B C 1
ATOM 9122 O O . THR B 1 279 ? -49.495 14.453 -41.94 1 30.56 261 THR B O 1
ATOM 9133 N N . GLN B 1 280 ? -51.416 14.317 -43.136 1 30.53 262 GLN B N 1
ATOM 9134 C CA . GLN B 1 280 ? -52.277 13.998 -41.99 1 30.69 262 GLN B CA 1
ATOM 9135 C C . GLN B 1 280 ? -53.219 12.805 -42.282 1 30.96 262 GLN B C 1
ATOM 9136 O O . GLN B 1 280 ? -54.372 12.839 -41.864 1 30.93 262 GLN B O 1
ATOM 9150 N N . GLY B 1 281 ? -52.709 11.76 -42.948 1 31.21 263 GLY B N 1
ATOM 9151 C CA . GLY B 1 281 ? -53.496 10.58 -43.308 1 32.39 263 GLY B CA 1
ATOM 9152 C C . GLY B 1 281 ? -54.674 10.896 -44.22 1 33.21 263 GLY B C 1
ATOM 9153 O O . GLY B 1 281 ? -54.48 11.285 -45.374 1 33.31 263 GLY B O 1
ATOM 9157 N N . THR B 1 282 ? -55.909 10.714 -43.717 1 33.6 264 THR B N 1
ATOM 9158 C CA . THR B 1 282 ? -57.127 11.063 -44.462 1 34.52 264 THR B CA 1
ATOM 9159 C C . THR B 1 282 ? -57.46 12.56 -44.319 1 34.99 264 THR B C 1
ATOM 9160 O O . THR B 1 282 ? -58.292 13.05 -45.08 1 35.41 264 THR B O 1
ATOM 9171 N N . ASP B 1 283 ? -56.842 13.283 -43.358 1 34.7 265 ASP B N 1
ATOM 9172 C CA . ASP B 1 283 ? -57.041 14.724 -43.207 1 35.61 265 ASP B CA 1
ATOM 9173 C C . ASP B 1 283 ? -56.138 15.485 -44.22 1 34.49 265 ASP B C 1
ATOM 9174 O O . ASP B 1 283 ? -55.216 14.878 -44.782 1 34.65 265 ASP B O 1
ATOM 9183 N N . PRO B 1 284 ? -56.416 16.768 -44.539 1 33.39 266 PRO B N 1
ATOM 9184 C CA . PRO B 1 284 ? -55.633 17.438 -45.597 1 32.4 266 PRO B CA 1
ATOM 9185 C C . PRO B 1 284 ? -54.129 17.579 -45.364 1 30.65 266 PRO B C 1
ATOM 9186 O O . PRO B 1 284 ? -53.661 17.641 -44.225 1 31.32 266 PRO B O 1
ATOM 9197 N N . THR B 1 285 ? -53.372 17.649 -46.46 1 28.37 267 THR B N 1
ATOM 9198 C CA . THR B 1 285 ? -51.927 17.853 -46.406 1 26.94 267 THR B CA 1
ATOM 9199 C C . THR B 1 285 ? -51.693 19.335 -46.208 1 26.29 267 THR B C 1
ATOM 9200 O O . THR B 1 285 ? -52.335 20.157 -46.865 1 26.18 267 THR B O 1
ATOM 9211 N N . ILE B 1 286 ? -50.792 19.678 -45.286 1 25.38 268 ILE B N 1
ATOM 9212 C CA . ILE B 1 286 ? -50.486 21.053 -44.934 1 24.42 268 ILE B CA 1
ATOM 9213 C C . ILE B 1 286 ? -49.158 21.453 -45.56 1 23.47 268 ILE B C 1
ATOM 9214 O O . ILE B 1 286 ? -48.191 20.708 -45.435 1 23.14 268 ILE B O 1
ATOM 9230 N N . VAL B 1 287 ? -49.112 22.615 -46.258 1 22.81 269 VAL B N 1
ATOM 9231 C CA . VAL B 1 287 ? -47.872 23.163 -46.801 1 22.42 269 VAL B CA 1
ATOM 9232 C C . VAL B 1 287 ? -47.661 24.605 -46.272 1 20.66 269 VAL B C 1
ATOM 9233 O O . VAL B 1 287 ? -48.55 25.441 -46.401 1 20.5 269 VAL B O 1
ATOM 9246 N N . ALA B 1 288 ? -46.482 24.874 -45.695 1 19.08 270 ALA B N 1
ATOM 9247 C CA . ALA B 1 288 ? -46.083 26.211 -45.278 1 19.34 270 ALA B CA 1
ATOM 9248 C C . ALA B 1 288 ? -45.027 26.654 -46.293 1 19.23 270 ALA B C 1
ATOM 9249 O O . ALA B 1 288 ? -43.999 25.974 -46.46 1 18.37 270 ALA B O 1
ATOM 9256 N N . GLU B 1 289 ? -45.32 27.757 -47.013 1 19.49 271 GLU B N 1
ATOM 9257 C CA . GLU B 1 289 ? -44.416 28.338 -47.999 1 19.91 271 GLU B CA 1
ATOM 9258 C C . GLU B 1 289 ? -44.512 29.873 -47.89 1 20.03 271 GLU B C 1
ATOM 9259 O O . GLU B 1 289 ? -45.615 30.413 -47.978 1 20.56 271 GLU B O 1
ATOM 9271 N N . ASP B 1 290 ? -43.369 30.563 -47.71 1 19.99 272 ASP B N 1
ATOM 9272 C CA . ASP B 1 290 ? -43.316 32.033 -47.576 1 21.03 272 ASP B CA 1
ATOM 9273 C C . ASP B 1 290 ? -44.268 32.576 -46.475 1 22.14 272 ASP B C 1
ATOM 9274 O O . ASP B 1 290 ? -44.893 33.611 -46.644 1 21.68 272 ASP B O 1
ATOM 9283 N N . GLY B 1 291 ? -44.355 31.853 -45.368 1 22.59 273 GLY B N 1
ATOM 9284 C CA . GLY B 1 291 ? -45.158 32.256 -44.222 1 23.39 273 GLY B CA 1
ATOM 9285 C C . GLY B 1 291 ? -46.651 32.007 -44.31 1 24.58 273 GLY B C 1
ATOM 9286 O O . GLY B 1 291 ? -47.367 32.33 -43.359 1 25.02 273 GLY B O 1
ATOM 9290 N N . LYS B 1 292 ? -47.154 31.446 -45.442 1 24.78 274 LYS B N 1
ATOM 9291 C CA . LYS B 1 292 ? -48.586 31.136 -45.571 1 25.74 274 LYS B CA 1
ATOM 9292 C C . LYS B 1 292 ? -48.816 29.634 -45.613 1 26.03 274 LYS B C 1
ATOM 9293 O O . LYS B 1 292 ? -47.952 28.878 -46.061 1 25.65 274 LYS B O 1
ATOM 9312 N N . VAL B 1 293 ? -49.99 29.214 -45.126 1 26.53 275 VAL B N 1
ATOM 9313 C CA . VAL B 1 293 ? -50.369 27.818 -45.049 1 27.62 275 VAL B CA 1
ATOM 9314 C C . VAL B 1 293 ? -51.467 27.498 -46.054 1 27.94 275 VAL B C 1
ATOM 9315 O O . VAL B 1 293 ? -52.478 28.201 -46.109 1 28.23 275 VAL B O 1
ATOM 9328 N N . THR B 1 294 ? -51.259 26.437 -46.843 1 27.9 276 THR B N 1
ATOM 9329 C CA . THR B 1 294 ? -52.257 25.938 -47.783 1 28.4 276 THR B CA 1
ATOM 9330 C C . THR B 1 294 ? -52.57 24.481 -47.4 1 28.98 276 THR B C 1
ATOM 9331 O O . THR B 1 294 ? -51.652 23.689 -47.152 1 28.07 276 THR B O 1
ATOM 9342 N N . GLU B 1 295 ? -53.871 24.144 -47.34 1 30.1 277 GLU B N 1
ATOM 9343 C CA . GLU B 1 295 ? -54.355 22.811 -47.022 1 31.9 277 GLU B CA 1
ATOM 9344 C C . GLU B 1 295 ? -54.841 22.156 -48.341 1 32.75 277 GLU B C 1
ATOM 9345 O O . GLU B 1 295 ? -55.335 22.85 -49.234 1 33.2 277 GLU B O 1
ATOM 9357 N N . PHE B 1 296 ? -54.61 20.847 -48.495 1 32.91 278 PHE B N 1
ATOM 9358 C CA . PHE B 1 296 ? -54.966 20.121 -49.71 1 34.12 278 PHE B CA 1
ATOM 9359 C C . PHE B 1 296 ? -55.765 18.871 -49.317 1 35.57 278 PHE B C 1
ATOM 9360 O O . PHE B 1 296 ? -55.165 17.913 -48.822 1 35.2 278 PHE B O 1
ATOM 9377 N N . PRO B 1 297 ? -57.109 18.852 -49.484 1 36.99 279 PRO B N 1
ATOM 9378 C CA . PRO B 1 297 ? -57.861 17.665 -49.051 1 38.13 279 PRO B CA 1
ATOM 9379 C C . PRO B 1 297 ? -57.475 16.367 -49.757 1 39.74 279 PRO B C 1
ATOM 9380 O O . PRO B 1 297 ? -57.069 16.376 -50.917 1 39.62 279 PRO B O 1
ATOM 9391 N N . VAL B 1 298 ? -57.6 15.252 -49.029 1 40.97 280 VAL B N 1
ATOM 9392 C CA . VAL B 1 298 ? -57.319 13.912 -49.53 1 42.88 280 VAL B CA 1
ATOM 9393 C C . VAL B 1 298 ? -58.648 13.289 -49.992 1 44.83 280 VAL B C 1
ATOM 9394 O O . VAL B 1 298 ? -59.656 13.423 -49.293 1 44.78 280 VAL B O 1
ATOM 9407 N N . THR B 1 299 ? -58.651 12.601 -51.151 1 46.38 281 THR B N 1
ATOM 9408 C CA . THR B 1 299 ? -59.841 11.875 -51.586 1 48.62 281 THR B CA 1
ATOM 9409 C C . THR B 1 299 ? -59.675 10.512 -50.899 1 50.21 281 THR B C 1
ATOM 9410 O O . THR B 1 299 ? -58.69 9.824 -51.2 1 50.47 281 THR B O 1
ATOM 9421 N N . PRO B 1 300 ? -60.505 10.14 -49.896 1 50.77 282 PRO B N 1
ATOM 9422 C CA . PRO B 1 300 ? -60.28 8.855 -49.219 1 50.87 282 PRO B CA 1
ATOM 9423 C C . PRO B 1 300 ? -60.536 7.662 -50.138 1 50.89 282 PRO B C 1
ATOM 9424 O O . PRO B 1 300 ? -61.333 7.747 -51.074 1 51.4 282 PRO B O 1
ATOM 9435 N N . ILE B 1 301 ? -59.829 6.57 -49.887 1 49.94 283 ILE B N 1
ATOM 9436 C CA . ILE B 1 301 ? -59.97 5.34 -50.661 1 49.57 283 ILE B CA 1
ATOM 9437 C C . ILE B 1 301 ? -60.973 4.451 -49.915 1 48.83 283 ILE B C 1
ATOM 9438 O O . ILE B 1 301 ? -60.844 4.354 -48.694 1 48.6 283 ILE B O 1
ATOM 9454 N N . PRO B 1 302 ? -61.958 3.777 -50.576 1 48.38 284 PRO B N 1
ATOM 9455 C CA . PRO B 1 302 ? -62.869 2.911 -49.811 1 48.24 284 PRO B CA 1
ATOM 9456 C C . PRO B 1 302 ? -62.166 1.794 -49.043 1 47.93 284 PRO B C 1
ATOM 9457 O O . PRO B 1 302 ? -61.123 1.318 -49.478 1 47.65 284 PRO B O 1
ATOM 9468 N N . LYS B 1 303 ? -62.761 1.33 -47.936 1 47.58 285 LYS B N 1
ATOM 9469 C CA . LYS B 1 303 ? -62.167 0.245 -47.137 1 47.67 285 LYS B CA 1
ATOM 9470 C C . LYS B 1 303 ? -62.037 -1.05 -47.947 1 46.91 285 LYS B C 1
ATOM 9471 O O . LYS B 1 303 ? -61.022 -1.73 -47.832 1 46.8 285 LYS B O 1
ATOM 9490 N N . GLU B 1 304 ? -63.047 -1.37 -48.781 1 46.31 286 GLU B N 1
ATOM 9491 C CA . GLU B 1 304 ? -63.033 -2.554 -49.654 1 46.38 286 GLU B CA 1
ATOM 9492 C C . GLU B 1 304 ? -61.823 -2.61 -50.616 1 45.21 286 GLU B C 1
ATOM 9493 O O . GLU B 1 304 ? -61.438 -3.701 -51.024 1 45.58 286 GLU B O 1
ATOM 9505 N N . LYS B 1 305 ? -61.262 -1.454 -51.009 1 43.57 287 LYS B N 1
ATOM 9506 C CA . LYS B 1 305 ? -60.101 -1.399 -51.91 1 42.43 287 LYS B CA 1
ATOM 9507 C C . LYS B 1 305 ? -58.778 -1.093 -51.162 1 40.35 287 LYS B C 1
ATOM 9508 O O . LYS B 1 305 ? -57.711 -1.188 -51.769 1 40.09 287 LYS B O 1
ATOM 9527 N N . LEU B 1 306 ? -58.836 -0.737 -49.861 1 38.88 288 LEU B N 1
ATOM 9528 C CA . LEU B 1 306 ? -57.628 -0.489 -49.074 1 37.6 288 LEU B CA 1
ATOM 9529 C C . LEU B 1 306 ? -56.941 -1.835 -48.759 1 34.98 288 LEU B C 1
ATOM 9530 O O . LEU B 1 306 ? -57.569 -2.735 -48.194 1 34.89 288 LEU B O 1
ATOM 9546 N N . VAL B 1 307 ? -55.66 -1.967 -49.139 1 32.39 289 VAL B N 1
ATOM 9547 C CA . VAL B 1 307 ? -54.876 -3.151 -48.832 1 31.05 289 VAL B CA 1
ATOM 9548 C C . VAL B 1 307 ? -54.106 -2.782 -47.538 1 29.65 289 VAL B C 1
ATOM 9549 O O . VAL B 1 307 ? -54.426 -3.332 -46.475 1 29.75 289 VAL B O 1
ATOM 9562 N N . ASP B 1 308 ? -53.183 -1.79 -47.598 1 28.25 290 ASP B N 1
ATOM 9563 C CA . ASP B 1 308 ? -52.481 -1.289 -46.416 1 27.32 290 ASP B CA 1
ATOM 9564 C C . ASP B 1 308 ? -51.804 0.068 -46.681 1 27.03 290 ASP B C 1
ATOM 9565 O O . ASP B 1 308 ? -51.488 0.419 -47.826 1 26.97 290 ASP B O 1
ATOM 9574 N N . THR B 1 309 ? -51.578 0.821 -45.597 1 25.79 291 THR B N 1
ATOM 9575 C CA . THR B 1 309 ? -50.975 2.142 -45.651 1 25.56 291 THR B CA 1
ATOM 9576 C C . THR B 1 309 ? -49.457 2.107 -45.476 1 24.56 291 THR B C 1
ATOM 9577 O O . THR B 1 309 ? -48.866 3.162 -45.268 1 23.64 291 THR B O 1
ATOM 9588 N N . ASN B 1 310 ? -48.805 0.922 -45.565 1 23.97 292 ASN B N 1
ATOM 9589 C CA . ASN B 1 310 ? -47.345 0.867 -45.464 1 24.27 292 ASN B CA 1
ATOM 9590 C C . ASN B 1 310 ? -46.804 1.535 -46.749 1 24.66 292 ASN B C 1
ATOM 9591 O O . ASN B 1 310 ? -47.298 1.244 -47.837 1 26.36 292 ASN B O 1
ATOM 9602 N N . ALA B 1 311 ? -45.855 2.447 -46.602 1 22.73 293 ALA B N 1
ATOM 9603 C CA . ALA B 1 311 ? -45.248 3.224 -47.683 1 22.4 293 ALA B CA 1
ATOM 9604 C C . ALA B 1 311 ? -46.173 4.325 -48.264 1 20.62 293 ALA B C 1
ATOM 9605 O O . ALA B 1 311 ? -45.826 4.876 -49.283 1 19.51 293 ALA B O 1
ATOM 9612 N N . ALA B 1 312 ? -47.287 4.691 -47.599 1 20.73 294 ALA B N 1
ATOM 9613 C CA . ALA B 1 312 ? -48.143 5.785 -48.054 1 21.39 294 ALA B CA 1
ATOM 9614 C C . ALA B 1 312 ? -47.389 7.14 -47.978 1 19.31 294 ALA B C 1
ATOM 9615 O O . ALA B 1 312 ? -47.388 7.892 -48.957 1 17.75 294 ALA B O 1
ATOM 9622 N N . GLY B 1 313 ? -46.744 7.433 -46.845 1 18.58 295 GLY B N 1
ATOM 9623 C CA . GLY B 1 313 ? -45.983 8.675 -46.711 1 17.56 295 GLY B CA 1
ATOM 9624 C C . GLY B 1 313 ? -44.808 8.717 -47.67 1 15.56 295 GLY B C 1
ATOM 9625 O O . GLY B 1 313 ? -44.573 9.744 -48.31 1 14.44 295 GLY B O 1
ATOM 9629 N N . ASP B 1 314 ? -44.093 7.572 -47.822 1 14.55 296 ASP B N 1
ATOM 9630 C CA . ASP B 1 314 ? -42.943 7.486 -48.738 1 14.12 296 ASP B CA 1
ATOM 9631 C C . ASP B 1 314 ? -43.358 7.717 -50.181 1 14 296 ASP B C 1
ATOM 9632 O O . ASP B 1 314 ? -42.628 8.362 -50.948 1 13.57 296 ASP B O 1
ATOM 9641 N N . SER B 1 315 ? -44.537 7.192 -50.537 1 14.16 297 SER B N 1
ATOM 9642 C CA . SER B 1 315 ? -45.074 7.323 -51.873 1 15.21 297 SER B CA 1
ATOM 9643 C C . SER B 1 315 ? -45.547 8.725 -52.125 1 15.43 297 SER B C 1
ATOM 9644 O O . SER B 1 315 ? -45.28 9.276 -53.197 1 15.01 297 SER B O 1
ATOM 9652 N N . PHE B 1 316 ? -46.155 9.373 -51.112 1 15.9 298 PHE B N 1
ATOM 9653 C CA . PHE B 1 316 ? -46.553 10.784 -51.215 1 15.85 298 PHE B CA 1
ATOM 9654 C C . PHE B 1 316 ? -45.308 11.639 -51.542 1 15.2 298 PHE B C 1
ATOM 9655 O O . PHE B 1 316 ? -45.351 12.453 -52.473 1 14.36 298 PHE B O 1
ATOM 9672 N N . VAL B 1 317 ? -44.195 11.417 -50.782 1 14.37 299 VAL B N 1
ATOM 9673 C CA . VAL B 1 317 ? -42.951 12.161 -51.021 1 14.46 299 VAL B CA 1
ATOM 9674 C C . VAL B 1 317 ? -42.444 11.881 -52.456 1 14.42 299 VAL B C 1
ATOM 9675 O O . VAL B 1 317 ? -42.116 12.822 -53.147 1 14.17 299 VAL B O 1
ATOM 9688 N N . GLY B 1 318 ? -42.455 10.612 -52.908 1 14.92 300 GLY B N 1
ATOM 9689 C CA . GLY B 1 318 ? -42.037 10.265 -54.258 1 15.1 300 GLY B CA 1
ATOM 9690 C C . GLY B 1 318 ? -42.828 10.965 -55.356 1 16.41 300 GLY B C 1
ATOM 9691 O O . GLY B 1 318 ? -42.242 11.488 -56.317 1 16.62 300 GLY B O 1
ATOM 9695 N N . GLY B 1 319 ? -44.159 10.968 -55.223 1 16.69 301 GLY B N 1
ATOM 9696 C CA . GLY B 1 319 ? -45.04 11.659 -56.163 1 17.11 301 GLY B CA 1
ATOM 9697 C C . GLY B 1 319 ? -44.786 13.155 -56.182 1 17.51 301 GLY B C 1
ATOM 9698 O O . GLY B 1 319 ? -44.7 13.76 -57.251 1 17.51 301 GLY B O 1
ATOM 9702 N N . PHE B 1 320 ? -44.635 13.756 -54.992 1 17.34 302 PHE B N 1
ATOM 9703 C CA . PHE B 1 320 ? -44.331 15.184 -54.839 1 17.75 302 PHE B CA 1
ATOM 9704 C C . PHE B 1 320 ? -42.998 15.513 -55.546 1 17.54 302 PHE B C 1
ATOM 9705 O O . PHE B 1 320 ? -42.955 16.428 -56.389 1 16.64 302 PHE B O 1
ATOM 9722 N N . LEU B 1 321 ? -41.935 14.727 -55.252 1 17.61 303 LEU B N 1
ATOM 9723 C CA . LEU B 1 321 ? -40.614 14.944 -55.844 1 18.71 303 LEU B CA 1
ATOM 9724 C C . LEU B 1 321 ? -40.564 14.765 -57.364 1 20.09 303 LEU B C 1
ATOM 9725 O O . LEU B 1 321 ? -39.798 15.478 -58.024 1 20.85 303 LEU B O 1
ATOM 9741 N N . SER B 1 322 ? -41.376 13.857 -57.932 1 19.36 304 SER B N 1
ATOM 9742 C CA . SER B 1 322 ? -41.383 13.656 -59.379 1 19.25 304 SER B CA 1
ATOM 9743 C C . SER B 1 322 ? -41.797 14.937 -60.115 1 20.53 304 SER B C 1
ATOM 9744 O O . SER B 1 322 ? -41.246 15.248 -61.171 1 21.12 304 SER B O 1
ATOM 9752 N N . GLN B 1 323 ? -42.727 15.706 -59.541 1 20.89 305 GLN B N 1
ATOM 9753 C CA . GLN B 1 323 ? -43.176 16.957 -60.153 1 21.56 305 GLN B CA 1
ATOM 9754 C C . GLN B 1 323 ? -42.22 18.111 -59.843 1 21.88 305 GLN B C 1
ATOM 9755 O O . GLN B 1 323 ? -42.064 18.997 -60.684 1 22.96 305 GLN B O 1
ATOM 9769 N N . LEU B 1 324 ? -41.584 18.124 -58.653 1 21.29 306 LEU B N 1
ATOM 9770 C CA . LEU B 1 324 ? -40.592 19.156 -58.281 1 21.51 306 LEU B CA 1
ATOM 9771 C C . LEU B 1 324 ? -39.409 19.112 -59.284 1 21.74 306 LEU B C 1
ATOM 9772 O O . LEU B 1 324 ? -38.9 20.151 -59.706 1 20.79 306 LEU B O 1
ATOM 9788 N N . VAL B 1 325 ? -39.01 17.895 -59.679 1 22.24 307 VAL B N 1
ATOM 9789 C CA . VAL B 1 325 ? -37.968 17.626 -60.676 1 24.37 307 VAL B CA 1
ATOM 9790 C C . VAL B 1 325 ? -38.375 18.184 -62.054 1 24.77 307 VAL B C 1
ATOM 9791 O O . VAL B 1 325 ? -37.518 18.663 -62.792 1 24.88 307 VAL B O 1
ATOM 9804 N N . LEU B 1 326 ? -39.667 18.153 -62.385 1 24.97 308 LEU B N 1
ATOM 9805 C CA . LEU B 1 326 ? -40.165 18.686 -63.642 1 26.11 308 LEU B CA 1
ATOM 9806 C C . LEU B 1 326 ? -40.472 20.21 -63.606 1 27.71 308 LEU B C 1
ATOM 9807 O O . LEU B 1 326 ? -41.02 20.731 -64.583 1 28.19 308 LEU B O 1
ATOM 9823 N N . GLY B 1 327 ? -40.093 20.907 -62.519 1 27.8 309 GLY B N 1
ATOM 9824 C CA . GLY B 1 327 ? -40.302 22.344 -62.385 1 28.16 309 GLY B CA 1
ATOM 9825 C C . GLY B 1 327 ? -41.741 22.755 -62.126 1 27.79 309 GLY B C 1
ATOM 9826 O O . GLY B 1 327 ? -42.08 23.912 -62.339 1 27.38 309 GLY B O 1
ATOM 9830 N N . LYS B 1 328 ? -42.597 21.842 -61.63 1 27.31 310 LYS B N 1
ATOM 9831 C CA . LYS B 1 328 ? -44.011 22.163 -61.402 1 27.33 310 LYS B CA 1
ATOM 9832 C C . LYS B 1 328 ? -44.205 22.945 -60.101 1 26.72 310 LYS B C 1
ATOM 9833 O O . LYS B 1 328 ? -43.353 22.904 -59.218 1 26.42 310 LYS B O 1
ATOM 9852 N N . ASP B 1 329 ? -45.343 23.65 -59.984 1 26.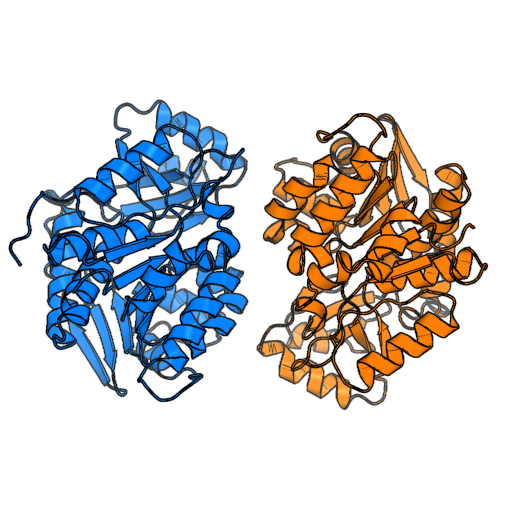14 311 ASP B N 1
ATOM 9853 C CA . ASP B 1 329 ? -45.666 24.401 -58.777 1 26.03 311 ASP B CA 1
ATOM 9854 C C . ASP B 1 329 ? -45.978 23.447 -57.606 1 25.41 311 ASP B C 1
ATOM 9855 O O . ASP B 1 329 ? -46.282 22.27 -57.817 1 25.46 311 ASP B O 1
ATOM 9864 N N . ILE B 1 330 ? -45.904 23.97 -56.383 1 24.47 312 ILE B N 1
ATOM 9865 C CA . ILE B 1 330 ? -46.128 23.211 -55.15 1 24.42 312 ILE B CA 1
ATOM 9866 C C . ILE B 1 330 ? -47.539 22.563 -55.103 1 24.06 312 ILE B C 1
ATOM 9867 O O . ILE B 1 330 ? -47.641 21.419 -54.664 1 23.76 312 ILE B O 1
ATOM 9883 N N . ALA B 1 331 ? -48.599 23.23 -55.612 1 23.84 313 ALA B N 1
ATOM 9884 C CA . ALA B 1 331 ? -49.938 22.61 -55.649 1 24.61 313 ALA B CA 1
ATOM 9885 C C . ALA B 1 331 ? -49.951 21.335 -56.507 1 24.71 313 ALA B C 1
ATOM 9886 O O . ALA B 1 331 ? -50.532 20.319 -56.089 1 24.81 313 ALA B O 1
ATOM 9893 N N . GLN B 1 332 ? -49.281 21.361 -57.676 1 24.29 314 GLN B N 1
ATOM 9894 C CA . GLN B 1 332 ? -49.197 20.175 -58.554 1 24.07 314 GLN B CA 1
ATOM 9895 C C . GLN B 1 332 ? -48.371 19.065 -57.888 1 22.02 314 GLN B C 1
ATOM 9896 O O . GLN B 1 332 ? -48.689 17.894 -58.06 1 21.74 314 GLN B O 1
ATOM 9910 N N . CYS B 1 333 ? -47.327 19.434 -57.119 1 20.42 315 CYS B N 1
ATOM 9911 C CA . CYS B 1 333 ? -46.508 18.474 -56.378 1 20.1 315 CYS B CA 1
ATOM 9912 C C . CYS B 1 333 ? -47.344 17.754 -55.303 1 20.1 315 CYS B C 1
ATOM 9913 O O . CYS B 1 333 ? -47.219 16.543 -55.154 1 19.49 315 CYS B O 1
ATOM 9921 N N . VAL B 1 334 ? -48.193 18.487 -54.566 1 20.49 316 VAL B N 1
ATOM 9922 C CA . VAL B 1 334 ? -49.025 17.877 -53.529 1 20.73 316 VAL B CA 1
ATOM 9923 C C . VAL B 1 334 ? -50.067 16.974 -54.165 1 21.19 316 VAL B C 1
ATOM 9924 O O . VAL B 1 334 ? -50.281 15.852 -53.685 1 21.06 316 VAL B O 1
ATOM 9937 N N . ARG B 1 335 ? -50.688 17.43 -55.255 1 21.52 317 ARG B N 1
ATOM 9938 C CA . ARG B 1 335 ? -51.694 16.62 -55.924 1 22.47 317 ARG B CA 1
ATOM 9939 C C . ARG B 1 335 ? -51.063 15.316 -56.463 1 21.31 317 ARG B C 1
ATOM 9940 O O . ARG B 1 335 ? -51.661 14.267 -56.282 1 20.77 317 ARG B O 1
ATOM 9961 N N . ALA B 1 336 ? -49.819 15.369 -57.022 1 20.77 318 ALA B N 1
ATOM 9962 C CA . ALA B 1 336 ? -49.135 14.158 -57.488 1 20.69 318 ALA B CA 1
ATOM 9963 C C . ALA B 1 336 ? -48.75 13.23 -56.318 1 20.14 318 ALA B C 1
ATOM 9964 O O . ALA B 1 336 ? -48.765 12.013 -56.476 1 19.65 318 ALA B O 1
ATOM 9971 N N . GLY B 1 337 ? -48.437 13.811 -55.162 1 19.42 319 GLY B N 1
ATOM 9972 C CA . GLY B 1 337 ? -48.145 13.055 -53.958 1 19.87 319 GLY B CA 1
ATOM 9973 C C . GLY B 1 337 ? -49.354 12.303 -53.441 1 20.45 319 GLY B C 1
ATOM 9974 O O . GLY B 1 337 ? -49.249 11.115 -53.116 1 19.26 319 GLY B O 1
ATOM 9978 N N . ASN B 1 338 ? -50.515 12.992 -53.348 1 21.26 320 ASN B N 1
ATOM 9979 C CA . ASN B 1 338 ? -51.76 12.366 -52.902 1 22.98 320 ASN B CA 1
ATOM 9980 C C . ASN B 1 338 ? -52.162 11.243 -53.863 1 24.32 320 ASN B C 1
ATOM 9981 O O . ASN B 1 338 ? -52.605 10.182 -53.41 1 25.11 320 ASN B O 1
ATOM 9992 N N . TYR B 1 339 ? -51.964 11.462 -55.177 1 24.28 321 TYR B N 1
ATOM 9993 C CA . TYR B 1 339 ? -52.223 10.463 -56.2 1 24.48 321 TYR B CA 1
ATOM 9994 C C . TYR B 1 339 ? -51.339 9.209 -55.992 1 24.96 321 TYR B C 1
ATOM 9995 O O . TYR B 1 339 ? -51.861 8.108 -56.054 1 25.45 321 TYR B O 1
ATOM 10013 N N . ALA B 1 340 ? -50.016 9.377 -55.793 1 24.49 322 ALA B N 1
ATOM 10014 C CA . ALA B 1 340 ? -49.071 8.268 -55.668 1 24.59 322 ALA B CA 1
ATOM 10015 C C . ALA B 1 340 ? -49.359 7.425 -54.432 1 24.95 322 ALA B C 1
ATOM 10016 O O . ALA B 1 340 ? -49.257 6.206 -54.487 1 25.14 322 ALA B O 1
ATOM 10023 N N . ALA B 1 341 ? -49.691 8.077 -53.318 1 25.04 323 ALA B N 1
ATOM 10024 C CA . ALA B 1 341 ? -50.062 7.386 -52.099 1 25.13 323 ALA B CA 1
ATOM 10025 C C . ALA B 1 341 ? -51.391 6.631 -52.288 1 25.82 323 ALA B C 1
ATOM 10026 O O . ALA B 1 341 ? -51.488 5.479 -51.849 1 25.76 323 ALA B O 1
ATOM 10033 N N . SER B 1 342 ? -52.388 7.237 -52.973 1 26.15 324 SER B N 1
ATOM 10034 C CA . SER B 1 342 ? -53.676 6.574 -53.219 1 27.35 324 SER B CA 1
ATOM 10035 C C . SER B 1 342 ? -53.496 5.26 -54.019 1 28 324 SER B C 1
ATOM 10036 O O . SER B 1 342 ? -54.152 4.264 -53.711 1 28.2 324 SER B O 1
ATOM 10044 N N . VAL B 1 343 ? -52.573 5.251 -54.998 1 28.03 325 VAL B N 1
ATOM 10045 C CA . VAL B 1 343 ? -52.293 4.082 -55.829 1 29.1 325 VAL B CA 1
ATOM 10046 C C . VAL B 1 343 ? -51.646 2.964 -54.989 1 29.96 325 VAL B C 1
ATOM 10047 O O . VAL B 1 343 ? -52.088 1.82 -55.046 1 29.73 325 VAL B O 1
ATOM 10060 N N . ILE B 1 344 ? -50.604 3.294 -54.232 1 30.87 326 ILE B N 1
ATOM 10061 C CA . ILE B 1 344 ? -49.844 2.328 -53.433 1 32.32 326 ILE B CA 1
ATOM 10062 C C . ILE B 1 344 ? -50.647 1.771 -52.255 1 32.68 326 ILE B C 1
ATOM 10063 O O . ILE B 1 344 ? -50.46 0.613 -51.889 1 32.39 326 ILE B O 1
ATOM 10079 N N . ILE B 1 345 ? -51.574 2.564 -51.708 1 33.4 327 ILE B N 1
ATOM 10080 C CA . ILE B 1 345 ? -52.504 2.132 -50.648 1 34.64 327 ILE B CA 1
ATOM 10081 C C . ILE B 1 345 ? -53.337 0.916 -51.128 1 35.35 327 ILE B C 1
ATOM 10082 O O . ILE B 1 345 ? -53.606 0.011 -50.342 1 35.07 327 ILE B O 1
ATOM 10098 N N . GLN B 1 346 ? -53.68 0.879 -52.416 1 36.11 328 GLN B N 1
ATOM 10099 C CA . GLN B 1 346 ? -54.459 -0.187 -53.025 1 38.18 328 GLN B CA 1
ATOM 10100 C C . GLN B 1 346 ? -53.543 -1.393 -53.414 1 40.05 328 GLN B C 1
ATOM 10101 O O . GLN B 1 346 ? -53.923 -2.167 -54.277 1 39.71 328 GLN B O 1
ATOM 10115 N N . ARG B 1 347 ? -52.351 -1.551 -52.755 1 41.72 329 ARG B N 1
ATOM 10116 C CA . ARG B 1 347 ? -51.344 -2.61 -52.942 1 43.68 329 ARG B CA 1
ATOM 10117 C C . ARG B 1 347 ? -50.652 -2.943 -51.59 1 45.95 329 ARG B C 1
ATOM 10118 O O . ARG B 1 347 ? -50.61 -2.1 -50.686 1 46.26 329 ARG B O 1
ATOM 10139 N N . SER B 1 348 ? -50.046 -4.141 -51.488 1 47.42 330 SER B N 1
ATOM 10140 C CA . SER B 1 348 ? -49.319 -4.574 -50.291 1 49.16 330 SER B CA 1
ATOM 10141 C C . SER B 1 348 ? -47.943 -3.9 -50.292 1 50.2 330 SER B C 1
ATOM 10142 O O . SER B 1 348 ? -47.193 -4.091 -51.248 1 50.28 330 SER B O 1
ATOM 10150 N N . GLY B 1 349 ? -47.646 -3.071 -49.279 1 50.54 331 GLY B N 1
ATOM 10151 C CA . GLY B 1 349 ? -46.387 -2.33 -49.186 1 50.9 331 GLY B CA 1
ATOM 10152 C C . GLY B 1 349 ? -46.089 -1.499 -50.42 1 51.31 331 GLY B C 1
ATOM 10153 O O . GLY B 1 349 ? -47.013 -0.96 -51.033 1 51.17 331 GLY B O 1
ATOM 10157 N N . CYS B 1 350 ? -44.803 -1.396 -50.798 1 51.46 332 CYS B N 1
ATOM 10158 C CA . CYS B 1 350 ? -44.389 -0.676 -52.001 1 52.07 332 CYS B CA 1
ATOM 10159 C C . CYS B 1 350 ? -44.082 -1.702 -53.101 1 52.8 332 CYS B C 1
ATOM 10160 O O . CYS B 1 350 ? -42.955 -2.174 -53.195 1 52.68 332 CYS B O 1
ATOM 10168 N N . THR B 1 351 ? -45.109 -2.088 -53.884 1 53.56 333 THR B N 1
ATOM 10169 C CA . THR B 1 351 ? -44.988 -3.046 -54.997 1 54.92 333 THR B CA 1
ATOM 10170 C C . THR B 1 351 ? -45.189 -2.315 -56.331 1 55.28 333 THR B C 1
ATOM 10171 O O . THR B 1 351 ? -44.979 -2.906 -57.394 1 55.4 333 THR B O 1
#

Sequence (670 aa):
SEGVLLGMGNPLLDISCVVDDAFLEKYGLTLNNAILAEDKHLPMYKELAANPDVEYIAGGATQNTIRIAQWMLGESNATSYFGCVGKDEYGDRMFKLASEGGVNIRYDVDEDLPTGTCGVLVVKGERSLVANLSAANKYKIDHLKKPENWAFVEKAKYIYSAGFFLTVSPESMMTVAKHAAETGKYYMINLAAPFICQFFKDPLMELFPYVDFIFGNESEARAFAQVQGWETEDTKVIAVKLAALPKAGGTHKRVAVITQGTDPTIVAEDGKVTEFPVTPIPKEKLVDTNAAGDSFVGGFLSQLVLGKDIAQCVRAGNYAASVIIQRSGCTFPSKPSFASEGVLLGMGNPLLDISCVVDDAFLEKYGLTLNNAILAEDKHLPMYKELAANPDVEYIAGGATQNTIRIAQWMLGESNATSYFGCVGKDEYGDRMFKLASEGGVNIRYDVDEDLPTGTCGVLVVKGERSLVANLSAANKYKIDHLKKPENWAFVEKAKYIYSAGFFLTVSPESMMTVAKHAAETGKYYMINLAAPFICQFFKDPLMELFPYVDFIFGNESEARAFAQVQGWETEDTKVIAVKLAALPKAGGTHKRVAVITQGTDPTIVAEDGKVTEFPVTPIPKEKLVDTNAAGDSFVGGFLSQLVLGKDIAQCVRAGNYAASVIIQRSGCT

B-factor: mean 30.31, std 13.54, range [3.0, 95.32]

InterPro domains:
  IPR001805 Adenosine kinase [PR00989] (66-75)
  IPR001805 Adenosine kinase [PR00989] (83-97)
  IPR001805 Adenosine kinase [PR00989] (114-129)
  IPR001805 Adenosine kinase [PR00989] (152-178)
  IPR001805 Adenosine kinase [PR00989] (261-280)
  IPR001805 Adenosine kinase [PTHR45769] (2-340)
  IPR002173 Carbohydrate/purine kinase, PfkB, conserved site [PS00584] (290-303)
  IPR011611 Carbohydrate kinase PfkB [PF00294] (25-335)
  IPR029056 Ribokinase-like [G3DSA:3.40.1190.20] (8-327)
  IPR029056 Ribokinase-like [SSF53613] (8-334)

Nearest PDB structures (foldseek):
  8rf7-assembly1_A  TM=8.854E-01  e=2.395E-51  Zea mays
  8rgj-assembly1_A  TM=8.861E-01  e=4.014E-51  Zea mays
  8rgj-assembly1_B  TM=8.860E-01  e=1.255E-49  Zea mays
  3loo-assembly1_A  TM=9.637E-01  e=2.425E-45  Anopheles gambiae
  3loo-assembly3_C  TM=9.708E-01  e=5.693E-44  Anopheles gambiae

Organism: Physcomitrium patens (NCBI:txid3218)